Protein AF-A0A972VBX2-F1 (afdb_monomer)

Foldseek 3Di:
DDDDDDDDDDDDDDDDDDDDDDDDDDDDDDDDDDDDDDDDDDDDDDDDDDDDDDDDDDDDDDDDDDDDDDDDDDDDDDDDDDDDDDDDDDDDDDDDDDDDDPPDPVVVVVVVVVVVVVVVVVVVVVVVVVVVVVVVVVVVVVVDDDDDDDDDDPPVVVVVVVVVVVVVVVVVVVVVVVVVVVVVVVVVVVVVVVVVVVVVVVVVVVVVVVVVVVVVVVVVVVCPVVVVVVVVVVVVVVVVVVVVCVVVVVVVVVVVVVVVVVVVVVVVVVVVVVVVVVVVVVVVVVVVVVVVVVVVVVVVVVVVVVVVVVVVVVVVVVVVVVVVVVVVVVVVVVVVVVVVVVVVVVVVVVVVVVVVVVVVVVVVVVVVVVVVVVVVVVVVVVVVVVVVVVVVVVVVVVVVVVVVVVVVVVVVVVVVVVVVVVVPDDD

Sequence (427 aa):
MTTSSIETKEVNSNGEALSPDASTPVTSEQPEQTALTETEDQNETTPTGGTSDAATETSDAQRTDNDAPAGEAPRTSSPITEDEQETVLQAPVPPATGASDEVDDKDALGEYREQLQKRLDEELDTLDATQEQATERLEAEAEKGAPGSDDIDLMSLTADASQERADILSVVRSLERQTDTSAKFKDILEGEVEVLQKNLAKEKALRVDLEESLSSLKGSAGSLPELQEENDTLKAECGRQKQLLEEIRPQLASVTEGRDMLTEETAFAKKQARELAGTNAELETQVKHLQEKLNSAKHLRTEVSTLTNQRQVSTEQVRKLMNRLEESNKMRDTLELDLSTAHESLCKLQRERQALKDAVTDDGTEASRLRNQVLTQSTELATVTEKLQLETAARRQTEEMLREVKSRLLSLSHNKSVASVLGAAGE

Structure (mmCIF, N/CA/C/O backbone):
data_AF-A0A972VBX2-F1
#
_entry.id   AF-A0A972VBX2-F1
#
loop_
_atom_site.group_PDB
_atom_site.id
_atom_site.type_symbol
_atom_site.label_atom_id
_atom_site.label_alt_id
_atom_site.label_comp_id
_atom_site.label_asym_id
_atom_site.label_entity_id
_atom_site.label_seq_id
_atom_site.pdbx_PDB_ins_code
_atom_site.Cartn_x
_atom_site.Cartn_y
_atom_site.Cartn_z
_atom_site.occupancy
_atom_site.B_iso_or_equiv
_atom_site.auth_seq_id
_atom_site.auth_comp_id
_atom_site.auth_asym_id
_atom_site.auth_atom_id
_atom_site.pdbx_PDB_model_num
ATOM 1 N N . MET A 1 1 ? 16.554 -48.499 -2.523 1.00 36.78 1 MET A N 1
ATOM 2 C CA . MET A 1 1 ? 15.209 -49.089 -2.692 1.00 36.78 1 MET A CA 1
ATOM 3 C C . MET A 1 1 ? 14.226 -47.939 -2.481 1.00 36.78 1 MET A C 1
ATOM 5 O O . MET A 1 1 ? 14.270 -47.360 -1.409 1.00 36.78 1 MET A O 1
ATOM 9 N N . THR A 1 2 ? 13.737 -47.305 -3.561 1.00 39.72 2 THR A N 1
ATOM 10 C CA . THR A 1 2 ? 12.418 -47.565 -4.215 1.00 39.72 2 THR A CA 1
ATOM 11 C C . THR A 1 2 ? 11.248 -47.147 -3.310 1.00 39.72 2 THR A C 1
ATOM 13 O O . THR A 1 2 ? 11.192 -47.645 -2.196 1.00 39.72 2 THR A O 1
ATOM 16 N N . THR A 1 3 ? 10.301 -46.270 -3.674 1.00 54.75 3 THR A N 1
ATOM 17 C CA . THR A 1 3 ? 9.850 -45.669 -4.963 1.00 54.75 3 THR A CA 1
ATOM 18 C C . THR A 1 3 ? 9.369 -44.219 -4.723 1.00 54.75 3 THR A C 1
ATOM 20 O O . THR A 1 3 ? 8.908 -43.915 -3.633 1.00 54.75 3 THR A O 1
ATOM 23 N N . SER A 1 4 ? 9.592 -43.239 -5.607 1.00 38.72 4 SER A N 1
ATOM 24 C CA . SER A 1 4 ? 8.847 -42.919 -6.849 1.00 38.72 4 SER A CA 1
ATOM 25 C C . SER A 1 4 ? 7.348 -42.619 -6.677 1.00 38.72 4 SER A C 1
ATOM 27 O O . SER A 1 4 ? 6.574 -43.534 -6.408 1.00 38.72 4 SER A O 1
ATOM 29 N N . SER A 1 5 ? 6.956 -41.358 -6.917 1.00 51.75 5 SER A N 1
ATOM 30 C CA . SER A 1 5 ? 5.727 -40.928 -7.620 1.00 51.75 5 SER A CA 1
ATOM 31 C C . SER A 1 5 ? 5.765 -39.407 -7.830 1.00 51.75 5 SER A C 1
ATOM 33 O O . SER A 1 5 ? 5.717 -38.649 -6.866 1.00 51.75 5 SER A O 1
ATOM 35 N N . ILE A 1 6 ? 5.871 -38.962 -9.086 1.00 48.16 6 ILE A N 1
ATOM 36 C CA . ILE A 1 6 ? 5.666 -37.565 -9.499 1.00 48.16 6 ILE A CA 1
ATOM 37 C C . ILE A 1 6 ? 4.488 -37.579 -10.467 1.00 48.16 6 ILE A C 1
ATOM 39 O O . ILE A 1 6 ? 4.561 -38.211 -11.520 1.00 48.16 6 ILE A O 1
ATOM 43 N N . GLU A 1 7 ? 3.405 -36.904 -10.098 1.00 55.03 7 GLU A N 1
ATOM 44 C CA . GLU A 1 7 ? 2.186 -36.826 -10.896 1.00 55.03 7 GLU A CA 1
ATOM 45 C C . GLU A 1 7 ? 2.249 -35.585 -11.795 1.00 55.03 7 GLU A C 1
ATOM 47 O O . GLU A 1 7 ? 2.321 -34.450 -11.321 1.00 55.03 7 GLU A O 1
ATOM 52 N N . THR A 1 8 ? 2.283 -35.800 -13.111 1.00 49.66 8 THR A N 1
ATOM 53 C CA . THR A 1 8 ? 2.303 -34.723 -14.109 1.00 49.66 8 THR A CA 1
ATOM 54 C C . THR A 1 8 ? 0.880 -34.432 -14.559 1.00 49.66 8 THR A C 1
ATOM 56 O O . THR A 1 8 ? 0.182 -35.318 -15.042 1.00 49.66 8 THR A O 1
ATOM 59 N N . LYS A 1 9 ? 0.430 -33.185 -14.386 1.00 54.72 9 LYS A N 1
ATOM 60 C CA . LYS A 1 9 ? -0.914 -32.762 -14.787 1.00 54.72 9 LYS A CA 1
ATOM 61 C C . LYS A 1 9 ? -0.856 -32.106 -16.162 1.00 54.72 9 LYS A C 1
ATOM 63 O O . LYS A 1 9 ? -0.159 -31.108 -16.340 1.00 54.72 9 LYS A O 1
ATOM 68 N N . GLU A 1 10 ? -1.557 -32.693 -17.124 1.00 49.56 10 GLU A N 1
ATOM 69 C CA . GLU A 1 10 ? -1.561 -32.249 -18.518 1.00 49.56 10 GLU A CA 1
ATOM 70 C C . GLU A 1 10 ? -2.157 -30.842 -18.672 1.00 49.56 10 GLU A C 1
ATOM 72 O O . GLU A 1 10 ? -3.191 -30.509 -18.089 1.00 49.56 10 GLU A O 1
ATOM 77 N N . VAL A 1 11 ? -1.506 -30.017 -19.496 1.00 48.62 11 VAL A N 1
ATOM 78 C CA . VAL A 1 11 ? -2.018 -28.708 -19.910 1.00 48.62 11 VAL A CA 1
ATOM 79 C C . VAL A 1 11 ? -2.807 -28.905 -21.197 1.00 48.62 11 VAL A C 1
ATOM 81 O O . VAL A 1 11 ? -2.228 -29.123 -22.261 1.00 48.62 11 VAL A O 1
ATOM 84 N N . ASN A 1 12 ? -4.133 -28.834 -21.099 1.00 46.69 12 ASN A N 1
ATOM 85 C CA . ASN A 1 12 ? -4.991 -28.922 -22.273 1.00 46.69 12 ASN A CA 1
ATOM 86 C C . ASN A 1 12 ? -4.846 -27.653 -23.130 1.00 46.69 12 ASN A C 1
ATOM 88 O O . ASN A 1 12 ? -4.798 -26.539 -22.603 1.00 46.69 12 ASN A O 1
ATOM 92 N N . SER A 1 13 ? -4.756 -27.825 -24.445 1.00 50.09 13 SER A N 1
ATOM 93 C CA . SER A 1 13 ? -4.441 -26.761 -25.399 1.00 50.09 13 SER A CA 1
ATOM 94 C C . SER A 1 13 ? -5.602 -26.550 -26.366 1.00 50.09 13 SER A C 1
ATOM 96 O O . SER A 1 13 ? -5.979 -27.463 -27.084 1.00 50.09 13 SER A O 1
ATOM 98 N N . ASN A 1 14 ? -6.169 -25.341 -26.339 1.00 49.44 14 ASN A N 1
ATOM 99 C CA . ASN A 1 14 ? -7.022 -24.710 -27.354 1.00 49.44 14 ASN A CA 1
ATOM 100 C C . ASN A 1 14 ? -7.248 -23.253 -26.882 1.00 49.44 14 ASN A C 1
ATOM 102 O O . ASN A 1 14 ? -7.705 -23.048 -25.763 1.00 49.44 14 ASN A O 1
ATOM 106 N N . GLY A 1 15 ? -6.920 -22.187 -27.612 1.00 41.06 15 GLY A N 1
ATOM 107 C CA . GLY A 1 15 ? -6.349 -22.134 -28.957 1.00 41.06 15 GLY A CA 1
ATOM 108 C C . GLY A 1 15 ? -7.322 -21.630 -30.017 1.00 41.06 15 GLY A C 1
ATOM 109 O O . GLY A 1 15 ? -7.406 -22.242 -31.070 1.00 41.06 15 GLY A O 1
ATOM 110 N N . GLU A 1 16 ? -8.004 -20.507 -29.778 1.00 41.69 16 GLU A N 1
ATOM 111 C CA . GLU A 1 16 ? -8.528 -19.685 -30.873 1.00 41.69 16 GLU A CA 1
ATOM 112 C C . GLU A 1 16 ? -8.593 -18.207 -30.470 1.00 41.69 16 GLU A C 1
ATOM 114 O O . GLU A 1 16 ? -9.012 -17.862 -29.365 1.00 41.69 16 GLU A O 1
ATOM 119 N N . ALA A 1 17 ? -8.113 -17.336 -31.357 1.00 42.34 17 ALA A N 1
ATOM 120 C CA . ALA A 1 17 ? -8.027 -15.897 -31.151 1.00 42.34 17 ALA A CA 1
ATOM 121 C C . ALA A 1 17 ? -8.526 -15.178 -32.407 1.00 42.34 17 ALA A C 1
ATOM 123 O O . ALA A 1 17 ? -8.003 -15.415 -33.495 1.00 42.34 17 ALA A O 1
ATOM 124 N N . LEU A 1 18 ? -9.499 -14.279 -32.246 1.00 40.38 18 LEU A N 1
ATOM 125 C CA . LEU A 1 18 ? -9.974 -13.382 -33.300 1.00 40.38 18 LEU A CA 1
ATOM 126 C C . LEU A 1 18 ? -10.194 -11.964 -32.744 1.00 40.38 18 LEU A C 1
ATOM 128 O O . LEU A 1 18 ? -11.172 -11.685 -32.058 1.00 40.38 18 LEU A O 1
ATOM 132 N N . SER A 1 19 ? -9.254 -11.093 -33.107 1.00 50.84 19 SER A N 1
ATOM 133 C CA . SER A 1 19 ? -9.321 -9.621 -33.175 1.00 50.84 19 SER A CA 1
ATOM 134 C C . SER A 1 19 ? -8.949 -9.231 -34.628 1.00 50.84 19 SER A C 1
ATOM 136 O O . SER A 1 19 ? -8.424 -10.114 -35.320 1.00 50.84 19 SER A O 1
ATOM 138 N N . PRO A 1 20 ? -9.106 -7.979 -35.128 1.00 63.53 20 PRO A N 1
ATOM 139 C CA . PRO A 1 20 ? -9.485 -6.703 -34.488 1.00 63.53 20 PRO A CA 1
ATOM 140 C C . PRO A 1 20 ? -10.869 -6.214 -35.017 1.00 63.53 20 PRO A C 1
ATOM 142 O O . PRO A 1 20 ? -11.703 -7.079 -35.262 1.00 63.53 20 PRO A O 1
ATOM 145 N N . ASP A 1 21 ? -11.287 -4.946 -35.190 1.00 42.09 21 ASP A N 1
ATOM 146 C CA . ASP A 1 21 ? -10.729 -3.566 -35.124 1.00 42.09 21 ASP A CA 1
ATOM 147 C C . ASP A 1 21 ? -11.938 -2.573 -35.001 1.00 42.09 21 ASP A C 1
ATOM 149 O O . ASP A 1 21 ? -13.074 -3.027 -35.134 1.00 42.09 21 ASP A O 1
ATOM 153 N N . ALA A 1 22 ? -11.882 -1.246 -34.779 1.00 42.81 22 ALA A N 1
ATOM 154 C CA . ALA A 1 22 ? -10.810 -0.250 -34.610 1.00 42.81 22 ALA A CA 1
ATOM 155 C C . ALA A 1 22 ? -11.328 1.000 -33.827 1.00 42.81 22 ALA A C 1
ATOM 157 O O . ALA A 1 22 ? -12.508 1.073 -33.507 1.00 42.81 22 ALA A O 1
ATOM 158 N N . SER A 1 23 ? -10.445 1.992 -33.597 1.00 41.31 23 SER A N 1
ATOM 159 C CA . SER A 1 23 ? -10.630 3.473 -33.700 1.00 41.31 23 SER A CA 1
ATOM 160 C C . SER A 1 23 ? -11.950 4.185 -33.296 1.00 41.31 23 SER A C 1
ATOM 162 O O . SER A 1 23 ? -13.017 3.802 -33.745 1.00 41.31 23 SER A O 1
ATOM 164 N N . THR A 1 24 ? -12.006 5.376 -32.661 1.00 44.78 24 THR A N 1
ATOM 165 C CA . THR A 1 24 ? -11.052 6.278 -31.948 1.00 44.78 24 THR A CA 1
ATOM 166 C C . THR A 1 24 ? -11.885 7.233 -31.006 1.00 44.78 24 THR A C 1
ATOM 168 O O . THR A 1 24 ? -12.766 6.676 -30.362 1.00 44.78 24 THR A O 1
ATOM 171 N N . PRO A 1 25 ? -11.668 8.561 -30.771 1.00 61.50 25 PRO A N 1
ATOM 172 C CA . PRO A 1 25 ? -11.428 9.076 -29.406 1.00 61.50 25 PRO A CA 1
ATOM 173 C C . PRO A 1 25 ? -12.368 10.238 -28.950 1.00 61.50 25 PRO A C 1
ATOM 175 O O . PRO A 1 25 ? -13.391 10.485 -29.579 1.00 61.50 25 PRO A O 1
ATOM 178 N N . VAL A 1 26 ? -11.927 11.015 -27.933 1.00 38.44 26 VAL A N 1
ATOM 179 C CA . VAL A 1 26 ? -12.498 12.292 -27.398 1.00 38.44 26 VAL A CA 1
ATOM 180 C C . VAL A 1 26 ? -13.834 12.090 -26.622 1.00 38.44 26 VAL A C 1
ATOM 182 O O . VAL A 1 26 ? -14.569 11.160 -26.918 1.00 38.44 26 VAL A O 1
ATOM 185 N N . THR A 1 27 ? -14.205 12.805 -25.546 1.00 37.47 27 THR A N 1
ATOM 186 C CA . THR A 1 27 ? -13.747 14.082 -24.950 1.00 37.47 27 THR A CA 1
ATOM 187 C C . THR A 1 27 ? -13.907 14.070 -23.420 1.00 37.47 27 THR A C 1
ATOM 189 O O . THR A 1 27 ? -14.782 13.387 -22.896 1.00 37.47 27 THR A O 1
ATOM 192 N N . SER A 1 28 ? -13.100 14.857 -22.702 1.00 49.12 28 SER A N 1
ATOM 193 C CA . SER A 1 28 ? -13.326 15.176 -21.285 1.00 49.12 28 SER A CA 1
ATOM 194 C C . SER A 1 28 ? -14.542 16.089 -21.105 1.00 49.12 28 SER A C 1
ATOM 196 O O . SER A 1 28 ? -14.549 17.173 -21.680 1.00 49.12 28 SER A O 1
ATOM 198 N N . GLU A 1 29 ? -15.479 15.739 -20.223 1.00 42.44 29 GLU A N 1
ATOM 199 C CA . GLU A 1 29 ? -16.359 16.721 -19.576 1.00 42.44 29 GLU A CA 1
ATOM 200 C C . GLU A 1 29 ? -16.453 16.476 -18.066 1.00 42.44 29 GLU A C 1
ATOM 202 O O . GLU A 1 29 ? -16.179 15.391 -17.550 1.00 42.44 29 GLU A O 1
ATOM 207 N N . GLN A 1 30 ? -16.744 17.564 -17.365 1.00 46.28 30 GLN A N 1
ATOM 208 C CA . GLN A 1 30 ? -16.467 17.817 -15.957 1.00 46.28 30 GLN A CA 1
ATOM 209 C C . GLN A 1 30 ? -17.806 18.049 -15.244 1.00 46.28 30 GLN A C 1
ATOM 211 O O . GLN A 1 30 ? -18.539 18.938 -15.673 1.00 46.28 30 GLN A O 1
ATOM 216 N N . PRO A 1 31 ? -18.155 17.316 -14.170 1.00 56.97 31 PRO A N 1
ATOM 217 C CA . PRO A 1 31 ? -19.371 17.613 -13.426 1.00 56.97 31 PRO A CA 1
ATOM 218 C C . PRO A 1 31 ? -19.183 18.886 -12.592 1.00 56.97 31 PRO A C 1
ATOM 220 O O . PRO A 1 31 ? -18.244 19.003 -11.801 1.00 56.97 31 PRO A O 1
ATOM 223 N N . GLU A 1 32 ? -20.082 19.846 -12.791 1.00 45.88 32 GLU A N 1
ATOM 224 C CA . GLU A 1 32 ? -20.126 21.104 -12.048 1.00 45.88 32 GLU A CA 1
ATOM 225 C C . GLU A 1 32 ? -20.441 20.867 -10.563 1.00 45.88 32 GLU A C 1
ATOM 227 O O . GLU A 1 32 ? -21.233 19.996 -10.198 1.00 45.88 32 GLU A O 1
ATOM 232 N N . GLN A 1 33 ? -19.825 21.666 -9.690 1.00 39.47 33 GLN A N 1
ATOM 233 C CA . GLN A 1 33 ? -20.105 21.637 -8.258 1.00 39.47 33 GLN A CA 1
ATOM 234 C C . GLN A 1 33 ? -21.363 22.454 -7.955 1.00 39.47 33 GLN A C 1
ATOM 236 O O . GLN A 1 33 ? -21.405 23.662 -8.187 1.00 39.47 33 GLN A O 1
ATOM 241 N N . THR A 1 34 ? -22.376 21.808 -7.381 1.00 43.66 34 THR A N 1
ATOM 242 C CA . THR A 1 34 ? -23.553 22.483 -6.828 1.00 43.66 34 THR A CA 1
ATOM 243 C C . THR A 1 34 ? -23.169 23.299 -5.598 1.00 43.66 34 THR A C 1
ATOM 245 O O . THR A 1 34 ? -22.805 22.733 -4.565 1.00 43.66 34 THR A O 1
ATOM 248 N N . ALA A 1 35 ? -23.297 24.622 -5.684 1.00 41.22 35 ALA A N 1
ATOM 249 C CA . ALA A 1 35 ? -23.221 25.493 -4.521 1.00 41.22 35 ALA A CA 1
ATOM 250 C C . ALA A 1 35 ? -24.529 25.415 -3.717 1.00 41.22 35 ALA A C 1
ATOM 252 O O . ALA A 1 35 ? -25.590 25.786 -4.217 1.00 41.22 35 ALA A O 1
ATOM 253 N N . LEU A 1 36 ? -24.438 24.978 -2.461 1.00 47.75 36 LEU A N 1
ATOM 254 C CA . LEU A 1 36 ? -25.459 25.208 -1.442 1.00 47.75 36 LEU A CA 1
ATOM 255 C C . LEU A 1 36 ? -24.836 26.060 -0.339 1.00 47.75 36 LEU A C 1
ATOM 257 O O . LEU A 1 36 ? -23.928 25.625 0.364 1.00 47.75 36 LEU A O 1
ATOM 261 N N . THR A 1 37 ? -25.313 27.295 -0.229 1.00 47.06 37 THR A N 1
ATOM 262 C CA . THR A 1 37 ? -25.046 28.180 0.904 1.00 47.06 37 THR A CA 1
ATOM 263 C C . THR A 1 37 ? -26.183 28.032 1.905 1.00 47.06 37 THR A C 1
ATOM 265 O O . THR A 1 37 ? -27.269 28.557 1.662 1.00 47.06 37 THR A O 1
ATOM 268 N N . GLU A 1 38 ? -25.926 27.368 3.027 1.00 44.81 38 GLU A N 1
ATOM 269 C CA . GLU A 1 38 ? -26.766 27.467 4.223 1.00 44.81 38 GLU A CA 1
ATOM 270 C C . GLU A 1 38 ? -25.955 27.993 5.411 1.00 44.81 38 GLU A C 1
ATOM 272 O O . GLU A 1 38 ? -24.723 28.037 5.394 1.00 44.81 38 GLU A O 1
ATOM 277 N N . THR A 1 39 ? -26.701 28.541 6.362 1.00 49.50 39 THR A N 1
ATOM 278 C CA . THR A 1 39 ? -26.284 29.466 7.420 1.00 49.50 39 THR A CA 1
ATOM 279 C C . THR A 1 39 ? -25.913 28.766 8.733 1.00 49.50 39 THR A C 1
ATOM 281 O O . THR A 1 39 ? -25.998 27.550 8.825 1.00 49.50 39 THR A O 1
ATOM 284 N N . GLU A 1 40 ? -25.623 29.592 9.750 1.00 44.25 40 GLU A N 1
ATOM 285 C CA . GLU A 1 40 ? -25.368 29.295 11.177 1.00 44.25 40 GLU A CA 1
ATOM 286 C C . GLU A 1 40 ? -23.862 29.200 11.505 1.00 44.25 40 GLU A C 1
ATOM 288 O O . GLU A 1 40 ? -23.145 28.376 10.951 1.00 44.25 40 GLU A O 1
ATOM 293 N N . ASP A 1 41 ? -23.226 30.146 12.210 1.00 44.78 41 ASP A N 1
ATOM 294 C CA . ASP A 1 41 ? -23.542 30.912 13.441 1.00 44.78 41 ASP A CA 1
ATOM 295 C C . ASP A 1 41 ? -23.181 30.153 14.737 1.00 44.78 41 ASP A C 1
ATOM 297 O O . ASP A 1 41 ? -23.307 28.937 14.820 1.00 44.78 41 ASP A O 1
ATOM 301 N N . GLN A 1 42 ? -22.739 30.916 15.743 1.00 40.62 42 GLN A N 1
ATOM 302 C CA . GLN A 1 42 ? -22.250 30.513 17.077 1.00 40.62 42 GLN A CA 1
ATOM 303 C C . GLN A 1 42 ? -20.839 29.865 17.098 1.00 40.62 42 GLN A C 1
ATOM 305 O O . GLN A 1 42 ? -20.593 28.822 16.510 1.00 40.62 42 GLN A O 1
ATOM 310 N N . ASN A 1 43 ? -19.786 30.512 17.620 1.00 43.00 43 ASN A N 1
ATOM 311 C CA . ASN A 1 43 ? -19.541 31.041 18.978 1.00 43.00 43 ASN A CA 1
ATOM 312 C C . ASN A 1 43 ? -19.091 29.961 19.978 1.00 43.00 43 ASN A C 1
ATOM 314 O O . ASN A 1 43 ? -19.924 29.396 20.677 1.00 43.00 43 ASN A O 1
ATOM 318 N N . GLU A 1 44 ? -17.774 29.784 20.147 1.00 40.97 44 GLU A N 1
ATOM 319 C CA . GLU A 1 44 ? -17.238 29.364 21.447 1.00 40.97 44 GLU A CA 1
ATOM 320 C C . GLU A 1 44 ? -15.820 29.896 21.719 1.00 40.97 44 GLU A C 1
ATOM 322 O O . GLU A 1 44 ? -14.960 29.985 20.842 1.00 40.97 44 GLU A O 1
ATOM 327 N N . THR A 1 45 ? -15.610 30.323 22.963 1.00 40.88 45 THR A N 1
ATOM 328 C CA . THR A 1 45 ? -14.449 31.084 23.442 1.00 40.88 45 THR A CA 1
ATOM 329 C C . THR A 1 45 ? -13.337 30.202 24.001 1.00 40.88 45 THR A C 1
ATOM 331 O O . THR A 1 45 ? -13.580 29.395 24.895 1.00 40.88 45 THR A O 1
ATOM 334 N N . THR A 1 46 ? -12.086 30.483 23.630 1.00 49.59 46 THR A N 1
ATOM 335 C CA . THR A 1 46 ? -10.895 30.031 24.373 1.00 49.59 46 THR A CA 1
ATOM 336 C C . THR A 1 46 ? -10.293 31.162 25.210 1.00 49.59 46 THR A C 1
ATOM 338 O O . THR A 1 46 ? -9.987 32.216 24.648 1.00 49.59 46 THR A O 1
ATOM 341 N N . PRO A 1 47 ? -9.977 30.926 26.494 1.00 53.62 47 PRO A N 1
ATOM 342 C CA . PRO A 1 47 ? -8.940 31.677 27.190 1.00 53.62 47 PRO A CA 1
ATOM 343 C C . PRO A 1 47 ? -7.767 30.768 27.586 1.00 53.62 47 PRO A C 1
ATOM 345 O O . PRO A 1 47 ? -7.872 29.905 28.454 1.00 53.62 47 PRO A O 1
ATOM 348 N N . THR A 1 48 ? -6.610 31.004 26.973 1.00 43.62 48 THR A N 1
ATOM 349 C CA . THR A 1 48 ? -5.313 30.532 27.474 1.00 43.62 48 THR A CA 1
ATOM 350 C C . THR A 1 48 ? -4.742 31.526 28.485 1.00 43.62 48 THR A C 1
ATOM 352 O O . THR A 1 48 ? -4.635 32.707 28.156 1.00 43.62 48 THR A O 1
ATOM 355 N N . GLY A 1 49 ? -4.237 31.048 29.627 1.00 38.56 49 GLY A N 1
ATOM 356 C CA . GLY A 1 49 ? -3.198 31.757 30.392 1.00 38.56 49 GLY A CA 1
ATOM 357 C C . GLY A 1 49 ? -3.524 32.100 31.850 1.00 38.56 49 GLY A C 1
ATOM 358 O O . GLY A 1 49 ? -4.520 32.747 32.149 1.00 38.56 49 GLY A O 1
ATOM 359 N N . GLY A 1 50 ? -2.605 31.706 32.736 1.00 35.50 50 GLY A N 1
ATOM 360 C CA . GLY A 1 50 ? -2.557 32.023 34.169 1.00 35.50 50 GLY A CA 1
ATOM 361 C C . GLY A 1 50 ? -1.724 30.949 34.882 1.00 35.50 50 GLY A C 1
ATOM 362 O O . GLY A 1 50 ? -2.210 29.842 35.065 1.00 35.50 50 GLY A O 1
ATOM 363 N N . THR A 1 51 ? -0.402 31.065 35.052 1.00 44.03 51 THR A N 1
ATOM 364 C CA . THR A 1 51 ? 0.344 31.923 36.003 1.00 44.03 51 THR A CA 1
ATOM 365 C C . THR A 1 51 ? -0.155 31.851 37.447 1.00 44.03 51 THR A C 1
ATOM 367 O O . THR A 1 51 ? -1.152 32.492 37.758 1.00 44.03 51 THR A O 1
ATOM 370 N N . SER A 1 52 ? 0.605 31.196 38.333 1.00 39.66 52 SER A N 1
ATOM 371 C CA . SER A 1 52 ? 1.325 31.872 39.436 1.00 39.66 52 SER A CA 1
ATOM 372 C C . SER A 1 52 ? 1.948 30.871 40.418 1.00 39.66 52 SER A C 1
ATOM 374 O O . SER A 1 52 ? 1.244 30.010 40.942 1.00 39.66 52 SER A O 1
ATOM 376 N N . ASP A 1 53 ? 3.229 31.053 40.742 1.00 45.41 53 ASP A N 1
ATOM 377 C CA . ASP A 1 53 ? 3.807 30.563 41.997 1.00 45.41 53 ASP A CA 1
ATOM 378 C C . ASP A 1 53 ? 3.175 31.279 43.202 1.00 45.41 53 ASP A C 1
ATOM 380 O O . ASP A 1 53 ? 2.976 32.494 43.153 1.00 45.41 53 ASP A O 1
ATOM 384 N N . ALA A 1 54 ? 2.976 30.563 44.312 1.00 41.81 54 ALA A N 1
ATOM 385 C CA . ALA A 1 54 ? 3.090 31.113 45.667 1.00 41.81 54 ALA A CA 1
ATOM 386 C C . ALA A 1 54 ? 3.202 29.977 46.698 1.00 41.81 54 ALA A C 1
ATOM 388 O O . ALA A 1 54 ? 2.407 29.040 46.693 1.00 41.81 54 ALA A O 1
ATOM 389 N N . ALA A 1 55 ? 4.174 30.078 47.603 1.00 47.00 55 ALA A N 1
ATOM 390 C CA . ALA A 1 55 ? 4.299 29.197 48.761 1.00 47.00 55 ALA A CA 1
ATOM 391 C C . ALA A 1 55 ? 3.516 29.751 49.961 1.00 47.00 55 ALA A C 1
ATOM 393 O O . ALA A 1 55 ? 3.393 30.968 50.110 1.00 47.00 55 ALA A O 1
ATOM 394 N N . THR A 1 56 ? 3.093 28.887 50.887 1.00 41.53 56 THR A N 1
ATOM 395 C CA . THR A 1 56 ? 2.994 29.265 52.309 1.00 41.53 56 THR A CA 1
ATOM 396 C C . THR A 1 56 ? 3.146 28.042 53.212 1.00 41.53 56 THR A C 1
ATOM 398 O O . THR A 1 56 ? 2.647 26.961 52.907 1.00 41.53 56 THR A O 1
ATOM 401 N N . GLU A 1 57 ? 3.861 28.223 54.318 1.00 43.59 57 GLU A N 1
ATOM 402 C CA . GLU A 1 57 ? 3.974 27.267 55.421 1.00 43.59 57 GLU A CA 1
ATOM 403 C C . GLU A 1 57 ? 2.652 27.153 56.198 1.00 43.59 57 GLU A C 1
ATOM 405 O O . GLU A 1 57 ? 1.857 28.094 56.221 1.00 43.59 57 GLU A O 1
ATOM 410 N N . THR A 1 58 ? 2.466 26.065 56.949 1.00 43.31 58 THR A N 1
ATOM 411 C CA . THR A 1 58 ? 2.074 26.166 58.371 1.00 43.31 58 THR A CA 1
ATOM 412 C C . THR A 1 58 ? 2.301 24.846 59.111 1.00 43.31 58 THR A C 1
ATOM 414 O O . THR A 1 58 ? 2.013 23.764 58.605 1.00 43.31 58 THR A O 1
ATOM 417 N N . SER A 1 59 ? 2.834 24.958 60.325 1.00 45.34 59 SER A N 1
ATOM 418 C CA . SER A 1 59 ? 2.903 23.901 61.340 1.00 45.34 59 SER A CA 1
ATOM 419 C C . SER A 1 59 ? 1.511 23.629 61.936 1.00 45.34 59 SER A C 1
ATOM 421 O O . SER A 1 59 ? 0.680 24.531 61.926 1.00 45.34 59 SER A O 1
ATOM 423 N N . ASP A 1 60 ? 1.263 22.459 62.540 1.00 38.16 60 ASP A N 1
ATOM 424 C CA . ASP A 1 60 ? 1.427 22.303 64.002 1.00 38.16 60 ASP A CA 1
ATOM 425 C C . ASP A 1 60 ? 1.208 20.859 64.513 1.00 38.16 60 ASP A C 1
ATOM 427 O O . ASP A 1 60 ? 0.880 19.949 63.752 1.00 38.16 60 ASP A O 1
ATOM 431 N N . ALA A 1 61 ? 1.484 20.638 65.804 1.00 43.84 61 ALA A N 1
ATOM 432 C CA . ALA A 1 61 ? 1.613 19.325 66.449 1.00 43.84 61 ALA A CA 1
ATOM 433 C C . ALA A 1 61 ? 0.403 18.869 67.296 1.00 43.84 61 ALA A C 1
ATOM 435 O O . ALA A 1 61 ? -0.366 19.705 67.753 1.00 43.84 61 ALA A O 1
ATOM 436 N N . GLN A 1 62 ? 0.329 17.552 67.592 1.00 40.06 62 GLN A N 1
ATOM 437 C CA . GLN A 1 62 ? -0.201 16.866 68.810 1.00 40.06 62 GLN A CA 1
ATOM 438 C C . GLN A 1 62 ? -0.276 15.337 68.509 1.00 40.06 62 GLN A C 1
ATOM 440 O O . GLN A 1 62 ? -0.687 14.980 67.413 1.00 40.06 62 GLN A O 1
ATOM 445 N N . ARG A 1 63 ? 0.235 14.343 69.274 1.00 40.47 63 ARG A N 1
ATOM 446 C CA . ARG A 1 63 ? 0.251 14.028 70.732 1.00 40.47 63 ARG A CA 1
ATOM 447 C C . ARG A 1 63 ? -1.182 13.918 71.296 1.00 40.47 63 ARG A C 1
ATOM 449 O O . ARG A 1 63 ? -1.932 14.861 71.128 1.00 40.47 63 ARG A O 1
ATOM 456 N N . THR A 1 64 ? -1.632 12.847 71.959 1.00 43.16 64 THR A N 1
ATOM 457 C CA . THR A 1 64 ? -0.950 11.927 72.898 1.00 43.16 64 THR A CA 1
ATOM 458 C C . THR A 1 64 ? -1.519 10.494 72.892 1.00 43.16 64 THR A C 1
ATOM 460 O O . THR A 1 64 ? -2.549 10.212 72.288 1.00 43.16 64 THR A O 1
ATOM 463 N N . ASP A 1 65 ? -0.850 9.619 73.641 1.00 40.09 65 ASP A N 1
ATOM 464 C CA . ASP A 1 65 ? -1.314 8.334 74.185 1.00 40.09 65 ASP A CA 1
ATOM 465 C C . ASP A 1 65 ? -2.617 8.452 75.020 1.00 40.09 65 ASP A C 1
ATOM 467 O O . ASP A 1 65 ? -2.886 9.537 75.547 1.00 40.09 65 ASP A O 1
ATOM 471 N N . ASN A 1 66 ? -3.389 7.353 75.182 1.00 39.41 66 ASN A N 1
ATOM 472 C CA . ASN A 1 66 ? -3.622 6.696 76.494 1.00 39.41 66 ASN A CA 1
ATOM 473 C C . ASN A 1 66 ? -4.622 5.500 76.513 1.00 39.41 66 ASN A C 1
ATOM 475 O O . ASN A 1 66 ? -5.609 5.466 75.787 1.00 39.41 66 ASN A O 1
ATOM 479 N N . ASP A 1 67 ? -4.343 4.589 77.456 1.00 37.59 67 ASP A N 1
ATOM 480 C CA . ASP A 1 67 ? -5.235 3.791 78.328 1.00 37.59 67 ASP A CA 1
ATOM 481 C C . ASP A 1 67 ? -6.234 2.727 77.808 1.00 37.59 67 ASP A C 1
ATOM 483 O O . ASP A 1 67 ? -7.309 2.998 77.278 1.00 37.59 67 ASP A O 1
ATOM 487 N N . ALA A 1 68 ? -5.941 1.478 78.202 1.00 42.06 68 ALA A N 1
ATOM 488 C CA . ALA A 1 68 ? -6.939 0.507 78.676 1.00 42.06 68 ALA A CA 1
ATOM 489 C C . ALA A 1 68 ? -7.278 0.783 80.164 1.00 42.06 68 ALA A C 1
ATOM 491 O O . ALA A 1 68 ? -6.503 1.477 80.828 1.00 42.06 68 ALA A O 1
ATOM 492 N N . PRO A 1 69 ? -8.350 0.197 80.746 1.00 55.62 69 PRO A N 1
ATOM 493 C CA . PRO A 1 69 ? -8.079 -0.965 81.615 1.00 55.62 69 PRO A CA 1
ATOM 494 C C . PRO A 1 69 ? -9.196 -2.033 81.776 1.00 55.62 69 PRO A C 1
ATOM 496 O O . PRO A 1 69 ? -10.367 -1.810 81.500 1.00 55.62 69 PRO A O 1
ATOM 499 N N . ALA A 1 70 ? -8.737 -3.187 82.281 1.00 39.50 70 ALA A N 1
ATOM 500 C CA . ALA A 1 70 ? -9.317 -4.224 83.164 1.00 39.50 70 ALA A CA 1
ATOM 501 C C . ALA A 1 70 ? -10.822 -4.308 83.557 1.00 39.50 70 ALA A C 1
ATOM 503 O O . ALA A 1 70 ? -11.525 -3.318 83.718 1.00 39.50 70 ALA A O 1
ATOM 504 N N . GLY A 1 71 ? -11.235 -5.546 83.892 1.00 35.09 71 GLY A N 1
ATOM 505 C CA . GLY A 1 71 ? -12.485 -5.912 84.591 1.00 35.09 71 GLY A CA 1
ATOM 506 C C . GLY A 1 71 ? -12.907 -7.361 84.284 1.00 35.09 71 GLY A C 1
ATOM 507 O O . GLY A 1 71 ? -13.638 -7.602 83.335 1.00 35.09 71 GLY A O 1
ATOM 508 N N . GLU A 1 72 ? -12.234 -8.373 84.839 1.00 33.66 72 GLU A N 1
ATOM 509 C CA . GLU A 1 72 ? -12.666 -9.138 86.033 1.00 33.66 72 GLU A CA 1
ATOM 510 C C . GLU A 1 72 ? -13.954 -9.984 85.875 1.00 33.66 72 GLU A C 1
ATOM 512 O O . GLU A 1 72 ? -15.069 -9.484 85.779 1.00 33.66 72 GLU A O 1
ATOM 517 N N . ALA A 1 73 ? -13.778 -11.311 85.934 1.00 42.91 73 ALA A N 1
ATOM 518 C CA . ALA A 1 73 ? -14.813 -12.293 86.299 1.00 42.91 73 ALA A CA 1
ATOM 519 C C . ALA A 1 73 ? -14.949 -12.330 87.854 1.00 42.91 73 ALA A C 1
ATOM 521 O O . ALA A 1 73 ? -14.072 -11.737 88.491 1.00 42.91 73 ALA A O 1
ATOM 522 N N . PRO A 1 74 ? -15.893 -13.056 88.528 1.00 54.38 74 PRO A N 1
ATOM 523 C CA . PRO A 1 74 ? -16.004 -14.526 88.388 1.00 54.38 74 PRO A CA 1
ATOM 524 C C . PRO A 1 74 ? -17.337 -15.212 88.852 1.00 54.38 74 PRO A C 1
ATOM 526 O O . PRO A 1 74 ? -18.303 -14.559 89.222 1.00 54.38 74 PRO A O 1
ATOM 529 N N . ARG A 1 75 ? -17.295 -16.561 88.951 1.00 34.66 75 ARG A N 1
ATOM 530 C CA . ARG A 1 75 ? -18.116 -17.478 89.805 1.00 34.66 75 ARG A CA 1
ATOM 531 C C . ARG A 1 75 ? -19.548 -17.820 89.342 1.00 34.66 75 ARG A C 1
ATOM 533 O O . ARG A 1 75 ? -20.407 -16.965 89.243 1.00 34.66 75 ARG A O 1
ATOM 540 N N . THR A 1 76 ? -19.803 -19.050 88.872 1.00 43.94 76 THR A N 1
ATOM 541 C CA . THR A 1 76 ? -20.000 -20.353 89.579 1.00 43.94 76 THR A CA 1
ATOM 542 C C . THR A 1 76 ? -21.338 -20.498 90.313 1.00 43.94 76 THR A C 1
ATOM 544 O O . THR A 1 76 ? -21.510 -19.873 91.357 1.00 43.94 76 THR A O 1
ATOM 547 N N . SER A 1 77 ? -22.188 -21.436 89.868 1.00 32.16 77 SER A N 1
ATOM 548 C CA . SER A 1 77 ? -22.636 -22.624 90.637 1.00 32.16 77 SER A CA 1
ATOM 549 C C . SER A 1 77 ? -23.685 -23.440 89.857 1.00 32.16 77 SER A C 1
ATOM 551 O O . SER A 1 77 ? -24.682 -22.896 89.400 1.00 32.16 77 SER A O 1
ATOM 553 N N . SER A 1 78 ? -23.464 -24.752 89.744 1.00 43.03 78 SER A N 1
ATOM 554 C CA . SER A 1 78 ? -24.511 -25.791 89.595 1.00 43.03 78 SER A CA 1
ATOM 555 C C . SER A 1 78 ? -25.294 -25.913 90.941 1.00 43.03 78 SER A C 1
ATOM 557 O O . SER A 1 78 ? -24.883 -25.209 91.867 1.00 43.03 78 SER A O 1
ATOM 559 N N . PRO A 1 79 ? -26.295 -26.808 91.182 1.00 52.72 79 PRO A N 1
ATOM 560 C CA . PRO A 1 79 ? -26.620 -28.059 90.466 1.00 52.72 79 PRO A CA 1
ATOM 561 C C . PRO A 1 79 ? -28.132 -28.465 90.497 1.00 52.72 79 PRO A C 1
ATOM 563 O O . PRO A 1 79 ? -28.996 -27.629 90.726 1.00 52.72 79 PRO A O 1
ATOM 566 N N . ILE A 1 80 ? -28.380 -29.780 90.355 1.00 34.31 80 ILE A N 1
ATOM 567 C CA . ILE A 1 80 ? -29.510 -30.592 90.875 1.00 34.31 80 ILE A CA 1
ATOM 568 C C . ILE A 1 80 ? -30.698 -30.883 89.932 1.00 34.31 80 ILE A C 1
ATOM 570 O O . ILE A 1 80 ? -31.210 -30.036 89.208 1.00 34.31 80 ILE A O 1
ATOM 574 N N . THR A 1 81 ? -31.053 -32.170 89.964 1.00 41.72 81 THR A N 1
ATOM 575 C CA . THR A 1 81 ? -32.115 -32.943 89.301 1.00 41.72 81 THR A CA 1
ATOM 576 C C . THR A 1 81 ? -33.195 -33.352 90.319 1.00 41.72 81 THR A C 1
ATOM 578 O O . THR A 1 81 ? -32.941 -33.204 91.508 1.00 41.72 81 THR A O 1
ATOM 581 N N . GLU A 1 82 ? -34.294 -33.974 89.852 1.00 37.34 82 GLU A N 1
ATOM 582 C CA . GLU A 1 82 ? -35.361 -34.633 90.663 1.00 37.34 82 GLU A CA 1
ATOM 583 C C . GLU A 1 82 ? -36.260 -33.610 91.411 1.00 37.34 82 GLU A C 1
ATOM 585 O O . GLU A 1 82 ? -35.776 -32.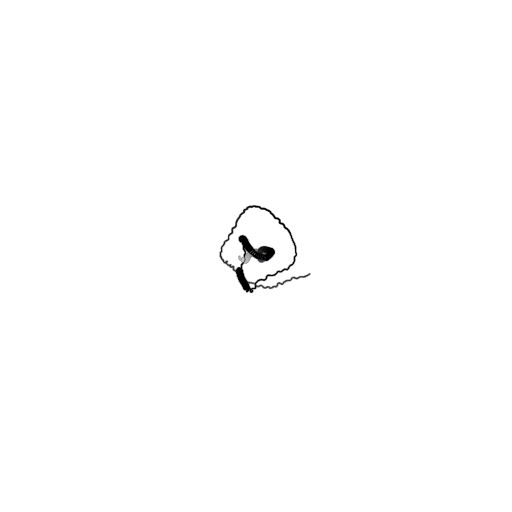632 91.967 1.00 37.34 82 GLU A O 1
ATOM 590 N N . ASP A 1 83 ? -37.586 -33.582 91.244 1.00 34.19 83 ASP A N 1
ATOM 591 C CA . ASP A 1 83 ? -38.620 -34.565 91.626 1.00 34.19 83 ASP A CA 1
ATOM 592 C C . ASP A 1 83 ? -39.869 -34.393 90.718 1.00 34.19 83 ASP A C 1
ATOM 594 O O . ASP A 1 83 ? -40.104 -33.322 90.160 1.00 34.19 83 ASP A O 1
ATOM 598 N N . GLU A 1 84 ? -40.557 -35.451 90.285 1.00 36.31 84 GLU A N 1
ATOM 599 C CA . GLU A 1 84 ? -41.620 -36.236 90.954 1.00 36.31 84 GLU A CA 1
ATOM 600 C C . GLU A 1 84 ? -43.028 -35.592 91.033 1.00 36.31 84 GLU A C 1
ATOM 602 O O . GLU A 1 84 ? -43.243 -34.469 91.470 1.00 36.31 84 GLU A O 1
ATOM 607 N N . GLN A 1 85 ? -43.979 -36.389 90.531 1.00 40.50 85 GLN A N 1
ATOM 608 C CA . GLN A 1 85 ? -45.414 -36.534 90.822 1.00 40.50 85 GLN A CA 1
ATOM 609 C C . GLN A 1 85 ? -46.087 -35.553 91.814 1.00 40.50 85 GLN A C 1
ATOM 611 O O . GLN A 1 85 ? -45.707 -35.488 92.972 1.00 40.50 85 GLN A O 1
ATOM 616 N N . GLU A 1 86 ? -47.257 -35.009 91.442 1.00 35.62 86 GLU A N 1
ATOM 617 C CA . GLU A 1 86 ? -48.530 -35.583 91.928 1.00 35.62 86 GLU A CA 1
ATOM 618 C C . GLU A 1 86 ? -49.784 -35.040 91.217 1.00 35.62 86 GLU A C 1
ATOM 620 O O . GLU A 1 86 ? -49.882 -33.885 90.805 1.00 35.62 86 GLU A O 1
ATOM 625 N N . THR A 1 87 ? -50.785 -35.912 91.091 1.00 43.06 87 THR A N 1
ATOM 626 C CA . THR A 1 87 ? -52.128 -35.604 90.590 1.00 43.06 87 THR A CA 1
ATOM 627 C C . THR A 1 87 ? -53.067 -35.174 91.716 1.00 43.06 87 THR A C 1
ATOM 629 O O . THR A 1 87 ? -53.486 -36.022 92.502 1.00 43.06 87 THR A O 1
ATOM 632 N N . VAL A 1 88 ? -53.539 -33.923 91.709 1.00 37.56 88 VAL A N 1
ATOM 633 C CA . VAL A 1 88 ? -54.801 -33.541 92.374 1.00 37.56 88 VAL A CA 1
ATOM 634 C C . VAL A 1 88 ? -55.562 -32.549 91.492 1.00 37.56 88 VAL A C 1
ATOM 636 O O . VAL A 1 88 ? -55.247 -31.363 91.465 1.00 37.56 88 VAL A O 1
ATOM 639 N N . LEU A 1 89 ? -56.588 -33.021 90.773 1.00 40.44 89 LEU A N 1
ATOM 640 C CA . LEU A 1 89 ? -57.560 -32.142 90.114 1.00 40.44 89 LEU A CA 1
ATOM 641 C C . LEU A 1 89 ? -58.788 -31.965 91.005 1.00 40.44 89 LEU A C 1
ATOM 643 O O . LEU A 1 89 ? -59.465 -32.926 91.371 1.00 40.44 89 LEU A O 1
ATOM 647 N N . GLN A 1 90 ? -59.057 -30.708 91.339 1.00 33.72 90 GLN A N 1
ATOM 648 C CA . GLN A 1 90 ? -60.094 -30.277 92.262 1.00 33.72 90 GLN A CA 1
ATOM 649 C C . GLN A 1 90 ? -61.285 -29.709 91.474 1.00 33.72 90 GLN A C 1
ATOM 651 O O . GLN A 1 90 ? -61.127 -28.818 90.644 1.00 33.72 90 GLN A O 1
ATOM 656 N N . ALA A 1 91 ? -62.483 -30.226 91.736 1.00 35.34 91 ALA A N 1
ATOM 657 C CA . ALA A 1 91 ? -63.749 -29.627 91.305 1.00 35.34 91 ALA A CA 1
ATOM 658 C C . ALA A 1 91 ? -64.282 -28.677 92.411 1.00 35.34 91 ALA A C 1
ATOM 660 O O . ALA A 1 91 ? -63.715 -28.690 93.508 1.00 35.34 91 ALA A O 1
ATOM 661 N N . PRO A 1 92 ? -65.403 -27.939 92.234 1.00 45.03 92 PRO A N 1
ATOM 662 C CA . PRO A 1 92 ? -66.181 -27.666 91.014 1.00 45.03 92 PRO A CA 1
ATOM 663 C C . PRO A 1 92 ? -66.500 -26.161 90.794 1.00 45.03 92 PRO A C 1
ATOM 665 O O . PRO A 1 92 ? -66.508 -25.378 91.739 1.00 45.03 92 PRO A O 1
ATOM 668 N N . VAL A 1 93 ? -66.930 -25.777 89.582 1.00 39.50 93 VAL A N 1
ATOM 669 C CA . VAL A 1 93 ? -67.794 -24.590 89.368 1.00 39.50 93 VAL A CA 1
ATOM 670 C C . VAL A 1 93 ? -68.817 -24.880 88.256 1.00 39.50 93 VAL A C 1
ATOM 672 O O . VAL A 1 93 ? -68.411 -25.053 87.107 1.00 39.50 93 VAL A O 1
ATOM 675 N N . PRO A 1 94 ? -70.130 -24.921 88.550 1.00 48.28 94 PRO A N 1
ATOM 676 C CA . PRO A 1 94 ? -71.186 -24.880 87.540 1.00 48.28 94 PRO A CA 1
ATOM 677 C C . PRO A 1 94 ? -71.770 -23.457 87.389 1.00 48.28 94 PRO A C 1
ATOM 679 O O . PRO A 1 94 ? -71.975 -22.772 88.395 1.00 48.28 94 PRO A O 1
ATOM 682 N N . PRO A 1 95 ? -72.094 -22.996 86.167 1.00 43.12 95 PRO A N 1
ATOM 683 C CA . PRO A 1 95 ? -72.782 -21.727 85.962 1.00 43.12 95 PRO A CA 1
ATOM 684 C C . PRO A 1 95 ? -74.314 -21.876 85.998 1.00 43.12 95 PRO A C 1
ATOM 686 O O . PRO A 1 95 ? -74.880 -22.724 85.319 1.00 43.12 95 PRO A O 1
ATOM 689 N N . ALA A 1 96 ? -74.938 -20.982 86.766 1.00 40.22 96 ALA A N 1
ATOM 690 C CA . ALA A 1 96 ? -76.149 -20.197 86.486 1.00 40.22 96 ALA A CA 1
ATOM 691 C C . ALA A 1 96 ? -77.406 -20.787 85.785 1.00 40.22 96 ALA A C 1
ATOM 693 O O . ALA A 1 96 ? -77.367 -21.474 84.772 1.00 40.22 96 ALA A O 1
ATOM 694 N N . THR A 1 97 ? -78.543 -20.227 86.222 1.00 38.00 97 THR A N 1
ATOM 695 C CA . THR A 1 97 ? -79.890 -20.184 85.605 1.00 38.00 97 THR A CA 1
ATOM 696 C C . THR A 1 97 ? -80.805 -21.409 85.746 1.00 38.00 97 THR A C 1
ATOM 698 O O . THR A 1 97 ? -80.560 -22.486 85.218 1.00 38.00 97 THR A O 1
ATOM 701 N N . GLY A 1 98 ? -81.934 -21.177 86.423 1.00 35.09 98 GLY A N 1
ATOM 702 C CA . GLY A 1 98 ? -83.051 -22.105 86.590 1.00 35.09 98 GLY A CA 1
ATOM 703 C C . GLY A 1 98 ? -84.109 -21.473 87.495 1.00 35.09 98 GLY A C 1
ATOM 704 O O . GLY A 1 98 ? -84.018 -21.584 88.710 1.00 35.09 98 GLY A O 1
ATOM 705 N N . ALA A 1 99 ? -85.065 -20.747 86.911 1.00 40.22 99 ALA A N 1
ATOM 706 C CA . ALA A 1 99 ? -86.172 -20.142 87.654 1.00 40.22 99 ALA A CA 1
ATOM 707 C C . ALA A 1 99 ? -87.275 -21.180 87.918 1.00 40.22 99 ALA A C 1
ATOM 709 O O . ALA A 1 99 ? -87.654 -21.905 86.997 1.00 40.22 99 ALA A O 1
ATOM 710 N N . SER A 1 100 ? -87.810 -21.236 89.139 1.00 37.59 100 SER A N 1
ATOM 711 C CA . SER A 1 100 ? -89.047 -21.952 89.490 1.00 37.59 100 SER A CA 1
ATOM 712 C C . SER A 1 100 ? -89.612 -21.408 90.806 1.00 37.59 100 SER A C 1
ATOM 714 O O . SER A 1 100 ? -88.859 -21.238 91.756 1.00 37.59 100 SER A O 1
ATOM 716 N N . ASP A 1 101 ? -90.913 -21.119 90.794 1.00 43.69 101 ASP A N 1
ATOM 717 C CA . ASP A 1 101 ? -91.848 -20.849 91.898 1.00 43.69 101 ASP A CA 1
ATOM 718 C C . ASP A 1 101 ? -91.302 -20.673 93.336 1.00 43.69 101 ASP A C 1
ATOM 720 O O . ASP A 1 101 ? -91.136 -21.636 94.079 1.00 43.69 101 ASP A O 1
ATOM 724 N N . GLU A 1 102 ? -91.203 -19.411 93.772 1.00 44.81 102 GLU A N 1
ATOM 725 C CA . GLU A 1 102 ? -91.429 -19.007 95.172 1.00 44.81 102 GLU A CA 1
ATOM 726 C C . GLU A 1 102 ? -92.759 -18.236 95.246 1.00 44.81 102 GLU A C 1
ATOM 728 O O . GLU A 1 102 ? -92.810 -17.003 95.220 1.00 44.81 102 GLU A O 1
ATOM 733 N N . VAL A 1 103 ? -93.857 -18.989 95.290 1.00 53.97 103 VAL A N 1
ATOM 734 C CA . VAL A 1 103 ? -95.217 -18.506 95.563 1.00 53.97 103 VAL A CA 1
ATOM 735 C C . VAL A 1 103 ? -95.751 -19.327 96.751 1.00 53.97 103 VAL A C 1
ATOM 737 O O . VAL A 1 103 ? -95.405 -20.497 96.871 1.00 53.97 103 VAL A O 1
ATOM 740 N N . ASP A 1 104 ? -96.546 -18.697 97.623 1.00 54.19 104 ASP A N 1
ATOM 741 C CA . ASP A 1 104 ? -97.247 -19.246 98.813 1.00 54.19 104 ASP A CA 1
ATOM 742 C C . ASP A 1 104 ? -96.559 -19.250 100.209 1.00 54.19 104 ASP A C 1
ATOM 744 O O . ASP A 1 104 ? -97.256 -19.438 101.206 1.00 54.19 104 ASP A O 1
ATOM 748 N N . ASP A 1 105 ? -95.276 -18.892 100.377 1.00 52.84 105 ASP A N 1
ATOM 749 C CA . ASP A 1 105 ? -94.649 -18.852 101.731 1.00 52.84 105 ASP A CA 1
ATOM 750 C C . ASP A 1 105 ? -94.898 -17.557 102.548 1.00 52.84 105 ASP A C 1
ATOM 752 O O . ASP A 1 105 ? -94.637 -17.504 103.755 1.00 52.84 105 ASP A O 1
ATOM 756 N N . LYS A 1 106 ? -95.420 -16.485 101.931 1.00 57.16 106 LYS A N 1
ATOM 757 C CA . LYS A 1 106 ? -95.744 -15.231 102.651 1.00 57.16 106 LYS A CA 1
ATOM 758 C C . LYS A 1 106 ? -97.088 -15.265 103.371 1.00 57.16 106 LYS A C 1
ATOM 760 O O . LYS A 1 106 ? -97.198 -14.671 104.445 1.00 57.16 106 LYS A O 1
ATOM 765 N N . ASP A 1 107 ? -98.072 -15.962 102.815 1.00 59.75 107 ASP A N 1
ATOM 766 C CA . ASP A 1 107 ? -99.426 -15.987 103.373 1.00 59.75 107 ASP A CA 1
ATOM 767 C C . ASP A 1 107 ? -99.497 -16.913 104.599 1.00 59.75 107 ASP A C 1
ATOM 769 O O . ASP A 1 107 ? -100.078 -16.535 105.615 1.00 59.75 107 ASP A O 1
ATOM 773 N N . ALA A 1 108 ? -98.759 -18.032 104.598 1.00 62.66 108 ALA A N 1
ATOM 774 C CA . ALA A 1 108 ? -98.608 -18.909 105.767 1.00 62.66 108 ALA A CA 1
ATOM 775 C C . ALA A 1 108 ? -97.993 -18.193 106.994 1.00 62.66 108 ALA A C 1
ATOM 777 O O . ALA A 1 108 ? -98.399 -18.420 108.137 1.00 62.66 108 ALA A O 1
ATOM 778 N N . LEU A 1 109 ? -97.036 -17.283 106.769 1.00 65.69 109 LEU A N 1
ATOM 779 C CA . LEU A 1 109 ? -96.451 -16.434 107.816 1.00 65.69 109 LEU A CA 1
ATOM 780 C C . LEU A 1 109 ? -97.412 -15.331 108.296 1.00 65.69 109 LEU A C 1
ATOM 782 O O . LEU A 1 109 ? -97.327 -14.908 109.452 1.00 65.69 109 LEU A O 1
ATOM 786 N N . GLY A 1 110 ? -98.332 -14.886 107.435 1.00 71.56 110 GLY A N 1
ATOM 787 C CA . GLY A 1 110 ? -99.438 -13.997 107.792 1.00 71.56 110 GLY A CA 1
ATOM 788 C C . GLY A 1 110 ? -100.446 -14.682 108.716 1.00 71.56 110 GLY A C 1
ATOM 789 O O . GLY A 1 110 ? -100.683 -14.197 109.823 1.00 71.56 110 GLY A O 1
ATOM 790 N N . GLU A 1 111 ? -100.962 -15.845 108.310 1.00 75.38 111 GLU A N 1
ATOM 791 C CA . GLU A 1 111 ? -101.932 -16.624 109.093 1.00 75.38 111 GLU A CA 1
ATOM 792 C C . GLU A 1 111 ? -101.384 -17.027 110.470 1.00 75.38 111 GLU A C 1
ATOM 794 O O . GLU A 1 111 ? -102.080 -16.899 111.479 1.00 75.38 111 GLU A O 1
ATOM 799 N N . TYR A 1 112 ? -100.119 -17.459 110.552 1.00 78.81 112 TYR A N 1
ATOM 800 C CA . TYR A 1 112 ? -99.501 -17.816 111.835 1.00 78.81 112 TYR A CA 1
ATOM 801 C C . TYR A 1 112 ? -99.388 -16.611 112.784 1.00 78.81 112 TYR A C 1
ATOM 803 O O . TYR A 1 112 ? -99.582 -16.745 113.995 1.00 78.81 112 TYR A O 1
ATOM 811 N N . ARG A 1 113 ? -99.123 -15.413 112.244 1.00 80.12 113 ARG A N 1
ATOM 812 C CA . ARG A 1 113 ? -99.071 -14.172 113.027 1.00 80.12 113 ARG A CA 1
ATOM 813 C C . ARG A 1 113 ? -100.455 -13.758 113.527 1.00 80.12 113 ARG A C 1
ATOM 815 O O . ARG A 1 113 ? -100.572 -13.339 114.675 1.00 80.12 113 ARG A O 1
ATOM 822 N N . GLU A 1 114 ? -101.488 -13.901 112.702 1.00 79.56 114 GLU A N 1
ATOM 823 C CA . GLU A 1 114 ? -102.871 -13.572 113.065 1.00 79.56 114 GLU A CA 1
ATOM 824 C C . GLU A 1 114 ? -103.443 -14.558 114.104 1.00 79.56 114 GLU A C 1
ATOM 826 O O . GLU A 1 114 ? -104.101 -14.141 115.057 1.00 79.56 114 GLU A O 1
ATOM 831 N N . GLN A 1 115 ? -103.092 -15.849 114.019 1.00 81.56 115 GLN A N 1
ATOM 832 C CA . GLN A 1 115 ? -103.399 -16.838 115.064 1.00 81.56 115 GLN A CA 1
ATOM 833 C C . GLN A 1 115 ? -102.716 -16.517 116.404 1.00 81.56 115 GLN A C 1
ATOM 835 O O . GLN A 1 115 ? -103.331 -16.689 117.457 1.00 81.56 115 GLN A O 1
ATOM 840 N N . LEU A 1 116 ? -101.467 -16.038 116.382 1.00 80.56 116 LEU A N 1
ATOM 841 C CA . LEU A 1 116 ? -100.751 -15.594 117.584 1.00 80.56 116 LEU A CA 1
ATOM 842 C C . LEU A 1 116 ? -101.380 -14.339 118.200 1.00 80.56 116 LEU A C 1
ATOM 844 O O . LEU A 1 116 ? -101.542 -14.286 119.416 1.00 80.56 116 LEU A O 1
ATOM 848 N N . GLN A 1 117 ? -101.766 -13.369 117.366 1.00 82.75 117 GLN A N 1
ATOM 849 C CA . GLN A 1 117 ? -102.460 -12.152 117.793 1.00 82.75 117 GLN A CA 1
ATOM 850 C C . GLN A 1 117 ? -103.778 -12.508 118.500 1.00 82.75 117 GLN A C 1
ATOM 852 O O . GLN A 1 117 ? -103.981 -12.136 119.651 1.00 82.75 117 GLN A O 1
ATOM 857 N N . LYS A 1 118 ? -104.610 -13.341 117.861 1.00 85.25 118 LYS A N 1
ATOM 858 C CA . LYS A 1 118 ? -105.898 -13.775 118.412 1.00 85.25 118 LYS A CA 1
ATOM 859 C C . LYS A 1 118 ? -105.764 -14.532 119.739 1.00 85.25 118 LYS A C 1
ATOM 861 O O . LYS A 1 118 ? -106.585 -14.345 120.628 1.00 85.25 118 LYS A O 1
ATOM 866 N N . ARG A 1 119 ? -104.735 -15.375 119.890 1.00 82.56 119 ARG A N 1
ATOM 867 C CA . ARG A 1 119 ? -104.465 -16.075 121.159 1.00 82.56 119 ARG A CA 1
ATOM 868 C C . ARG A 1 119 ? -104.090 -15.126 122.293 1.00 82.56 119 ARG A C 1
ATOM 870 O O . ARG A 1 119 ? -104.450 -15.393 123.431 1.00 82.56 119 ARG A O 1
ATOM 877 N N . LEU A 1 120 ? -103.358 -14.059 121.978 1.00 84.81 120 LEU A N 1
ATOM 878 C CA . LEU A 1 120 ? -102.953 -13.050 122.953 1.00 84.81 120 LEU A CA 1
ATOM 879 C C . LEU A 1 120 ? -104.160 -12.232 123.434 1.00 84.81 120 LEU A C 1
ATOM 881 O O . LEU A 1 120 ? -104.281 -11.971 124.627 1.00 84.81 120 LEU A O 1
ATOM 885 N N . ASP A 1 121 ? -105.068 -11.893 122.515 1.00 81.38 121 ASP A N 1
ATOM 886 C CA . ASP A 1 121 ? -106.322 -11.206 122.834 1.00 81.38 121 ASP A CA 1
ATOM 887 C C . ASP A 1 121 ? -107.260 -12.119 123.663 1.00 81.38 121 ASP A C 1
ATOM 889 O O . ASP A 1 121 ? -107.805 -11.681 124.673 1.00 81.38 121 ASP A O 1
ATOM 893 N N . GLU A 1 122 ? -107.373 -13.414 123.322 1.00 85.00 122 GLU A N 1
ATOM 894 C CA . GLU A 1 122 ? -108.124 -14.403 124.123 1.00 85.00 122 GLU A CA 1
ATOM 895 C C . GLU A 1 122 ? -107.528 -14.603 125.537 1.00 85.00 122 GLU A C 1
ATOM 897 O O . GLU A 1 122 ? -108.284 -14.734 126.501 1.00 85.00 122 GLU A O 1
ATOM 902 N N . GLU A 1 123 ? -106.196 -14.599 125.706 1.00 80.69 123 GLU A N 1
ATOM 903 C CA . GLU A 1 123 ? -105.576 -14.647 127.043 1.00 80.69 123 GLU A CA 1
ATOM 904 C C . GLU A 1 123 ? -105.835 -13.362 127.850 1.00 80.69 123 GLU A C 1
ATOM 906 O O . GLU A 1 123 ? -106.138 -13.459 129.042 1.00 80.69 123 GLU A O 1
ATOM 911 N N . LEU A 1 124 ? -105.788 -12.181 127.222 1.00 79.50 124 LEU A N 1
ATOM 912 C CA . LEU A 1 124 ? -106.098 -10.900 127.874 1.00 79.50 124 LEU A CA 1
ATOM 913 C C . LEU A 1 124 ? -107.548 -10.838 128.374 1.00 79.50 124 LEU A C 1
ATOM 915 O O . LEU A 1 124 ? -107.758 -10.523 129.546 1.00 79.50 124 LEU A O 1
ATOM 919 N N . ASP A 1 125 ? -108.524 -11.233 127.550 1.00 80.75 125 ASP A N 1
ATOM 920 C CA . ASP A 1 125 ? -109.936 -11.305 127.954 1.00 80.75 125 ASP A CA 1
ATOM 921 C C . ASP A 1 125 ? -110.138 -12.258 129.152 1.00 80.75 125 ASP A C 1
ATOM 923 O O . ASP A 1 125 ? -110.916 -11.970 130.067 1.00 80.75 125 ASP A O 1
ATOM 927 N N . THR A 1 126 ? -109.416 -13.390 129.203 1.00 83.69 126 THR A N 1
ATOM 928 C CA . THR A 1 126 ? -109.476 -14.279 130.379 1.00 83.69 126 THR A CA 1
ATOM 929 C C . THR A 1 126 ? -108.803 -13.686 131.614 1.00 83.69 126 THR A C 1
ATOM 931 O O . THR A 1 126 ? -109.272 -13.929 132.728 1.00 83.69 126 THR A O 1
ATOM 934 N N . LEU A 1 127 ? -107.737 -12.899 131.446 1.00 79.00 127 LEU A N 1
ATOM 935 C CA . LEU A 1 127 ? -107.034 -12.269 132.558 1.00 79.00 127 LEU A CA 1
ATOM 936 C C . LEU A 1 127 ? -107.914 -11.199 133.215 1.00 79.00 127 LEU A C 1
ATOM 938 O O . LEU A 1 127 ? -108.121 -11.267 134.429 1.00 79.00 127 LEU A O 1
ATOM 942 N N . ASP A 1 128 ? -108.511 -10.304 132.424 1.00 79.19 128 ASP A N 1
ATOM 943 C CA . ASP A 1 128 ? -109.440 -9.278 132.914 1.00 79.19 128 ASP A CA 1
ATOM 944 C C . ASP A 1 128 ? -110.658 -9.915 133.608 1.00 79.19 128 ASP A C 1
ATOM 946 O O . ASP A 1 128 ? -110.993 -9.536 134.733 1.00 79.19 128 ASP A O 1
ATOM 950 N N . ALA A 1 129 ? -111.240 -10.975 133.031 1.00 76.88 129 ALA A N 1
ATOM 951 C CA . ALA A 1 129 ? -112.332 -11.721 133.663 1.00 76.88 129 ALA A CA 1
ATOM 952 C C . ALA A 1 129 ? -111.931 -12.366 135.009 1.00 76.88 129 ALA A C 1
ATOM 954 O O . ALA A 1 129 ? -112.728 -12.391 135.952 1.00 76.88 129 ALA A O 1
ATOM 955 N N . THR A 1 130 ? -110.700 -12.882 135.144 1.00 76.50 130 THR A N 1
ATOM 956 C CA . THR A 1 130 ? -110.216 -13.399 136.440 1.00 76.50 130 THR A CA 1
ATOM 957 C C . THR A 1 130 ? -109.910 -12.296 137.450 1.00 76.50 130 THR A C 1
ATOM 959 O O . THR A 1 130 ? -110.095 -12.513 138.649 1.00 76.50 130 THR A O 1
ATOM 962 N N . GLN A 1 131 ? -109.489 -11.114 136.992 1.00 77.75 131 GLN A N 1
ATOM 963 C CA . GLN A 1 131 ? -109.235 -9.964 137.853 1.00 77.75 131 GLN A CA 1
ATOM 964 C C . GLN A 1 131 ? -110.545 -9.390 138.414 1.00 77.75 131 GLN A C 1
ATOM 966 O O . GLN A 1 131 ? -110.631 -9.156 139.619 1.00 77.75 131 GLN A O 1
ATOM 971 N N . GLU A 1 132 ? -111.587 -9.265 137.585 1.00 77.75 132 GLU A N 1
ATOM 972 C CA . GLU A 1 132 ? -112.926 -8.830 138.009 1.00 77.75 132 GLU A CA 1
ATOM 973 C C . GLU A 1 132 ? -113.538 -9.811 139.034 1.00 77.75 132 GLU A C 1
ATOM 975 O O . GLU A 1 132 ? -114.018 -9.408 140.100 1.00 77.75 132 GLU A O 1
ATOM 980 N N . GLN A 1 133 ? -113.392 -11.121 138.796 1.00 72.00 133 GLN A N 1
ATOM 981 C CA . GLN A 1 133 ? -113.841 -12.166 139.724 1.00 72.00 133 GLN A CA 1
ATOM 982 C C . GLN A 1 133 ? -113.036 -12.205 141.044 1.00 72.00 133 GLN A C 1
ATOM 984 O O . GLN A 1 133 ? -113.550 -12.645 142.079 1.00 72.00 133 GLN A O 1
ATOM 989 N N . ALA A 1 134 ? -111.780 -11.745 141.044 1.00 68.31 134 ALA A N 1
ATOM 990 C CA . ALA A 1 134 ? -110.989 -11.575 142.263 1.00 68.31 134 ALA A CA 1
ATOM 991 C C . ALA A 1 134 ? -111.437 -10.343 143.071 1.00 68.31 134 ALA A C 1
ATOM 993 O O . ALA A 1 134 ? -111.486 -10.413 144.302 1.00 68.31 134 ALA A O 1
ATOM 994 N N . THR A 1 135 ? -111.824 -9.249 142.406 1.00 68.81 135 THR A N 1
ATOM 995 C CA . THR A 1 135 ? -112.375 -8.063 143.079 1.00 68.81 135 THR A CA 1
ATOM 996 C C . THR A 1 135 ? -113.751 -8.320 143.699 1.00 68.81 135 THR A C 1
ATOM 998 O O . THR A 1 135 ? -113.936 -7.977 144.866 1.00 68.81 135 THR A O 1
ATOM 1001 N N . GLU A 1 136 ? -114.665 -9.031 143.020 1.00 71.25 136 GLU A N 1
ATOM 1002 C CA . GLU A 1 136 ? -115.960 -9.421 143.616 1.00 71.25 136 GLU A CA 1
ATOM 1003 C C . GLU A 1 136 ? -115.790 -10.279 144.883 1.00 71.25 136 GLU A C 1
ATOM 1005 O O . GLU A 1 136 ? -116.547 -10.140 145.845 1.00 71.25 136 GLU A O 1
ATOM 1010 N N . ARG A 1 137 ? -114.781 -11.163 144.927 1.00 65.62 137 ARG A N 1
ATOM 1011 C CA . ARG A 1 137 ? -114.504 -11.981 146.122 1.00 65.62 137 ARG A CA 1
ATOM 1012 C C . ARG A 1 137 ? -114.011 -11.155 147.307 1.00 65.62 137 ARG A C 1
ATOM 1014 O O . ARG A 1 137 ? -114.398 -11.453 148.434 1.00 65.62 137 ARG A O 1
ATOM 1021 N N . LEU A 1 138 ? -113.196 -10.129 147.064 1.00 60.28 138 LEU A N 1
ATOM 1022 C CA . LEU A 1 138 ? -112.702 -9.245 148.122 1.00 60.28 138 LEU A CA 1
ATOM 1023 C C . LEU A 1 138 ? -113.803 -8.325 148.671 1.00 60.28 138 LEU A C 1
ATOM 1025 O O . LEU A 1 138 ? -113.849 -8.106 149.880 1.00 60.28 138 LEU A O 1
ATOM 1029 N N . GLU A 1 139 ? -114.731 -7.851 147.834 1.00 61.72 139 GLU A N 1
ATOM 1030 C CA . GLU A 1 139 ? -115.916 -7.129 148.324 1.00 61.72 139 GLU A CA 1
ATOM 1031 C C . GLU A 1 139 ? -116.879 -8.059 149.089 1.00 61.72 139 GLU A C 1
ATOM 1033 O O . GLU A 1 139 ? -117.390 -7.681 150.144 1.00 61.72 139 GLU A O 1
ATOM 1038 N N . ALA A 1 140 ? -117.049 -9.313 148.650 1.00 57.31 140 ALA A N 1
ATOM 1039 C CA . ALA A 1 140 ? -117.893 -10.296 149.337 1.00 57.31 140 ALA A CA 1
ATOM 1040 C C . ALA A 1 140 ? -117.345 -10.772 150.703 1.00 57.31 140 ALA A C 1
ATOM 1042 O O . ALA A 1 140 ? -118.133 -11.151 151.575 1.00 57.31 140 ALA A O 1
ATOM 1043 N N . GLU A 1 141 ? -116.024 -10.762 150.920 1.00 53.44 141 GLU A N 1
ATOM 1044 C CA . GLU A 1 141 ? -115.421 -11.060 152.232 1.00 53.44 141 GLU A CA 1
ATOM 1045 C C . GLU A 1 141 ? -115.399 -9.846 153.179 1.00 53.44 141 GLU A C 1
ATOM 1047 O O . GLU A 1 141 ? -115.410 -10.027 154.399 1.00 53.44 141 GLU A O 1
ATOM 1052 N N . ALA A 1 142 ? -115.462 -8.614 152.660 1.00 51.38 142 ALA A N 1
ATOM 1053 C CA . ALA A 1 142 ? -115.505 -7.399 153.479 1.00 51.38 142 ALA A CA 1
ATOM 1054 C C . ALA A 1 142 ? -116.845 -7.191 154.220 1.00 51.38 142 ALA A C 1
ATOM 1056 O O . ALA A 1 142 ? -116.882 -6.520 155.253 1.00 51.38 142 ALA A O 1
ATOM 1057 N N . GLU A 1 143 ? -117.950 -7.774 153.741 1.00 48.06 143 GLU A N 1
ATOM 1058 C CA . GLU A 1 143 ? -119.301 -7.513 154.270 1.00 48.06 143 GLU A CA 1
ATOM 1059 C C . GLU A 1 143 ? -119.744 -8.469 155.408 1.00 48.06 143 GLU A C 1
ATOM 1061 O O . GLU A 1 143 ? -120.921 -8.509 155.781 1.00 48.06 143 GLU A O 1
ATOM 1066 N N . LYS A 1 144 ? -118.824 -9.256 156.000 1.00 44.03 144 LYS A N 1
ATOM 1067 C CA . LYS A 1 144 ? -119.180 -10.332 156.950 1.00 44.03 144 LYS A CA 1
ATOM 1068 C C . LYS A 1 144 ? -118.411 -10.360 158.285 1.00 44.03 144 LYS A C 1
ATOM 1070 O O . LYS A 1 144 ? -117.598 -11.238 158.542 1.00 44.03 144 LYS A O 1
ATOM 1075 N N . GLY A 1 145 ? -118.869 -9.526 159.221 1.00 34.25 145 GLY A N 1
ATOM 1076 C CA . GLY A 1 145 ? -119.076 -9.971 160.612 1.00 34.25 145 GLY A CA 1
ATOM 1077 C C . GLY A 1 145 ? -117.977 -9.710 161.657 1.00 34.25 145 GLY A C 1
ATOM 1078 O O . GLY A 1 145 ? -117.000 -10.440 161.770 1.00 34.25 145 GLY A O 1
ATOM 1079 N N . ALA A 1 146 ? -118.266 -8.749 162.541 1.00 32.31 146 ALA A N 1
ATOM 1080 C CA . ALA A 1 146 ? -117.770 -8.640 163.927 1.00 32.31 146 ALA A CA 1
ATOM 1081 C C . ALA A 1 146 ? -118.304 -9.822 164.814 1.00 32.31 146 ALA A C 1
ATOM 1083 O O . ALA A 1 146 ? -119.001 -10.670 164.247 1.00 32.31 146 ALA A O 1
ATOM 1084 N N . PRO A 1 147 ? -118.131 -9.908 166.169 1.00 44.34 147 PRO A N 1
ATOM 1085 C CA . PRO A 1 147 ? -117.636 -8.908 167.141 1.00 44.34 147 PRO A CA 1
ATOM 1086 C C . PRO A 1 147 ? -116.800 -9.463 168.340 1.00 44.34 147 PRO A C 1
ATOM 1088 O O . PRO A 1 147 ? -116.450 -10.637 168.377 1.00 44.34 147 PRO A O 1
ATOM 1091 N N . GLY A 1 148 ? -116.568 -8.626 169.368 1.00 29.36 148 GLY A N 1
ATOM 1092 C CA . GLY A 1 148 ? -116.127 -9.021 170.727 1.00 29.36 148 GLY A CA 1
ATOM 1093 C C . GLY A 1 148 ? -114.849 -8.294 171.174 1.00 29.36 148 GLY A C 1
ATOM 1094 O O . GLY A 1 148 ? -113.778 -8.590 170.667 1.00 29.36 148 GLY A O 1
ATOM 1095 N N . SER A 1 149 ? -114.932 -7.189 171.924 1.00 33.19 149 SER A N 1
ATOM 1096 C CA . SER A 1 149 ? -115.122 -7.110 173.393 1.00 33.19 149 SER A CA 1
ATOM 1097 C C . SER A 1 149 ? -113.834 -7.357 174.193 1.00 33.19 149 SER A C 1
ATOM 1099 O O . SER A 1 149 ? -113.443 -8.504 174.381 1.00 33.19 149 SER A O 1
ATOM 1101 N N . ASP A 1 150 ? -113.185 -6.283 174.660 1.00 29.95 150 ASP A N 1
ATOM 1102 C CA . ASP A 1 150 ? -113.078 -5.938 176.095 1.00 29.95 150 ASP A CA 1
ATOM 1103 C C . ASP A 1 150 ? -112.161 -4.709 176.309 1.00 29.95 150 ASP A C 1
ATOM 1105 O O . ASP A 1 150 ? -111.253 -4.445 175.520 1.00 29.95 150 ASP A O 1
ATOM 1109 N N . ASP A 1 151 ? -112.429 -3.921 177.358 1.00 39.12 151 ASP A N 1
ATOM 1110 C CA . ASP A 1 151 ? -111.713 -2.675 177.687 1.00 39.12 151 ASP A CA 1
ATOM 1111 C C . ASP A 1 151 ? -110.249 -2.927 178.106 1.00 39.12 151 ASP A C 1
ATOM 1113 O O . ASP A 1 151 ? -109.990 -3.318 179.246 1.00 39.12 151 ASP A O 1
ATOM 1117 N N . ILE A 1 152 ? -109.277 -2.635 177.227 1.00 40.09 152 ILE A N 1
ATOM 1118 C CA . ILE A 1 152 ? -107.845 -2.541 177.577 1.00 40.09 152 ILE A CA 1
ATOM 1119 C C . ILE A 1 152 ? -107.176 -1.349 176.855 1.00 40.09 152 ILE A C 1
ATOM 1121 O O . ILE A 1 152 ? -107.285 -1.194 175.641 1.00 40.09 152 ILE A O 1
ATOM 1125 N N . ASP A 1 153 ? -106.476 -0.517 177.635 1.00 46.25 153 ASP A N 1
ATOM 1126 C CA . ASP A 1 153 ? -105.678 0.682 177.303 1.00 46.25 153 ASP A CA 1
ATOM 1127 C C . ASP A 1 153 ? -105.310 0.959 175.818 1.00 46.25 153 ASP A C 1
ATOM 1129 O O . ASP A 1 153 ? -104.206 0.672 175.342 1.00 46.25 153 ASP A O 1
ATOM 1133 N N . LEU A 1 154 ? -106.182 1.693 175.109 1.00 44.88 154 LEU A N 1
ATOM 1134 C CA . LEU A 1 154 ? -105.968 2.132 173.714 1.00 44.88 154 LEU A CA 1
ATOM 1135 C C . LEU A 1 154 ? -104.737 3.039 173.475 1.00 44.88 154 LEU A C 1
ATOM 1137 O O . LEU A 1 154 ? -104.303 3.191 172.328 1.00 44.88 154 LEU A O 1
ATOM 1141 N N . MET A 1 155 ? -104.165 3.668 174.510 1.00 48.38 155 MET A N 1
ATOM 1142 C CA . MET A 1 155 ? -103.043 4.604 174.319 1.00 48.38 155 MET A CA 1
ATOM 1143 C C . MET A 1 155 ? -101.706 3.926 173.974 1.00 48.38 155 MET A C 1
ATOM 1145 O O . MET A 1 155 ? -100.827 4.610 173.457 1.00 48.38 155 MET A O 1
ATOM 1149 N N . SER A 1 156 ? -101.547 2.611 174.190 1.00 50.09 156 SER A N 1
ATOM 1150 C CA . SER A 1 156 ? -100.331 1.888 173.770 1.00 50.09 156 SER A CA 1
ATOM 1151 C C . SER A 1 156 ? -100.372 1.509 172.285 1.00 50.09 156 SER A C 1
ATOM 1153 O O . SER A 1 156 ? -99.477 1.865 171.524 1.00 50.09 156 SER A O 1
ATOM 1155 N N . LEU A 1 157 ? -101.461 0.870 171.841 1.00 47.69 157 LEU A N 1
ATOM 1156 C CA . LEU A 1 157 ? -101.624 0.361 170.468 1.00 47.69 157 LEU A CA 1
ATOM 1157 C C . LEU A 1 157 ? -101.554 1.455 169.389 1.00 47.69 157 LEU A C 1
ATOM 1159 O O . LEU A 1 157 ? -101.127 1.201 168.265 1.00 47.69 157 LEU A O 1
ATOM 1163 N N . THR A 1 158 ? -101.935 2.689 169.731 1.00 53.28 158 THR A N 1
ATOM 1164 C CA . THR A 1 158 ? -101.870 3.826 168.798 1.00 53.28 158 THR A CA 1
ATOM 1165 C C . THR A 1 158 ? -100.421 4.254 168.500 1.00 53.28 158 THR A C 1
ATOM 1167 O O . THR A 1 158 ? -100.146 4.783 167.423 1.00 53.28 158 THR A O 1
ATOM 1170 N N . ALA A 1 159 ? -99.479 4.006 169.420 1.00 55.78 159 ALA A N 1
ATOM 1171 C CA . ALA A 1 159 ? -98.057 4.265 169.201 1.00 55.78 159 ALA A CA 1
ATOM 1172 C C . ALA A 1 159 ? -97.419 3.181 168.314 1.00 55.78 159 ALA A C 1
ATOM 1174 O O . ALA A 1 159 ? -96.728 3.513 167.351 1.00 55.78 159 ALA A O 1
ATOM 1175 N N . ASP A 1 160 ? -97.723 1.906 168.577 1.00 58.44 160 ASP A N 1
ATOM 1176 C CA . ASP A 1 160 ? -97.176 0.773 167.818 1.00 58.44 160 ASP A CA 1
ATOM 1177 C C . ASP A 1 160 ? -97.643 0.789 166.351 1.00 58.44 160 ASP A C 1
ATOM 1179 O O . ASP A 1 160 ? -96.822 0.695 165.438 1.00 58.44 160 ASP A O 1
ATOM 1183 N N . ALA A 1 161 ? -98.931 1.053 166.095 1.00 59.84 161 ALA A N 1
ATOM 1184 C CA . ALA A 1 161 ? -99.457 1.205 164.732 1.00 59.84 161 ALA A CA 1
ATOM 1185 C C . ALA A 1 161 ? -98.850 2.412 163.980 1.00 59.84 161 ALA A C 1
ATOM 1187 O O . ALA A 1 161 ? -98.721 2.401 162.751 1.00 59.84 161 ALA A O 1
ATOM 1188 N N . SER A 1 162 ? -98.445 3.467 164.700 1.00 58.72 162 SER A N 1
ATOM 1189 C CA . SER A 1 162 ? -97.729 4.602 164.104 1.00 58.72 162 SER A CA 1
ATOM 1190 C C . SER A 1 162 ? -96.283 4.251 163.741 1.00 58.72 162 SER A C 1
ATOM 1192 O O . SER A 1 162 ? -95.759 4.808 162.772 1.00 58.72 162 SER A O 1
ATOM 1194 N N . GLN A 1 163 ? -95.642 3.355 164.496 1.00 61.00 163 GLN A N 1
ATOM 1195 C CA . GLN A 1 163 ? -94.294 2.867 164.216 1.00 61.00 163 GLN A CA 1
ATOM 1196 C C . GLN A 1 163 ? -94.300 1.899 163.023 1.00 61.00 163 GLN A C 1
ATOM 1198 O O . GLN A 1 163 ? -93.560 2.112 162.065 1.00 61.00 163 GLN A O 1
ATOM 1203 N N . GLU A 1 164 ? -95.215 0.927 163.004 1.00 68.19 164 GLU A N 1
ATOM 1204 C CA . GLU A 1 164 ? -95.374 -0.018 161.890 1.00 68.19 164 GLU A CA 1
ATOM 1205 C C . GLU A 1 164 ? -95.648 0.707 160.560 1.00 68.19 164 GLU A C 1
ATOM 1207 O O . GLU A 1 164 ? -95.041 0.408 159.531 1.00 68.19 164 GLU A O 1
ATOM 1212 N N . ARG A 1 165 ? -96.482 1.757 160.574 1.00 66.25 165 ARG A N 1
ATOM 1213 C CA . ARG A 1 165 ? -96.733 2.590 159.387 1.00 66.25 165 ARG A CA 1
ATOM 1214 C C . ARG A 1 165 ? -95.494 3.364 158.915 1.00 66.25 165 ARG A C 1
ATOM 1216 O O . ARG A 1 165 ? -95.357 3.617 157.715 1.00 66.25 165 ARG A O 1
ATOM 1223 N N . ALA A 1 166 ? -94.593 3.745 159.823 1.00 66.94 166 ALA A N 1
ATOM 1224 C CA . ALA A 1 166 ? -93.317 4.365 159.466 1.00 66.94 166 ALA A CA 1
ATOM 1225 C C . ALA A 1 166 ? -92.352 3.347 158.834 1.00 66.94 166 ALA A C 1
ATOM 1227 O O . ALA A 1 166 ? -91.689 3.675 157.845 1.00 66.94 166 ALA A O 1
ATOM 1228 N N . ASP A 1 167 ? -92.338 2.111 159.335 1.00 71.00 167 ASP A N 1
ATOM 1229 C CA . ASP A 1 167 ? -91.535 1.013 158.793 1.00 71.00 167 ASP A CA 1
ATOM 1230 C C . ASP A 1 167 ? -92.056 0.544 157.421 1.00 71.00 167 ASP A C 1
ATOM 1232 O O . ASP A 1 167 ? -91.268 0.369 156.492 1.00 71.00 167 ASP A O 1
ATOM 1236 N N . ILE A 1 168 ? -93.376 0.488 157.209 1.00 72.56 168 ILE A N 1
ATOM 1237 C CA . ILE A 1 168 ? -93.974 0.240 155.883 1.00 72.56 168 ILE A CA 1
ATOM 1238 C C . ILE A 1 168 ? -93.580 1.345 154.888 1.00 72.56 168 ILE A C 1
ATOM 1240 O O . ILE A 1 168 ? -93.136 1.046 153.781 1.00 72.56 168 ILE A O 1
ATOM 1244 N N . LEU A 1 169 ? -93.661 2.625 155.272 1.00 66.88 169 LEU A N 1
ATOM 1245 C CA . LEU A 1 169 ? -93.208 3.736 154.418 1.00 66.88 169 LEU A CA 1
ATOM 1246 C C . LEU A 1 169 ? -91.689 3.716 154.165 1.00 66.88 169 LEU A C 1
ATOM 1248 O O . LEU A 1 169 ? -91.233 4.200 153.129 1.00 66.88 169 LEU A O 1
ATOM 1252 N N . SER A 1 170 ? -90.900 3.166 155.089 1.00 70.12 170 SER A N 1
ATOM 1253 C CA . SER A 1 170 ? -89.469 2.906 154.897 1.00 70.12 170 SER A CA 1
ATOM 1254 C C . SER A 1 170 ? -89.243 1.830 153.828 1.00 70.12 170 SER A C 1
ATOM 1256 O O . SER A 1 170 ? -88.482 2.056 152.884 1.00 70.12 170 SER A O 1
ATOM 1258 N N . VAL A 1 171 ? -89.968 0.707 153.910 1.00 72.69 171 VAL A N 1
ATOM 1259 C CA . VAL A 1 171 ? -89.914 -0.390 152.930 1.00 72.69 171 VAL A CA 1
ATOM 1260 C C . VAL A 1 171 ? -90.385 0.064 151.548 1.00 72.69 171 VAL A C 1
ATOM 1262 O O . VAL A 1 171 ? -89.680 -0.188 150.575 1.00 72.69 171 VAL A O 1
ATOM 1265 N N . VAL A 1 172 ? -91.498 0.800 151.443 1.00 72.75 172 VAL A N 1
ATOM 1266 C CA . VAL A 1 172 ? -91.994 1.334 150.160 1.00 72.75 172 VAL A CA 1
ATOM 1267 C C . VAL A 1 172 ? -90.950 2.239 149.505 1.00 72.75 172 VAL A C 1
ATOM 1269 O O . VAL A 1 172 ? -90.579 1.991 148.364 1.00 72.75 172 VAL A O 1
ATOM 1272 N N . ARG A 1 173 ? -90.358 3.195 150.238 1.00 70.06 173 ARG A N 1
ATOM 1273 C CA . ARG A 1 173 ? -89.260 4.025 149.699 1.00 70.06 173 ARG A CA 1
ATOM 1274 C C . ARG A 1 173 ? -88.009 3.221 149.339 1.00 70.06 173 ARG A C 1
ATOM 1276 O O . ARG A 1 173 ? -87.223 3.656 148.499 1.00 70.06 173 ARG A O 1
ATOM 1283 N N . SER A 1 174 ? -87.771 2.086 149.994 1.00 70.00 174 SER A N 1
ATOM 1284 C CA . SER A 1 174 ? -86.671 1.177 149.655 1.00 70.00 174 SER A CA 1
ATOM 1285 C C . SER A 1 174 ? -86.945 0.440 148.339 1.00 70.00 174 SER A C 1
ATOM 1287 O O . SER A 1 174 ? -86.060 0.364 147.489 1.00 70.00 174 SER A O 1
ATOM 1289 N N . LEU A 1 175 ? -88.182 -0.023 148.133 1.00 73.62 175 LEU A N 1
ATOM 1290 C CA . LEU A 1 175 ? -88.640 -0.672 146.901 1.00 73.62 175 LEU A CA 1
ATOM 1291 C C . LEU A 1 175 ? -88.715 0.309 145.723 1.00 73.62 175 LEU A C 1
ATOM 1293 O O . LEU A 1 175 ? -88.271 -0.033 144.631 1.00 73.62 175 LEU A O 1
ATOM 1297 N N . GLU A 1 176 ? -89.177 1.545 145.936 1.00 70.44 176 GLU A N 1
ATOM 1298 C CA . GLU A 1 176 ? -89.106 2.628 144.941 1.00 70.44 176 GLU A CA 1
ATOM 1299 C C . GLU A 1 176 ? -87.654 2.855 144.499 1.00 70.44 176 GLU A C 1
ATOM 1301 O O . GLU A 1 176 ? -87.353 2.812 143.310 1.00 70.44 176 GLU A O 1
ATOM 1306 N N . ARG A 1 177 ? -86.714 2.976 145.450 1.00 72.12 177 ARG A N 1
ATOM 1307 C CA . ARG A 1 177 ? -85.279 3.114 145.142 1.00 72.12 177 ARG A CA 1
ATOM 1308 C C . ARG A 1 177 ? -84.698 1.902 144.417 1.00 72.12 177 ARG A C 1
ATOM 1310 O O . ARG A 1 177 ? -83.855 2.093 143.548 1.00 72.12 177 ARG A O 1
ATOM 1317 N N . GLN A 1 178 ? -85.115 0.680 144.760 1.00 72.06 178 GLN A N 1
ATOM 1318 C CA . GLN A 1 178 ? -84.707 -0.529 144.034 1.00 72.06 178 GLN A CA 1
ATOM 1319 C C . GLN A 1 178 ? -85.288 -0.573 142.616 1.00 72.06 178 GLN A C 1
ATOM 1321 O O . GLN A 1 178 ? -84.612 -1.018 141.691 1.00 72.06 178 GLN A O 1
ATOM 1326 N N . THR A 1 179 ? -86.509 -0.078 142.426 1.00 71.25 179 THR A N 1
ATOM 1327 C CA . THR A 1 179 ? -87.153 0.020 141.111 1.00 71.25 179 THR A CA 1
ATOM 1328 C C . THR A 1 179 ? -86.444 1.070 140.254 1.00 71.25 179 THR A C 1
ATOM 1330 O O . THR A 1 179 ? -86.082 0.779 139.118 1.00 71.25 179 THR A O 1
ATOM 1333 N N . ASP A 1 180 ? -86.110 2.231 140.825 1.00 73.75 180 ASP A N 1
ATOM 1334 C CA . ASP A 1 180 ? -85.287 3.270 140.192 1.00 73.75 180 ASP A CA 1
ATOM 1335 C C . ASP A 1 180 ? -83.883 2.770 139.815 1.00 73.75 180 ASP A C 1
ATOM 1337 O O . ASP A 1 180 ? -83.356 3.138 138.762 1.00 73.75 180 ASP A O 1
ATOM 1341 N N . THR A 1 181 ? -83.228 1.963 140.662 1.00 74.56 181 THR A N 1
ATOM 1342 C CA . THR A 1 181 ? -81.931 1.370 140.301 1.00 74.56 181 THR A CA 1
ATOM 1343 C C . THR A 1 181 ? -82.087 0.280 139.250 1.00 74.56 181 THR A C 1
ATOM 1345 O O . THR A 1 181 ? -81.252 0.210 138.354 1.00 74.56 181 THR A O 1
ATOM 1348 N N . SER A 1 182 ? -83.153 -0.523 139.295 1.00 71.31 182 SER A N 1
ATOM 1349 C CA . SER A 1 182 ? -83.449 -1.530 138.270 1.00 71.31 182 SER A CA 1
ATOM 1350 C C . SER A 1 182 ? -83.756 -0.899 136.911 1.00 71.31 182 SER A C 1
ATOM 1352 O O . SER A 1 182 ? -83.293 -1.412 135.896 1.00 71.31 182 SER A O 1
ATOM 1354 N N . ALA A 1 183 ? -84.479 0.225 136.877 1.00 73.94 183 ALA A N 1
ATOM 1355 C CA . ALA A 1 183 ? -84.714 1.004 135.665 1.00 73.94 183 ALA A CA 1
ATOM 1356 C C . ALA A 1 183 ? -83.390 1.534 135.094 1.00 73.94 183 ALA A C 1
ATOM 1358 O O . ALA A 1 183 ? -83.081 1.288 133.936 1.00 73.94 183 ALA A O 1
ATOM 1359 N N . LYS A 1 184 ? -82.528 2.127 135.930 1.00 75.19 184 LYS A N 1
ATOM 1360 C CA . LYS A 1 184 ? -81.192 2.582 135.500 1.00 75.19 184 LYS A CA 1
ATOM 1361 C C . LYS A 1 184 ? -80.300 1.441 135.005 1.00 75.19 184 LYS A C 1
ATOM 1363 O O . LYS A 1 184 ? -79.569 1.628 134.041 1.00 75.19 184 LYS A O 1
ATOM 1368 N N . PHE A 1 185 ? -80.347 0.264 135.635 1.00 73.44 185 PHE A N 1
ATOM 1369 C CA . PHE A 1 185 ? -79.631 -0.916 135.139 1.00 73.44 185 PHE A CA 1
ATOM 1370 C C . PHE A 1 185 ? -80.189 -1.408 133.803 1.00 73.44 185 PHE A C 1
ATOM 1372 O O . PHE A 1 185 ? -79.406 -1.791 132.939 1.00 73.44 185 PHE A O 1
ATOM 1379 N N . LYS A 1 186 ? -81.512 -1.359 133.608 1.00 77.88 186 LYS A N 1
ATOM 1380 C CA . LYS A 1 186 ? -82.144 -1.656 132.322 1.00 77.88 186 LYS A CA 1
ATOM 1381 C C . LYS A 1 186 ? -81.671 -0.678 131.241 1.00 77.88 186 LYS A C 1
ATOM 1383 O O . LYS A 1 186 ? -81.191 -1.141 130.215 1.00 77.88 186 LYS A O 1
ATOM 1388 N N . ASP A 1 187 ? -81.716 0.630 131.494 1.00 76.94 187 ASP A N 1
ATOM 1389 C CA . ASP A 1 187 ? -81.274 1.661 130.542 1.00 76.94 187 ASP A CA 1
ATOM 1390 C C . ASP A 1 187 ? -79.786 1.493 130.164 1.00 76.94 187 ASP A C 1
ATOM 1392 O O . ASP A 1 187 ? -79.406 1.647 129.003 1.00 76.94 187 ASP A O 1
ATOM 1396 N N . ILE A 1 188 ? -78.933 1.135 131.136 1.00 82.56 188 ILE A N 1
ATOM 1397 C CA . ILE A 1 188 ? -77.513 0.824 130.898 1.00 82.56 188 ILE A CA 1
ATOM 1398 C C . ILE A 1 188 ? -77.365 -0.421 130.016 1.00 82.56 188 ILE A C 1
ATOM 1400 O O . ILE A 1 188 ? -76.608 -0.384 129.050 1.00 82.56 188 ILE A O 1
ATOM 1404 N N . LEU A 1 189 ? -78.089 -1.504 130.315 1.00 74.81 189 LEU A N 1
ATOM 1405 C CA . LEU A 1 189 ? -78.024 -2.748 129.543 1.00 74.81 189 LEU A CA 1
ATOM 1406 C C . LEU A 1 189 ? -78.595 -2.586 128.128 1.00 74.81 189 LEU A C 1
ATOM 1408 O O . LEU A 1 189 ? -78.022 -3.127 127.189 1.00 74.81 189 LEU A O 1
ATOM 1412 N N . GLU A 1 190 ? -79.673 -1.821 127.943 1.00 74.56 190 GLU A N 1
ATOM 1413 C CA . GLU A 1 190 ? -80.195 -1.477 126.613 1.00 74.56 190 GLU A CA 1
ATOM 1414 C C . GLU A 1 190 ? -79.171 -0.639 125.830 1.00 74.56 190 GLU A C 1
ATOM 1416 O O . GLU A 1 190 ? -78.877 -0.960 124.678 1.00 74.56 190 GLU A O 1
ATOM 1421 N N . GLY A 1 191 ? -78.519 0.338 126.471 1.00 77.75 191 GLY A N 1
ATOM 1422 C CA . GLY A 1 191 ? -77.415 1.096 125.873 1.00 77.75 191 GLY A CA 1
ATOM 1423 C C . GLY A 1 191 ? -76.195 0.235 125.506 1.00 77.75 191 GLY A C 1
ATOM 1424 O O . GLY A 1 191 ? -75.621 0.402 124.428 1.00 77.75 191 GLY A O 1
ATOM 1425 N N . GLU A 1 192 ? -75.806 -0.722 126.352 1.00 79.25 192 GLU A N 1
ATOM 1426 C CA . GLU A 1 192 ? -74.739 -1.686 126.047 1.00 79.25 192 GLU A CA 1
ATOM 1427 C C . GLU A 1 192 ? -75.132 -2.622 124.895 1.00 79.25 192 GLU A C 1
ATOM 1429 O O . GLU A 1 192 ? -74.315 -2.872 124.006 1.00 79.25 192 GLU A O 1
ATOM 1434 N N . VAL A 1 193 ? -76.386 -3.083 124.845 1.00 77.69 193 VAL A N 1
ATOM 1435 C CA . VAL A 1 193 ? -76.919 -3.899 123.745 1.00 77.69 193 VAL A CA 1
ATOM 1436 C C . VAL A 1 193 ? -76.935 -3.116 122.430 1.00 77.69 193 VAL A C 1
ATOM 1438 O O . VAL A 1 193 ? -76.483 -3.654 121.419 1.00 77.69 193 VAL A O 1
ATOM 1441 N N . GLU A 1 194 ? -77.360 -1.850 122.414 1.00 79.19 194 GLU A N 1
ATOM 1442 C CA . GLU A 1 194 ? -77.283 -0.997 121.218 1.00 79.19 194 GLU A CA 1
ATOM 1443 C C . GLU A 1 194 ? -75.834 -0.788 120.751 1.00 79.19 194 GLU A C 1
ATOM 1445 O O . GLU A 1 194 ? -75.538 -0.883 119.555 1.00 79.19 194 GLU A O 1
ATOM 1450 N N . VAL A 1 195 ? -74.900 -0.544 121.678 1.00 84.31 195 VAL A N 1
ATOM 1451 C CA . VAL A 1 195 ? -73.470 -0.405 121.361 1.00 84.31 195 VAL A CA 1
ATOM 1452 C C . VAL A 1 195 ? -72.905 -1.709 120.791 1.00 84.31 195 VAL A C 1
ATOM 1454 O O . VAL A 1 195 ? -72.190 -1.671 119.787 1.00 84.31 195 VAL A O 1
ATOM 1457 N N . LEU A 1 196 ? -73.254 -2.863 121.365 1.00 78.19 196 LEU A N 1
ATOM 1458 C CA . LEU A 1 196 ? -72.843 -4.179 120.870 1.00 78.19 196 LEU A CA 1
ATOM 1459 C C . LEU A 1 196 ? -73.445 -4.489 119.494 1.00 78.19 196 LEU A C 1
ATOM 1461 O O . LEU A 1 196 ? -72.714 -4.927 118.609 1.00 78.19 196 LEU A O 1
ATOM 1465 N N . GLN A 1 197 ? -74.726 -4.194 119.260 1.00 78.56 197 GLN A N 1
ATOM 1466 C CA . GLN A 1 197 ? -75.359 -4.337 117.943 1.00 78.56 197 GLN A CA 1
ATOM 1467 C C . GLN A 1 197 ? -74.698 -3.431 116.897 1.00 78.56 197 GLN A C 1
ATOM 1469 O O . GLN A 1 197 ? -74.406 -3.873 115.785 1.00 78.56 197 GLN A O 1
ATOM 1474 N N . LYS A 1 198 ? -74.394 -2.178 117.253 1.00 81.25 198 LYS A N 1
ATOM 1475 C CA . LYS A 1 198 ? -73.706 -1.220 116.378 1.00 81.25 198 LYS A CA 1
ATOM 1476 C C . LYS A 1 198 ? -72.266 -1.636 116.078 1.00 81.25 198 LYS A C 1
ATOM 1478 O O . LYS A 1 198 ? -71.790 -1.411 114.966 1.00 81.25 198 LYS A O 1
ATOM 1483 N N . ASN A 1 199 ? -71.575 -2.250 117.035 1.00 80.12 199 ASN A N 1
ATOM 1484 C CA . ASN A 1 199 ? -70.238 -2.802 116.830 1.00 80.12 199 ASN A CA 1
ATOM 1485 C C . ASN A 1 199 ? -70.282 -4.069 115.964 1.00 80.12 199 ASN A C 1
ATOM 1487 O O . ASN A 1 199 ? -69.525 -4.148 115.002 1.00 80.12 199 ASN A O 1
ATOM 1491 N N . LEU A 1 200 ? -71.231 -4.980 116.198 1.00 80.38 200 LEU A N 1
ATOM 1492 C CA . LEU A 1 200 ? -71.459 -6.164 115.364 1.00 80.38 200 LEU A CA 1
ATOM 1493 C C . LEU A 1 200 ? -71.825 -5.791 113.917 1.00 80.38 200 LEU A C 1
ATOM 1495 O O . LEU A 1 200 ? -71.376 -6.441 112.976 1.00 80.38 200 LEU A O 1
ATOM 1499 N N . ALA A 1 201 ? -72.615 -4.733 113.715 1.00 79.75 201 ALA A N 1
ATOM 1500 C CA . ALA A 1 201 ? -72.941 -4.218 112.385 1.00 79.75 201 ALA A CA 1
ATOM 1501 C C . ALA A 1 201 ? -71.701 -3.659 111.662 1.00 79.75 201 ALA A C 1
ATOM 1503 O O . ALA A 1 201 ? -71.499 -3.954 110.485 1.00 79.75 201 ALA A O 1
ATOM 1504 N N . LYS A 1 202 ? -70.839 -2.910 112.367 1.00 82.75 202 LYS A N 1
ATOM 1505 C CA . LYS A 1 202 ? -69.553 -2.436 111.824 1.00 82.75 202 LYS A CA 1
ATOM 1506 C C . LYS A 1 202 ? -68.596 -3.583 111.513 1.00 82.75 202 LYS A C 1
ATOM 1508 O O . LYS A 1 202 ? -67.944 -3.549 110.480 1.00 82.75 202 LYS A O 1
ATOM 1513 N N . GLU A 1 203 ? -68.506 -4.584 112.383 1.00 79.56 203 GLU A N 1
ATOM 1514 C CA . GLU A 1 203 ? -67.643 -5.751 112.185 1.00 79.56 203 GLU A CA 1
ATOM 1515 C C . GLU A 1 203 ? -68.100 -6.580 110.978 1.00 79.56 203 GLU A C 1
ATOM 1517 O O . GLU A 1 203 ? -67.278 -6.969 110.153 1.00 79.56 203 GLU A O 1
ATOM 1522 N N . LYS A 1 204 ? -69.417 -6.763 110.804 1.00 79.69 204 LYS A N 1
ATOM 1523 C CA . LYS A 1 204 ? -69.990 -7.368 109.592 1.00 79.69 204 LYS A CA 1
ATOM 1524 C C . LYS A 1 204 ? -69.674 -6.559 108.332 1.00 79.69 204 LYS A C 1
ATOM 1526 O O . LYS A 1 204 ? -69.297 -7.165 107.337 1.00 79.69 204 LYS A O 1
ATOM 1531 N N . ALA A 1 205 ? -69.788 -5.229 10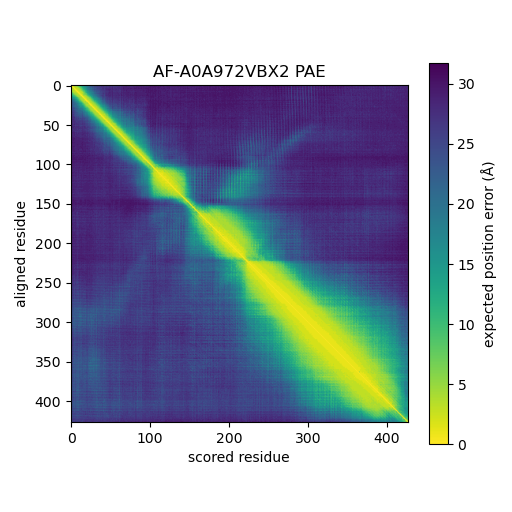8.373 1.00 80.44 205 ALA A N 1
ATOM 1532 C CA . ALA A 1 205 ? -69.428 -4.373 107.241 1.00 80.44 205 ALA A CA 1
ATOM 1533 C C . ALA A 1 205 ? -67.934 -4.497 106.889 1.00 80.44 205 ALA A C 1
ATOM 1535 O O . ALA A 1 205 ? -67.604 -4.860 105.767 1.00 80.44 205 ALA A O 1
ATOM 1536 N N . LEU A 1 206 ? -67.041 -4.345 107.875 1.00 80.56 206 LEU A N 1
ATOM 1537 C CA . LEU A 1 206 ? -65.593 -4.514 107.695 1.00 80.56 206 LEU A CA 1
ATOM 1538 C C . LEU A 1 206 ? -65.220 -5.905 107.168 1.00 80.56 206 LEU A C 1
ATOM 1540 O O . LEU A 1 206 ? -64.272 -6.041 106.398 1.00 80.56 206 LEU A O 1
ATOM 1544 N N . ARG A 1 207 ? -65.953 -6.946 107.574 1.00 78.19 207 ARG A N 1
ATOM 1545 C CA . ARG A 1 207 ? -65.763 -8.302 107.058 1.00 78.19 207 ARG A CA 1
ATOM 1546 C C . ARG A 1 207 ? -66.164 -8.420 105.585 1.00 78.19 207 ARG A C 1
ATOM 1548 O O . ARG A 1 207 ? -65.430 -9.055 104.839 1.00 78.19 207 ARG A O 1
ATOM 1555 N N . VAL A 1 208 ? -67.277 -7.812 105.169 1.00 80.12 208 VAL A N 1
ATOM 1556 C CA . VAL A 1 208 ? -67.686 -7.767 103.754 1.00 80.12 208 VAL A CA 1
ATOM 1557 C C . VAL A 1 208 ? -66.653 -6.998 102.925 1.00 80.12 208 VAL A C 1
ATOM 1559 O O . VAL A 1 208 ? -66.177 -7.530 101.926 1.00 80.12 208 VAL A O 1
ATOM 1562 N N . ASP A 1 209 ? -66.213 -5.825 103.392 1.00 79.88 209 ASP A N 1
ATOM 1563 C CA . ASP A 1 209 ? -65.176 -5.020 102.728 1.00 79.88 209 ASP A CA 1
ATOM 1564 C C . ASP A 1 209 ? -63.854 -5.806 102.570 1.00 79.88 209 ASP A C 1
ATOM 1566 O O . ASP A 1 209 ? -63.175 -5.719 101.542 1.00 79.88 209 ASP A O 1
ATOM 1570 N N . LEU A 1 210 ? -63.486 -6.611 103.578 1.00 72.12 210 LEU A N 1
ATOM 1571 C CA . LEU A 1 210 ? -62.320 -7.501 103.541 1.00 72.12 210 LEU A CA 1
ATOM 1572 C C . LEU A 1 210 ? -62.505 -8.687 102.585 1.00 72.12 210 LEU A C 1
ATOM 1574 O O . LEU A 1 210 ? -61.567 -9.020 101.863 1.00 72.12 210 LEU A O 1
ATOM 1578 N N . GLU A 1 211 ? -63.677 -9.325 102.561 1.00 75.31 211 GLU A N 1
ATOM 1579 C CA . GLU A 1 211 ? -63.982 -10.443 101.656 1.00 75.31 211 GLU A CA 1
ATOM 1580 C C . GLU A 1 211 ? -64.022 -9.982 100.183 1.00 75.31 211 GLU A C 1
ATOM 1582 O O . GLU A 1 211 ? -63.498 -10.678 99.307 1.00 75.31 211 GLU A O 1
ATOM 1587 N N . GLU A 1 212 ? -64.531 -8.778 99.903 1.00 75.50 212 GLU A N 1
ATOM 1588 C CA . GLU A 1 212 ? -64.502 -8.158 98.571 1.00 75.50 212 GLU A CA 1
ATOM 1589 C C . GLU A 1 212 ? -63.074 -7.749 98.163 1.00 75.50 212 GLU A C 1
ATOM 1591 O O . GLU A 1 212 ? -62.614 -8.093 97.070 1.00 75.50 212 GLU A O 1
ATOM 1596 N N . SER A 1 213 ? -62.315 -7.121 99.069 1.00 70.44 213 SER A N 1
ATOM 1597 C CA . SER A 1 213 ? -60.900 -6.777 98.843 1.00 70.44 213 SER A CA 1
ATOM 1598 C C . SER A 1 213 ? -60.035 -8.012 98.566 1.00 70.44 213 SER A C 1
ATOM 1600 O O . SER A 1 213 ? -59.193 -8.000 97.666 1.00 70.44 213 SER A O 1
ATOM 1602 N N . LEU A 1 214 ? -60.254 -9.103 99.307 1.00 62.22 214 LEU A N 1
ATOM 1603 C CA . LEU A 1 214 ? -59.536 -10.367 99.139 1.00 62.22 214 LEU A CA 1
ATOM 1604 C C . LEU A 1 214 ? -59.930 -11.066 97.831 1.00 62.22 214 LEU A C 1
ATOM 1606 O O . LEU A 1 214 ? -59.068 -11.632 97.158 1.00 62.22 214 LEU A O 1
ATOM 1610 N N . SER A 1 215 ? -61.199 -10.973 97.424 1.00 67.06 215 SER A N 1
ATOM 1611 C CA . SER A 1 215 ? -61.675 -11.477 96.129 1.00 67.06 215 SER A CA 1
ATOM 1612 C C . SER A 1 215 ? -61.067 -10.704 94.954 1.00 67.06 215 SER A C 1
ATOM 1614 O O . SER A 1 215 ? -60.594 -11.319 93.999 1.00 67.06 215 SER A O 1
ATOM 1616 N N . SER A 1 216 ? -60.989 -9.374 95.052 1.00 69.62 216 SER A N 1
ATOM 1617 C CA . SER A 1 216 ? -60.329 -8.505 94.067 1.00 69.62 216 SER A CA 1
ATOM 1618 C C . SER A 1 216 ? -58.828 -8.809 93.943 1.00 69.62 216 SER A C 1
ATOM 1620 O O . SER A 1 216 ? -58.317 -9.014 92.840 1.00 69.62 216 SER A O 1
ATOM 1622 N N . LEU A 1 217 ? -58.129 -8.956 95.076 1.00 65.31 217 LEU A N 1
ATOM 1623 C CA . LEU A 1 217 ? -56.711 -9.328 95.110 1.00 65.31 217 LEU A CA 1
ATOM 1624 C C . LEU A 1 217 ? -56.460 -10.734 94.537 1.00 65.31 217 LEU A C 1
ATOM 1626 O O . LEU A 1 217 ? -55.468 -10.955 93.847 1.00 65.31 217 LEU A O 1
ATOM 1630 N N . LYS A 1 218 ? -57.370 -11.685 94.780 1.00 66.25 218 LYS A N 1
ATOM 1631 C CA . LYS A 1 218 ? -57.310 -13.028 94.185 1.00 66.25 218 LYS A CA 1
ATOM 1632 C C . LYS A 1 218 ? -57.555 -12.995 92.672 1.00 66.25 218 LYS A C 1
ATOM 1634 O O . LYS A 1 218 ? -56.925 -13.760 91.947 1.00 66.25 218 LYS A O 1
ATOM 1639 N N . GLY A 1 219 ? -58.416 -12.091 92.199 1.00 66.88 219 GLY A N 1
ATOM 1640 C CA . GLY A 1 219 ? -58.638 -11.830 90.777 1.00 66.88 219 GLY A CA 1
ATOM 1641 C C . GLY A 1 219 ? -57.389 -11.298 90.070 1.00 66.88 219 GLY A C 1
ATOM 1642 O O . GLY A 1 219 ? -56.996 -11.851 89.048 1.00 66.88 219 GLY A O 1
ATOM 1643 N N . SER A 1 220 ? -56.711 -10.290 90.634 1.00 64.62 220 SER A N 1
ATOM 1644 C CA . SER A 1 220 ? -55.484 -9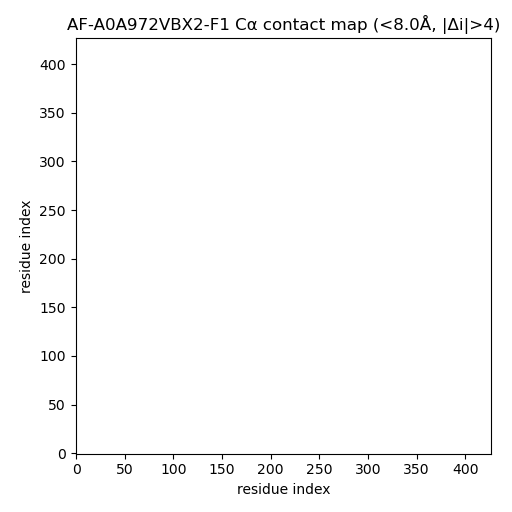.739 90.028 1.00 64.62 220 SER A CA 1
ATOM 1645 C C . SER A 1 220 ? -54.271 -10.670 90.153 1.00 64.62 220 SER A C 1
ATOM 1647 O O . SER A 1 220 ? -53.449 -10.738 89.240 1.00 64.62 220 SER A O 1
ATOM 1649 N N . ALA A 1 221 ? -54.181 -11.465 91.224 1.00 61.72 221 ALA A N 1
ATOM 1650 C CA . ALA A 1 221 ? -53.203 -12.551 91.311 1.00 61.72 221 ALA A CA 1
ATOM 1651 C C . ALA A 1 221 ? -53.415 -13.612 90.210 1.00 61.72 221 ALA A C 1
ATOM 1653 O O . ALA A 1 221 ? -52.447 -14.212 89.746 1.00 61.72 221 ALA A O 1
ATOM 1654 N N . GLY A 1 222 ? -54.659 -13.802 89.754 1.00 65.38 222 GLY A N 1
ATOM 1655 C CA . GLY A 1 222 ? -55.017 -14.703 88.657 1.00 65.38 222 GLY A CA 1
ATOM 1656 C C . GLY A 1 222 ? -54.470 -14.300 87.283 1.00 65.38 222 GLY A C 1
ATOM 1657 O O . GLY A 1 222 ? -54.263 -15.185 86.463 1.00 65.38 222 GLY A O 1
ATOM 1658 N N . SER A 1 223 ? -54.170 -13.016 87.042 1.00 69.38 223 SER A N 1
ATOM 1659 C CA . SER A 1 223 ? -53.561 -12.539 85.783 1.00 69.38 223 SER A CA 1
ATOM 1660 C C . SER A 1 223 ? -52.025 -12.553 85.784 1.00 69.38 223 SER A C 1
ATOM 1662 O O . SER A 1 223 ? -51.399 -12.301 84.756 1.00 69.38 223 SER A O 1
ATOM 1664 N N . LEU A 1 224 ? -51.387 -12.835 86.927 1.00 73.75 224 LEU A N 1
ATOM 1665 C CA . LEU A 1 224 ? -49.925 -12.920 87.015 1.00 73.75 224 LEU A CA 1
ATOM 1666 C C . LEU A 1 224 ? -49.325 -14.027 86.114 1.00 73.75 224 LEU A C 1
ATOM 1668 O O . LEU A 1 224 ? -48.324 -13.739 85.459 1.00 73.75 224 LEU A O 1
ATOM 1672 N N . PRO A 1 225 ? -49.906 -15.246 86.015 1.00 77.94 225 PRO A N 1
ATOM 1673 C CA . PRO A 1 225 ? -49.401 -16.292 85.125 1.00 77.94 225 PRO A CA 1
ATOM 1674 C C . PRO A 1 225 ? -49.494 -15.909 83.645 1.00 77.94 225 PRO A C 1
ATOM 1676 O O . PRO A 1 225 ? -48.547 -16.149 82.906 1.00 77.94 225 PRO A O 1
ATOM 1679 N N . GLU A 1 226 ? -50.588 -15.262 83.227 1.00 78.75 226 GLU A N 1
ATOM 1680 C CA . GLU A 1 226 ? -50.801 -14.825 81.837 1.00 78.75 226 GLU A CA 1
ATOM 1681 C C . GLU A 1 226 ? -49.750 -13.786 81.415 1.00 78.75 226 GLU A C 1
ATOM 1683 O O . GLU A 1 226 ? -49.112 -13.928 80.374 1.00 78.75 226 GLU A O 1
ATOM 1688 N N . LEU A 1 227 ? -49.485 -12.790 82.269 1.00 77.62 227 LEU A N 1
ATOM 1689 C CA . LEU A 1 227 ? -48.420 -11.803 82.047 1.00 77.62 227 LEU A CA 1
ATOM 1690 C C . LEU A 1 227 ? -47.019 -12.431 82.051 1.00 77.62 227 LEU A C 1
ATOM 1692 O O . LEU A 1 227 ? -46.106 -11.919 81.403 1.00 77.62 227 LEU A O 1
ATOM 1696 N N . GLN A 1 228 ? -46.824 -13.521 82.794 1.00 81.62 228 GLN A N 1
ATOM 1697 C CA . GLN A 1 228 ? -45.551 -14.233 82.856 1.00 81.62 228 GLN A CA 1
ATOM 1698 C C . GLN A 1 228 ? -45.329 -15.088 81.595 1.00 81.62 228 GLN A C 1
ATOM 1700 O O . GLN A 1 228 ? -44.233 -15.061 81.037 1.00 81.62 228 GLN A O 1
ATOM 1705 N N . GLU A 1 229 ? -46.378 -15.735 81.078 1.00 81.88 229 GLU A N 1
ATOM 1706 C CA . GLU A 1 229 ? -46.383 -16.427 79.781 1.00 81.88 229 GLU A CA 1
ATOM 1707 C C . GLU A 1 229 ? -46.198 -15.447 78.604 1.00 81.88 229 GLU A C 1
ATOM 1709 O O . GLU A 1 229 ? -45.387 -15.696 77.708 1.00 81.88 229 GLU A O 1
ATOM 1714 N N . GLU A 1 230 ? -46.849 -14.278 78.629 1.00 80.75 230 GLU A N 1
ATOM 1715 C CA . GLU A 1 230 ? -46.611 -13.204 77.653 1.00 80.75 230 GLU A CA 1
ATOM 1716 C C . GLU A 1 230 ? -45.154 -12.706 77.716 1.00 80.75 230 GLU A C 1
ATOM 1718 O O . GLU A 1 230 ? -44.496 -12.520 76.691 1.00 80.75 230 GLU A O 1
ATOM 1723 N N . ASN A 1 231 ? -44.587 -12.557 78.917 1.00 80.88 231 ASN A N 1
ATOM 1724 C CA . ASN A 1 231 ? -43.193 -12.150 79.076 1.00 80.88 231 ASN A CA 1
ATOM 1725 C C . ASN A 1 231 ? -42.217 -13.199 78.519 1.00 80.88 231 ASN A C 1
ATOM 1727 O O . ASN A 1 231 ? -41.258 -12.846 77.830 1.00 80.88 231 ASN A O 1
ATOM 1731 N N . ASP A 1 232 ? -42.448 -14.483 78.792 1.00 85.69 232 ASP A N 1
ATOM 1732 C CA . ASP A 1 232 ? -41.575 -15.566 78.338 1.00 85.69 232 ASP A CA 1
ATOM 1733 C C . ASP A 1 232 ? -41.711 -15.839 76.829 1.00 85.69 232 ASP A C 1
ATOM 1735 O O . ASP A 1 232 ? -40.701 -16.088 76.163 1.00 85.69 232 ASP A O 1
ATOM 1739 N N . THR A 1 233 ? -42.901 -15.671 76.243 1.00 89.19 233 THR A N 1
ATOM 1740 C CA . THR A 1 233 ? -43.081 -15.696 74.778 1.00 89.19 233 THR A CA 1
ATOM 1741 C C . THR A 1 233 ? -42.412 -14.500 74.092 1.00 89.19 233 THR A C 1
ATOM 1743 O O . THR A 1 233 ? -41.718 -14.690 73.090 1.00 89.19 233 THR A O 1
ATOM 1746 N N . LEU A 1 234 ? -42.497 -13.287 74.656 1.00 83.62 234 LEU A N 1
ATOM 1747 C CA . LEU A 1 234 ? -41.761 -12.114 74.161 1.00 83.62 234 LEU A CA 1
ATOM 1748 C C . LEU A 1 234 ? -40.236 -12.286 74.273 1.00 83.62 234 LEU A C 1
ATOM 1750 O O . LEU A 1 234 ? -39.508 -11.918 73.347 1.00 83.62 234 LEU A O 1
ATOM 1754 N N . LYS A 1 235 ? -39.728 -12.885 75.361 1.00 83.88 235 LYS A N 1
ATOM 1755 C CA . LYS A 1 235 ? -38.305 -13.259 75.481 1.00 83.88 235 LYS A CA 1
ATOM 1756 C C . LYS A 1 235 ? -37.897 -14.270 74.407 1.00 83.88 235 LYS A C 1
ATOM 1758 O O . LYS A 1 235 ? -36.838 -14.103 73.801 1.00 83.88 235 LYS A O 1
ATOM 1763 N N . ALA A 1 236 ? -38.713 -15.298 74.166 1.00 85.38 236 ALA A N 1
ATOM 1764 C CA . ALA A 1 236 ? -38.441 -16.322 73.160 1.00 85.38 236 ALA A CA 1
ATOM 1765 C C . ALA A 1 236 ? -38.405 -15.728 71.741 1.00 85.38 236 ALA A C 1
ATOM 1767 O O . ALA A 1 236 ? -37.464 -15.989 70.989 1.00 85.38 236 ALA A O 1
ATOM 1768 N N . GLU A 1 237 ? -39.363 -14.864 71.399 1.00 85.00 237 GLU A N 1
ATOM 1769 C CA . GLU A 1 237 ? -39.407 -14.171 70.108 1.00 85.00 237 GLU A CA 1
ATOM 1770 C C . GLU A 1 237 ? -38.228 -13.196 69.940 1.00 85.00 237 GLU A C 1
ATOM 1772 O O . GLU A 1 237 ? -37.582 -13.186 68.893 1.00 85.00 237 GLU A O 1
ATOM 1777 N N . CYS A 1 238 ? -37.856 -12.451 70.986 1.00 85.38 238 CYS A N 1
ATOM 1778 C CA . CYS A 1 238 ? -36.650 -11.614 70.990 1.00 85.38 238 CYS A CA 1
ATOM 1779 C C . CYS A 1 238 ? -35.369 -12.450 70.778 1.00 85.38 238 CYS A C 1
ATOM 1781 O O . CYS A 1 238 ? -34.493 -12.081 69.990 1.00 85.38 238 CYS A O 1
ATOM 1783 N N . GLY A 1 239 ? -35.279 -13.625 71.413 1.00 85.69 239 GLY A N 1
ATOM 1784 C CA . GLY A 1 239 ? -34.202 -14.593 71.194 1.00 85.69 239 GLY A CA 1
ATOM 1785 C C . GLY A 1 239 ? -34.137 -15.093 69.747 1.00 85.69 239 GLY A C 1
ATOM 1786 O O . GLY A 1 239 ? -33.059 -15.094 69.146 1.00 85.69 239 GLY A O 1
ATOM 1787 N N . ARG A 1 240 ? -35.289 -15.439 69.159 1.00 91.06 240 ARG A N 1
ATOM 1788 C CA . ARG A 1 240 ? -35.420 -15.874 67.759 1.00 91.06 240 ARG A CA 1
ATOM 1789 C C . ARG A 1 240 ? -35.015 -14.772 66.776 1.00 91.06 240 ARG A C 1
ATOM 1791 O O . ARG A 1 240 ? -34.262 -15.032 65.840 1.00 91.06 240 ARG A O 1
ATOM 1798 N N . GLN A 1 241 ? -35.456 -13.535 67.004 1.00 87.12 241 GLN A N 1
ATOM 1799 C CA . GLN A 1 241 ? -35.081 -12.378 66.184 1.00 87.12 241 GLN A CA 1
ATOM 1800 C C . GLN A 1 241 ? -33.581 -12.075 66.272 1.00 87.12 241 GLN A C 1
ATOM 1802 O O . GLN A 1 241 ? -32.957 -11.775 65.254 1.00 87.12 241 GLN A O 1
ATOM 1807 N N . LYS A 1 242 ? -32.973 -12.215 67.457 1.00 89.38 242 LYS A N 1
ATOM 1808 C CA . LYS A 1 242 ? -31.524 -12.060 67.635 1.00 89.38 242 LYS A CA 1
ATOM 1809 C C . LYS A 1 242 ? -30.729 -13.131 66.879 1.00 89.38 242 LYS A C 1
ATOM 1811 O O . LYS A 1 242 ? -29.735 -12.793 66.243 1.00 89.38 242 LYS A O 1
ATOM 1816 N N . GLN A 1 243 ? -31.170 -14.391 66.908 1.00 90.50 243 GLN A N 1
ATOM 1817 C CA . GLN A 1 243 ? -30.558 -15.467 66.114 1.00 90.50 243 GLN A CA 1
ATOM 1818 C C . GLN A 1 243 ? -30.665 -15.188 64.609 1.00 90.50 243 GLN A C 1
ATOM 1820 O O . GLN A 1 243 ? -29.661 -15.263 63.907 1.00 90.50 243 GLN A O 1
ATOM 1825 N N . LEU A 1 244 ? -31.844 -14.774 64.132 1.00 91.19 244 LEU A N 1
ATOM 1826 C CA . LEU A 1 244 ? -32.063 -14.414 62.729 1.00 91.19 244 LEU A CA 1
ATOM 1827 C C . LEU A 1 244 ? -31.169 -13.239 62.281 1.00 91.19 244 LEU A C 1
ATOM 1829 O O . LEU A 1 244 ? -30.655 -13.241 61.165 1.00 91.19 244 LEU A O 1
ATOM 1833 N N . LEU A 1 245 ? -30.936 -12.252 63.152 1.00 89.00 245 LEU A N 1
ATOM 1834 C CA . LEU A 1 245 ? -30.018 -11.140 62.884 1.00 89.00 245 LEU A CA 1
ATOM 1835 C C . LEU A 1 245 ? -28.560 -11.596 62.733 1.00 89.00 245 LEU A C 1
ATOM 1837 O O . LEU A 1 245 ? -27.881 -11.144 61.809 1.00 89.00 245 LEU A O 1
ATOM 1841 N N . GLU A 1 246 ? -28.083 -12.490 63.602 1.00 90.38 246 GLU A N 1
ATOM 1842 C CA . GLU A 1 246 ? -26.727 -13.050 63.494 1.00 90.38 246 GLU A CA 1
ATOM 1843 C C . GLU A 1 246 ? -26.571 -14.015 62.305 1.00 90.38 246 GLU A C 1
ATOM 1845 O O . GLU A 1 246 ? -25.465 -14.164 61.796 1.00 90.38 246 GLU A O 1
ATOM 1850 N N . GLU A 1 247 ? -27.654 -14.616 61.800 1.00 93.94 247 GLU A N 1
ATOM 1851 C CA . GLU A 1 247 ? -27.636 -15.414 60.564 1.00 93.94 247 GLU A CA 1
ATOM 1852 C C . GLU A 1 247 ? -27.637 -14.541 59.293 1.00 93.94 247 GLU A C 1
ATOM 1854 O O . GLU A 1 247 ? -26.902 -14.818 58.343 1.00 93.94 247 GLU A O 1
ATOM 1859 N N . ILE A 1 248 ? -28.414 -13.451 59.267 1.00 92.81 248 ILE A N 1
ATOM 1860 C CA . ILE A 1 248 ? -28.509 -12.543 58.109 1.00 92.81 248 ILE A CA 1
ATOM 1861 C C . ILE A 1 248 ? -27.251 -11.674 57.959 1.00 92.81 248 ILE A C 1
ATOM 1863 O O . ILE A 1 248 ? -26.820 -11.395 56.838 1.00 92.81 248 ILE A O 1
ATOM 1867 N N . ARG A 1 249 ? -26.628 -11.243 59.063 1.00 91.56 249 ARG A N 1
ATOM 1868 C CA . ARG A 1 249 ? -25.436 -10.375 59.050 1.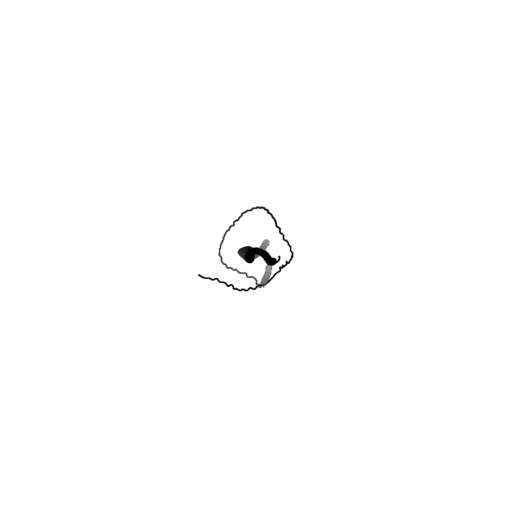00 91.56 249 ARG A CA 1
ATOM 1869 C C . ARG A 1 249 ? -24.272 -10.909 58.184 1.00 91.56 249 ARG A C 1
ATOM 1871 O O . ARG A 1 249 ? -23.790 -10.134 57.353 1.00 91.56 249 ARG A O 1
ATOM 1878 N N . PRO A 1 250 ? -23.810 -12.172 58.303 1.00 93.50 250 PRO A N 1
ATOM 1879 C CA . PRO A 1 250 ? -22.756 -12.709 57.439 1.00 93.50 250 PRO A CA 1
ATOM 1880 C C . PRO A 1 250 ? -23.210 -12.888 55.984 1.00 93.50 250 PRO A C 1
ATOM 1882 O O . PRO A 1 250 ? -22.402 -12.696 55.077 1.00 93.50 250 PRO A O 1
ATOM 1885 N N . GLN A 1 251 ? -24.492 -13.181 55.731 1.00 95.00 251 GLN A N 1
ATOM 1886 C CA . GLN A 1 251 ? -25.028 -13.243 54.364 1.00 95.00 251 GLN A CA 1
ATOM 1887 C C . GLN A 1 251 ? -24.961 -11.866 53.687 1.00 95.00 251 GLN A C 1
ATOM 1889 O O . GLN A 1 251 ? -24.492 -11.755 52.557 1.00 95.00 251 GLN A O 1
ATOM 1894 N N . LEU A 1 252 ? -25.347 -10.799 54.397 1.00 91.94 252 LEU A N 1
ATOM 1895 C CA . LEU A 1 252 ? -25.240 -9.425 53.904 1.00 91.94 252 LEU A CA 1
ATOM 1896 C C . LEU A 1 252 ? -23.780 -9.017 53.646 1.00 91.94 252 LEU A C 1
ATOM 1898 O O . LEU A 1 252 ? -23.499 -8.371 52.635 1.00 91.94 252 LEU A O 1
ATOM 1902 N N . ALA A 1 253 ? -22.850 -9.414 54.521 1.00 92.31 253 ALA A N 1
ATOM 1903 C CA . ALA A 1 253 ? -21.420 -9.184 54.317 1.00 92.31 253 ALA A CA 1
ATOM 1904 C C . ALA A 1 253 ? -20.910 -9.886 53.044 1.00 92.31 253 ALA A C 1
ATOM 1906 O O . ALA A 1 253 ? -20.313 -9.233 52.192 1.00 92.31 253 ALA A O 1
ATOM 1907 N N . SER A 1 254 ? -21.240 -11.169 52.857 1.00 95.44 254 SER A N 1
ATOM 1908 C CA . SER A 1 254 ? -20.856 -11.947 51.670 1.00 95.44 254 SER A CA 1
ATOM 1909 C C . SER A 1 254 ? -21.464 -11.399 50.369 1.00 95.44 254 SER A C 1
ATOM 1911 O O . SER A 1 254 ? -20.777 -11.315 49.354 1.00 95.44 254 SER A O 1
ATOM 1913 N N . VAL A 1 255 ? -22.724 -10.946 50.389 1.00 94.88 255 VAL A N 1
ATOM 1914 C CA . VAL A 1 255 ? -23.356 -10.274 49.237 1.00 94.88 255 VAL A CA 1
ATOM 1915 C C . VAL A 1 255 ? -22.672 -8.939 48.920 1.00 94.88 255 VAL A C 1
ATOM 1917 O O . VAL A 1 255 ? -22.522 -8.588 47.750 1.00 94.88 255 VAL A O 1
ATOM 1920 N N . THR A 1 256 ? -22.228 -8.204 49.942 1.00 92.56 256 THR A N 1
ATOM 1921 C CA . THR A 1 256 ? -21.497 -6.938 49.773 1.00 92.56 256 THR A CA 1
ATOM 1922 C C . THR A 1 256 ? -20.117 -7.180 49.155 1.00 92.56 256 THR A C 1
ATOM 1924 O O . THR A 1 256 ? -19.777 -6.541 48.165 1.00 92.56 256 THR A O 1
ATOM 1927 N N . GLU A 1 257 ? -19.371 -8.164 49.659 1.00 96.31 257 GLU A N 1
ATOM 1928 C CA . GLU A 1 257 ? -18.078 -8.592 49.110 1.00 96.31 257 GLU A CA 1
ATOM 1929 C C . GLU A 1 257 ? -18.211 -9.088 47.658 1.00 96.31 257 GLU A C 1
ATOM 1931 O O . GLU A 1 257 ? -17.465 -8.661 46.778 1.00 96.31 2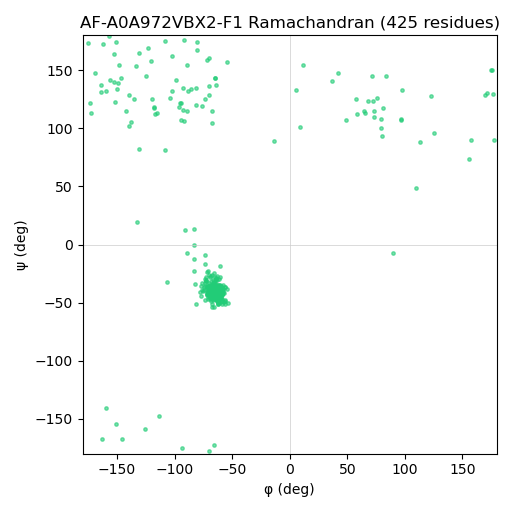57 GLU A O 1
ATOM 1936 N N . GLY A 1 258 ? -19.224 -9.914 47.369 1.00 96.31 258 GLY A N 1
ATOM 1937 C CA . GLY A 1 258 ? -19.524 -10.385 46.014 1.00 96.31 258 GLY A CA 1
ATOM 1938 C C . GLY A 1 258 ? -19.873 -9.256 45.038 1.00 96.31 258 GLY A C 1
ATOM 1939 O O . GLY A 1 258 ? -19.417 -9.268 43.893 1.00 96.31 258 GLY A O 1
ATOM 1940 N N . ARG A 1 259 ? -20.632 -8.245 45.486 1.00 96.44 259 ARG A N 1
ATOM 1941 C CA . ARG A 1 259 ? -20.894 -7.021 44.710 1.00 96.44 259 ARG A CA 1
ATOM 1942 C C . ARG A 1 259 ? -19.597 -6.273 44.416 1.00 96.44 259 ARG A C 1
ATOM 1944 O O . ARG A 1 259 ? -19.400 -5.835 43.282 1.00 96.44 259 ARG A O 1
ATOM 1951 N N . ASP A 1 260 ? -18.737 -6.101 45.412 1.00 95.44 260 ASP A N 1
ATOM 1952 C CA . ASP A 1 260 ? -17.526 -5.293 45.275 1.00 95.44 260 ASP A CA 1
ATOM 1953 C C . ASP A 1 260 ? -16.520 -5.967 44.329 1.00 95.44 260 ASP A C 1
ATOM 1955 O O . ASP A 1 260 ? -16.071 -5.320 43.381 1.00 95.44 260 ASP A O 1
ATOM 1959 N N . MET A 1 261 ? -16.322 -7.287 44.439 1.00 97.00 261 MET A N 1
ATOM 1960 C CA . MET A 1 261 ? -15.547 -8.072 43.463 1.00 97.00 261 MET A CA 1
ATOM 1961 C C . MET A 1 261 ? -16.085 -7.940 42.028 1.00 97.00 261 MET A C 1
ATOM 1963 O O . MET A 1 261 ? -15.319 -7.659 41.107 1.00 97.00 261 MET A O 1
ATOM 1967 N N . LEU A 1 262 ? -17.403 -8.073 41.818 1.00 95.69 262 LEU A N 1
ATOM 1968 C CA . LEU A 1 262 ? -18.017 -7.892 40.491 1.00 95.69 262 LEU A CA 1
ATOM 1969 C C . LEU A 1 262 ? -17.844 -6.463 39.952 1.00 95.69 262 LEU A C 1
ATOM 1971 O O . LEU A 1 262 ? -17.759 -6.253 38.737 1.00 95.69 262 LEU A O 1
ATOM 1975 N N . THR A 1 263 ? -17.790 -5.470 40.841 1.00 96.75 263 THR A N 1
ATOM 1976 C CA . THR A 1 263 ? -17.585 -4.063 40.476 1.00 96.75 263 THR A CA 1
ATOM 1977 C C . THR A 1 263 ? -16.145 -3.831 40.012 1.00 96.75 263 THR A C 1
ATOM 1979 O O . THR A 1 263 ? -15.934 -3.190 38.977 1.00 96.75 263 THR A O 1
ATOM 1982 N N . GLU A 1 264 ? -15.163 -4.409 40.711 1.00 96.00 264 GLU A N 1
ATOM 1983 C CA . GLU A 1 264 ? -13.750 -4.398 40.317 1.00 96.00 264 GLU A CA 1
ATOM 1984 C C . GLU A 1 264 ? -13.508 -5.160 39.007 1.00 96.00 264 GLU A C 1
ATOM 1986 O O . GLU A 1 264 ? -12.889 -4.615 38.089 1.00 96.00 264 GLU A O 1
ATOM 1991 N N . GLU A 1 265 ? -14.061 -6.368 38.860 1.00 96.94 265 GLU A N 1
ATOM 1992 C CA . GLU A 1 265 ? -13.960 -7.166 37.632 1.00 96.94 265 GLU A CA 1
ATOM 1993 C C . GLU A 1 265 ? -14.572 -6.422 36.433 1.00 96.94 265 GLU A C 1
ATOM 1995 O O . GLU A 1 265 ? -13.960 -6.327 35.366 1.00 96.94 265 GLU A O 1
ATOM 2000 N N . THR A 1 266 ? -15.730 -5.780 36.621 1.00 96.75 266 THR A N 1
ATOM 2001 C CA . THR A 1 266 ? -16.362 -4.939 35.592 1.00 96.75 266 THR A CA 1
ATOM 2002 C C . THR A 1 266 ? -15.498 -3.726 35.227 1.00 96.75 266 THR A C 1
ATOM 2004 O O . THR A 1 266 ? -15.425 -3.345 34.053 1.00 96.75 266 THR A O 1
ATOM 2007 N N . ALA A 1 267 ? -14.840 -3.089 36.200 1.00 96.31 267 ALA A N 1
ATOM 2008 C CA . ALA A 1 267 ? -13.934 -1.969 35.949 1.00 96.31 267 ALA A CA 1
ATOM 2009 C C . ALA A 1 267 ? -12.671 -2.417 35.190 1.00 96.31 267 ALA A C 1
ATOM 2011 O O . ALA A 1 267 ? -12.250 -1.752 34.238 1.00 96.31 267 ALA A O 1
ATOM 2012 N N . PHE A 1 268 ? -12.115 -3.574 35.552 1.00 97.44 268 PHE A N 1
ATOM 2013 C CA . PHE A 1 268 ? -10.971 -4.194 34.891 1.00 97.44 268 PHE A CA 1
ATOM 2014 C C . PHE A 1 268 ? -11.294 -4.613 33.449 1.00 97.44 268 PHE A C 1
ATOM 2016 O O . PHE A 1 268 ? -10.562 -4.248 32.527 1.00 97.44 268 PHE A O 1
ATOM 2023 N N . ALA A 1 269 ? -12.437 -5.264 33.218 1.00 97.00 269 ALA A N 1
ATOM 2024 C CA . ALA A 1 269 ? -12.913 -5.619 31.881 1.00 97.00 269 ALA A CA 1
ATOM 2025 C C . ALA A 1 269 ? -13.130 -4.375 30.997 1.00 97.00 269 ALA A C 1
ATOM 2027 O O . ALA A 1 269 ? -12.706 -4.348 29.841 1.00 97.00 269 ALA A O 1
ATOM 2028 N N . LYS A 1 270 ? -13.707 -3.293 31.546 1.00 97.44 270 LYS A N 1
ATOM 2029 C CA . LYS A 1 270 ? -13.833 -1.999 30.843 1.00 97.44 270 LYS A CA 1
ATOM 2030 C C . LYS A 1 270 ? -12.477 -1.376 30.501 1.00 97.44 270 LYS A C 1
ATOM 2032 O O . LYS A 1 270 ? -12.363 -0.726 29.462 1.00 97.44 270 LYS A O 1
ATOM 2037 N N . LYS A 1 271 ? -11.457 -1.550 31.348 1.00 97.75 271 LYS A N 1
ATOM 2038 C CA . LYS A 1 271 ? -10.087 -1.100 31.065 1.00 97.75 271 LYS A CA 1
ATOM 2039 C C . LYS A 1 271 ? -9.473 -1.908 29.917 1.00 97.75 271 LYS A C 1
ATOM 2041 O O . LYS A 1 271 ? -9.065 -1.300 28.930 1.00 97.75 271 LYS A O 1
ATOM 2046 N N . GLN A 1 272 ? -9.511 -3.242 29.984 1.00 97.69 272 GLN A N 1
ATOM 2047 C CA . GLN A 1 272 ? -9.020 -4.105 28.901 1.00 97.69 272 GLN A CA 1
ATOM 2048 C C . GLN A 1 272 ? -9.725 -3.827 27.568 1.00 97.69 272 GLN A C 1
ATOM 2050 O O . GLN A 1 272 ? -9.069 -3.729 26.538 1.00 97.69 272 GLN A O 1
ATOM 2055 N N . ALA A 1 273 ? -11.047 -3.629 27.571 1.00 96.56 273 ALA A N 1
ATOM 2056 C CA . ALA A 1 273 ? -11.800 -3.314 26.357 1.00 96.56 273 ALA A CA 1
ATOM 2057 C C . ALA A 1 273 ? -11.336 -2.005 25.687 1.00 96.56 273 ALA A C 1
ATOM 2059 O O . ALA A 1 273 ? -11.297 -1.926 24.461 1.00 96.56 273 ALA A O 1
ATOM 2060 N N . ARG A 1 274 ? -10.939 -0.988 26.469 1.00 96.88 274 ARG A N 1
ATOM 2061 C CA . ARG A 1 274 ? -10.364 0.262 25.938 1.00 96.88 274 ARG A CA 1
ATOM 2062 C C . ARG A 1 274 ? -8.953 0.063 25.390 1.00 96.88 274 ARG A C 1
ATOM 2064 O O . ARG A 1 274 ? -8.639 0.611 24.340 1.00 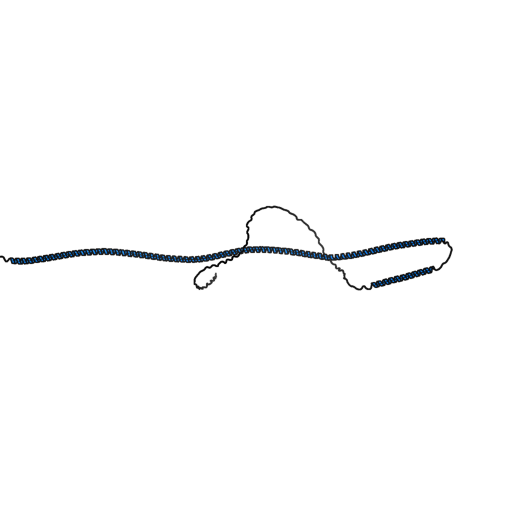96.88 274 ARG A O 1
ATOM 2071 N N . GLU A 1 275 ? -8.126 -0.723 26.073 1.00 97.69 275 GLU A N 1
ATOM 2072 C CA . GLU A 1 275 ? -6.774 -1.067 25.611 1.00 97.69 275 GLU A CA 1
ATOM 2073 C C . GLU A 1 275 ? -6.832 -1.856 24.290 1.00 97.69 275 GLU A C 1
ATOM 2075 O O . GLU A 1 275 ? -6.144 -1.502 23.335 1.00 97.69 275 GLU A O 1
ATOM 2080 N N . LEU A 1 276 ? -7.734 -2.840 24.186 1.00 97.50 276 LEU A N 1
ATOM 2081 C CA . LEU A 1 276 ? -7.998 -3.602 22.959 1.00 97.50 276 LEU A CA 1
ATOM 2082 C C . LEU A 1 276 ? -8.595 -2.746 21.831 1.00 97.50 276 LEU A C 1
ATOM 2084 O O . LEU A 1 276 ? -8.253 -2.945 20.668 1.00 97.50 276 LEU A O 1
ATOM 2088 N N . ALA A 1 277 ? -9.455 -1.772 22.142 1.00 95.75 277 ALA A N 1
ATOM 2089 C CA . ALA A 1 277 ? -9.942 -0.821 21.142 1.00 95.75 277 ALA A CA 1
ATOM 2090 C C . ALA A 1 277 ? -8.803 0.061 20.595 1.00 95.75 277 ALA A C 1
ATOM 2092 O O . ALA A 1 277 ? -8.747 0.315 19.392 1.00 95.75 277 ALA A O 1
ATOM 2093 N N . GLY A 1 278 ? -7.870 0.477 21.460 1.00 96.50 278 GLY A N 1
ATOM 2094 C CA . GLY A 1 278 ? -6.665 1.212 21.072 1.00 96.50 278 GLY A CA 1
ATOM 2095 C C . GLY A 1 278 ? -5.742 0.398 20.162 1.00 96.50 278 GLY A C 1
ATOM 2096 O O . GLY A 1 278 ? -5.363 0.878 19.094 1.00 96.50 278 GLY A O 1
ATOM 2097 N N . THR A 1 279 ? -5.432 -0.851 20.527 1.00 97.44 279 THR A N 1
ATOM 2098 C CA . THR A 1 279 ? -4.587 -1.721 19.689 1.00 97.44 279 THR A CA 1
ATOM 2099 C C . THR A 1 279 ? -5.267 -2.104 18.375 1.00 97.44 279 THR A C 1
ATOM 2101 O O . THR A 1 279 ? -4.593 -2.163 17.350 1.00 97.44 279 THR A O 1
ATOM 2104 N N . ASN A 1 280 ? -6.593 -2.291 18.353 1.00 97.50 280 ASN A N 1
ATOM 2105 C CA . ASN A 1 280 ? -7.330 -2.505 17.106 1.00 97.50 280 ASN A CA 1
ATOM 2106 C C . ASN A 1 280 ? -7.258 -1.278 16.180 1.00 97.50 280 ASN A C 1
ATOM 2108 O O . ASN A 1 280 ? -6.971 -1.430 14.995 1.00 97.50 280 ASN A O 1
ATOM 2112 N N . ALA A 1 281 ? -7.447 -0.064 16.710 1.00 96.44 281 ALA A N 1
ATOM 2113 C CA . ALA A 1 281 ? -7.312 1.161 15.923 1.00 96.44 281 ALA A CA 1
ATOM 2114 C C . ALA A 1 281 ? -5.891 1.318 15.348 1.00 96.44 281 ALA A C 1
ATOM 2116 O O . ALA A 1 281 ? -5.731 1.656 14.174 1.00 96.44 281 ALA A O 1
ATOM 2117 N N . GLU A 1 282 ? -4.853 1.012 16.134 1.00 98.00 282 GLU A N 1
ATOM 2118 C CA . GLU A 1 282 ? -3.475 1.021 15.639 1.00 98.00 282 GLU A CA 1
ATOM 2119 C C . GLU A 1 282 ? -3.271 -0.017 14.523 1.00 98.00 282 GLU A C 1
ATOM 2121 O O . GLU A 1 282 ? -2.784 0.331 13.444 1.00 98.00 282 GLU A O 1
ATOM 2126 N N . LEU A 1 283 ? -3.723 -1.261 14.715 1.00 97.81 283 LEU A N 1
ATOM 2127 C CA . LEU A 1 283 ? -3.653 -2.314 13.697 1.00 97.81 283 LEU A CA 1
ATOM 2128 C C . LEU A 1 283 ? -4.389 -1.927 12.405 1.00 97.81 283 LEU A C 1
ATOM 2130 O O . LEU A 1 283 ? -3.857 -2.148 11.317 1.00 97.81 283 LEU A O 1
ATOM 2134 N N . GLU A 1 284 ? -5.557 -1.286 12.487 1.00 97.81 284 GLU A N 1
ATOM 2135 C CA . GLU A 1 284 ? -6.266 -0.763 11.313 1.00 97.81 284 GLU A CA 1
ATOM 2136 C C . GLU A 1 284 ? -5.446 0.292 10.550 1.00 97.81 284 GLU A C 1
ATOM 2138 O O . GLU A 1 284 ? -5.416 0.272 9.314 1.00 97.81 284 GLU A O 1
ATOM 2143 N N . THR A 1 285 ? -4.740 1.192 11.248 1.00 97.81 285 THR A N 1
ATOM 2144 C CA . THR A 1 285 ? -3.837 2.155 10.585 1.00 97.81 285 THR A CA 1
ATOM 2145 C C . THR A 1 285 ? -2.635 1.465 9.937 1.00 97.81 285 THR A C 1
ATOM 2147 O O . THR A 1 285 ? -2.285 1.788 8.798 1.00 97.81 285 THR A O 1
ATOM 2150 N N . GLN A 1 286 ? -2.051 0.457 10.596 1.00 98.06 286 GLN A N 1
ATOM 2151 C CA . GLN A 1 286 ? -0.946 -0.329 10.042 1.00 98.06 286 GLN A CA 1
ATOM 2152 C C . GLN A 1 286 ? -1.389 -1.103 8.787 1.00 98.06 286 GLN A C 1
ATOM 2154 O O . GLN A 1 286 ? -0.674 -1.109 7.783 1.00 98.06 286 GLN A O 1
ATOM 2159 N N . VAL A 1 287 ? -2.593 -1.688 8.790 1.00 98.25 287 VAL A N 1
ATOM 2160 C CA . VAL A 1 287 ? -3.177 -2.382 7.629 1.00 98.25 287 VAL A CA 1
ATOM 2161 C C . VAL A 1 287 ? -3.396 -1.426 6.454 1.00 98.25 287 VAL A C 1
ATOM 2163 O O . VAL A 1 287 ? -2.991 -1.757 5.338 1.00 98.25 287 VAL A O 1
ATOM 2166 N N . LYS A 1 288 ? -3.960 -0.229 6.676 1.00 98.06 288 LYS A N 1
ATOM 2167 C CA . LYS A 1 288 ? -4.127 0.792 5.618 1.00 98.06 288 LYS A CA 1
ATOM 2168 C C . LYS A 1 288 ? -2.780 1.190 5.006 1.00 98.06 288 LYS A C 1
ATOM 2170 O O . LYS A 1 288 ? -2.612 1.131 3.788 1.00 98.06 288 LYS A O 1
ATOM 2175 N N . HIS A 1 289 ? -1.778 1.464 5.839 1.00 98.00 289 HIS A N 1
ATOM 2176 C CA . HIS A 1 289 ? -0.431 1.808 5.380 1.00 98.00 289 HIS A CA 1
ATOM 2177 C C . HIS A 1 289 ? 0.248 0.671 4.584 1.00 98.00 289 HIS A C 1
ATOM 2179 O O . HIS A 1 289 ? 0.957 0.913 3.601 1.00 98.00 289 HIS A O 1
ATOM 2185 N N . LEU A 1 290 ? 0.018 -0.592 4.963 1.00 98.06 290 LEU A N 1
ATOM 2186 C CA . LEU A 1 290 ? 0.493 -1.754 4.205 1.00 98.06 290 LEU A CA 1
ATOM 2187 C C . LEU A 1 290 ? -0.242 -1.928 2.865 1.00 98.06 290 LEU A C 1
ATOM 2189 O O . LEU A 1 290 ? 0.391 -2.307 1.877 1.00 98.06 290 LEU A O 1
ATOM 2193 N N . GLN A 1 291 ? -1.538 -1.612 2.792 1.00 98.25 291 GLN A N 1
ATOM 2194 C CA . GLN A 1 291 ? -2.303 -1.610 1.538 1.00 98.25 291 GLN A CA 1
ATOM 2195 C C . GLN A 1 291 ? -1.804 -0.529 0.565 1.00 98.25 291 GLN A C 1
ATOM 2197 O O . GLN A 1 291 ? -1.616 -0.813 -0.619 1.00 98.25 291 GLN A O 1
ATOM 2202 N N . GLU A 1 292 ? -1.508 0.678 1.054 1.00 98.19 292 GLU A N 1
ATOM 2203 C CA . GLU A 1 292 ? -0.890 1.754 0.264 1.00 98.19 292 GLU A CA 1
ATOM 2204 C C . GLU A 1 292 ? 0.475 1.330 -0.293 1.00 98.19 292 GLU A C 1
ATOM 2206 O O . GLU A 1 292 ? 0.710 1.410 -1.500 1.00 98.19 292 GLU A O 1
ATOM 2211 N N . LYS A 1 293 ? 1.351 0.774 0.558 1.00 98.06 293 LYS A N 1
ATOM 2212 C CA . LYS A 1 293 ? 2.651 0.216 0.143 1.00 98.06 293 LYS A CA 1
ATOM 2213 C C . LYS A 1 293 ? 2.505 -0.883 -0.913 1.00 98.06 293 LYS A C 1
ATOM 2215 O O . LYS A 1 293 ? 3.262 -0.899 -1.885 1.00 98.06 293 LYS A O 1
ATOM 2220 N N . LEU A 1 294 ? 1.527 -1.779 -0.762 1.00 98.12 294 LEU A N 1
ATOM 2221 C CA . LEU A 1 294 ? 1.239 -2.833 -1.737 1.00 98.12 294 LEU A CA 1
ATOM 2222 C C . LEU A 1 294 ? 0.779 -2.259 -3.086 1.00 98.12 294 LEU A C 1
ATOM 2224 O O . LEU A 1 294 ? 1.180 -2.766 -4.135 1.00 98.12 294 LEU A O 1
ATOM 2228 N N . ASN A 1 295 ? -0.037 -1.206 -3.081 1.00 98.25 295 ASN A N 1
ATOM 2229 C CA . ASN A 1 295 ? -0.499 -0.551 -4.303 1.00 98.25 295 ASN A CA 1
ATOM 2230 C C . ASN A 1 295 ? 0.645 0.192 -5.014 1.00 98.25 295 ASN A C 1
ATOM 2232 O O . ASN A 1 295 ? 0.817 0.011 -6.221 1.00 98.25 295 ASN A O 1
ATOM 2236 N N . SER A 1 296 ? 1.505 0.898 -4.276 1.00 98.25 296 SER A N 1
ATOM 2237 C CA . SER A 1 296 ? 2.740 1.487 -4.818 1.00 98.25 296 SER A CA 1
ATOM 2238 C C . SER A 1 296 ? 3.670 0.426 -5.422 1.00 98.25 296 SER A C 1
ATOM 2240 O O . SER A 1 296 ? 4.178 0.600 -6.528 1.00 98.25 296 SER A O 1
ATOM 2242 N N . ALA A 1 297 ? 3.839 -0.726 -4.761 1.00 97.69 297 ALA A N 1
ATOM 2243 C CA . ALA A 1 297 ? 4.638 -1.834 -5.288 1.00 97.69 297 ALA A CA 1
ATOM 2244 C C . ALA A 1 297 ? 4.045 -2.448 -6.574 1.00 97.69 297 ALA A C 1
ATOM 2246 O O . ALA A 1 297 ? 4.793 -2.814 -7.484 1.00 97.69 297 ALA A O 1
ATOM 2247 N N . LYS A 1 298 ? 2.710 -2.533 -6.694 1.00 97.88 298 LYS A N 1
ATOM 2248 C CA . LYS A 1 298 ? 2.041 -2.936 -7.946 1.00 97.88 298 LYS A CA 1
ATOM 2249 C C . LYS A 1 298 ? 2.299 -1.928 -9.070 1.00 97.88 298 LYS A C 1
ATOM 2251 O O . LYS A 1 298 ? 2.595 -2.355 -10.184 1.00 97.88 298 LYS A O 1
ATOM 2256 N N . HIS A 1 299 ? 2.240 -0.627 -8.781 1.00 98.19 299 HIS A N 1
ATOM 2257 C CA . HIS A 1 299 ? 2.520 0.419 -9.767 1.00 98.19 299 HIS A CA 1
ATOM 2258 C C . HIS A 1 299 ? 3.967 0.345 -10.283 1.00 98.19 299 HIS A C 1
ATOM 2260 O O . HIS A 1 299 ? 4.176 0.206 -11.489 1.00 98.19 299 HIS A O 1
ATOM 2266 N N . LEU A 1 300 ? 4.955 0.273 -9.381 1.00 98.19 300 LEU A N 1
ATOM 2267 C CA . LEU A 1 300 ? 6.366 0.079 -9.746 1.00 98.19 300 LEU A CA 1
ATOM 2268 C C . LEU A 1 300 ? 6.581 -1.192 -10.584 1.00 98.19 300 LEU A C 1
ATOM 2270 O O . LEU A 1 300 ? 7.366 -1.197 -11.528 1.00 98.19 300 LEU A O 1
ATOM 2274 N N . ARG A 1 301 ? 5.849 -2.279 -10.301 1.00 98.25 301 ARG A N 1
ATOM 2275 C CA . ARG A 1 301 ? 5.906 -3.509 -11.110 1.00 98.25 301 ARG A CA 1
ATOM 2276 C C . ARG A 1 301 ? 5.409 -3.291 -12.541 1.00 98.25 301 ARG A C 1
ATOM 2278 O O . ARG A 1 301 ? 6.002 -3.838 -13.471 1.00 98.25 301 ARG A O 1
ATOM 2285 N N . THR A 1 302 ? 4.342 -2.509 -12.725 1.00 98.00 302 THR A N 1
ATOM 2286 C CA . THR A 1 302 ? 3.859 -2.145 -14.067 1.00 98.00 302 THR A CA 1
ATOM 2287 C C . THR A 1 302 ? 4.845 -1.235 -14.798 1.00 98.00 302 THR A C 1
ATOM 2289 O O . THR A 1 302 ? 5.136 -1.490 -15.962 1.00 98.00 302 THR A O 1
ATOM 2292 N N . GLU A 1 303 ? 5.446 -0.262 -14.110 1.00 98.25 303 GLU A N 1
ATOM 2293 C CA . GLU A 1 303 ? 6.468 0.630 -14.670 1.00 98.25 303 GLU A CA 1
ATOM 2294 C C . GLU A 1 303 ? 7.730 -0.135 -15.108 1.00 98.25 303 GLU A C 1
ATOM 2296 O O . GLU A 1 303 ? 8.196 0.004 -16.236 1.00 98.25 303 GLU A O 1
ATOM 2301 N N . VAL A 1 304 ? 8.246 -1.046 -14.276 1.00 98.31 304 VAL A N 1
ATOM 2302 C CA . VAL A 1 304 ? 9.381 -1.912 -14.645 1.00 98.31 304 VAL A CA 1
ATOM 2303 C C . VAL A 1 304 ? 9.056 -2.775 -15.871 1.00 98.31 304 VAL A C 1
ATOM 2305 O O . VAL A 1 304 ? 9.926 -2.997 -16.718 1.00 98.31 304 VAL A O 1
ATOM 2308 N N . SER A 1 305 ? 7.810 -3.240 -16.016 1.00 97.75 305 SER A N 1
ATOM 2309 C CA . SER A 1 305 ? 7.378 -3.985 -17.203 1.00 97.75 305 SER A CA 1
ATOM 2310 C C . SER A 1 305 ? 7.350 -3.103 -18.459 1.00 97.75 305 SER A C 1
ATOM 2312 O O . SER A 1 305 ? 7.895 -3.510 -19.489 1.00 97.75 305 SER A O 1
ATOM 2314 N N . THR A 1 306 ? 6.806 -1.881 -18.388 1.00 98.38 306 THR A N 1
ATOM 2315 C CA . THR A 1 306 ? 6.789 -0.960 -19.538 1.00 98.38 306 THR A CA 1
ATOM 2316 C C . THR A 1 306 ? 8.199 -0.525 -19.937 1.00 98.38 306 THR A C 1
ATOM 2318 O O . THR A 1 306 ? 8.533 -0.587 -21.121 1.00 98.38 306 THR A O 1
ATOM 2321 N N . LEU A 1 307 ? 9.066 -0.197 -18.973 1.00 98.44 307 LEU A N 1
ATOM 2322 C CA . LEU A 1 307 ? 10.479 0.121 -19.205 1.00 98.44 307 LEU A CA 1
ATOM 2323 C C . LEU A 1 307 ? 11.254 -1.056 -19.816 1.00 98.44 307 LEU A C 1
ATOM 2325 O O . LEU A 1 307 ? 12.082 -0.859 -20.707 1.00 98.44 307 LEU A O 1
ATOM 2329 N N . THR A 1 308 ? 10.965 -2.294 -19.401 1.00 98.12 308 THR A N 1
ATOM 2330 C CA . THR A 1 308 ? 11.582 -3.496 -19.991 1.00 98.12 308 THR A CA 1
ATOM 2331 C C . THR A 1 308 ? 11.205 -3.646 -21.467 1.00 98.12 308 THR A C 1
ATOM 2333 O O . THR A 1 308 ? 12.084 -3.889 -22.300 1.00 98.12 308 THR A O 1
ATOM 2336 N N . ASN A 1 309 ? 9.932 -3.423 -21.808 1.00 98.12 309 ASN A N 1
ATOM 2337 C CA . ASN A 1 309 ? 9.447 -3.459 -23.189 1.00 98.12 309 ASN A CA 1
ATOM 2338 C C . ASN A 1 309 ? 10.057 -2.322 -24.032 1.00 98.12 309 ASN A C 1
ATOM 2340 O O . ASN A 1 309 ? 10.549 -2.565 -25.134 1.00 98.12 309 ASN A O 1
ATOM 2344 N N . GLN A 1 310 ? 10.115 -1.096 -23.499 1.00 98.31 310 GLN A N 1
ATOM 2345 C CA . GLN A 1 310 ? 10.773 0.042 -24.158 1.00 98.31 310 GLN A CA 1
ATOM 2346 C C . GLN A 1 310 ? 12.263 -0.230 -24.418 1.00 98.31 310 GLN A C 1
ATOM 2348 O O . GLN A 1 310 ? 12.755 0.013 -25.522 1.00 98.31 310 GLN A O 1
ATOM 2353 N N . ARG A 1 311 ? 12.979 -0.809 -23.443 1.00 98.44 311 ARG A N 1
ATOM 2354 C CA . ARG A 1 311 ? 14.380 -1.227 -23.600 1.00 98.44 311 ARG A CA 1
ATOM 2355 C C . ARG A 1 311 ? 14.539 -2.266 -24.711 1.00 98.44 311 ARG A C 1
ATOM 2357 O O . ARG A 1 311 ? 15.491 -2.176 -25.485 1.00 98.44 311 ARG A O 1
ATOM 2364 N N . GLN A 1 312 ? 13.628 -3.234 -24.819 1.00 98.50 312 GLN A N 1
ATOM 2365 C CA . GLN A 1 312 ? 13.652 -4.233 -25.893 1.00 98.50 312 GLN A CA 1
ATOM 2366 C C . GLN A 1 312 ? 13.450 -3.589 -27.275 1.00 98.50 312 GLN A C 1
ATOM 2368 O O . GLN A 1 312 ? 14.216 -3.883 -28.193 1.00 98.50 312 GLN A O 1
ATOM 2373 N N . VAL A 1 313 ? 12.498 -2.658 -27.412 1.00 98.62 313 VAL A N 1
ATOM 2374 C CA . VAL A 1 313 ? 12.275 -1.898 -28.658 1.00 98.62 313 VAL A CA 1
ATOM 2375 C C . VAL A 1 313 ? 13.497 -1.047 -29.024 1.00 98.62 313 VAL A C 1
ATOM 2377 O O . VAL A 1 313 ? 13.933 -1.071 -30.172 1.00 98.62 313 VAL A O 1
ATOM 2380 N N . SER A 1 314 ? 14.104 -0.354 -28.059 1.00 98.50 314 SER A N 1
ATOM 2381 C CA . SER A 1 314 ? 15.334 0.421 -28.280 1.00 98.50 314 SER A CA 1
ATOM 2382 C C . SER A 1 314 ? 16.511 -0.476 -28.702 1.00 98.50 314 SER A C 1
ATOM 2384 O O . SER A 1 314 ? 17.216 -0.176 -29.664 1.00 98.50 314 SER A O 1
ATOM 2386 N N . THR A 1 315 ? 16.663 -1.650 -28.078 1.00 98.56 315 THR A N 1
ATOM 2387 C CA . THR A 1 315 ? 17.686 -2.649 -28.451 1.00 98.56 315 THR A CA 1
ATOM 2388 C C . THR A 1 315 ? 17.495 -3.146 -29.892 1.00 98.56 315 THR A C 1
ATOM 2390 O O . THR A 1 315 ? 18.465 -3.305 -30.634 1.00 98.56 315 THR A O 1
ATOM 2393 N N . GLU A 1 316 ? 16.245 -3.356 -30.315 1.00 98.50 316 GLU A N 1
ATOM 2394 C CA . GLU A 1 316 ? 15.890 -3.710 -31.694 1.00 98.50 316 GLU A CA 1
ATOM 2395 C C . GLU A 1 316 ? 16.249 -2.591 -32.687 1.00 98.50 316 GLU A C 1
ATOM 2397 O O . GLU A 1 316 ? 16.823 -2.851 -33.745 1.00 98.50 316 GLU A O 1
ATOM 2402 N N . GLN A 1 317 ? 15.955 -1.334 -32.338 1.00 98.44 317 GLN A N 1
ATOM 2403 C CA . GLN A 1 317 ? 16.295 -0.165 -33.153 1.00 98.44 317 GLN A CA 1
ATOM 2404 C C . GLN A 1 317 ? 17.812 0.003 -33.308 1.00 98.44 317 GLN A C 1
ATOM 2406 O O . GLN A 1 317 ? 18.287 0.179 -34.431 1.00 98.44 317 GLN A O 1
ATOM 2411 N N . VAL A 1 318 ? 18.582 -0.124 -32.221 1.00 98.56 318 VAL A N 1
ATOM 2412 C CA . VAL A 1 318 ? 20.053 -0.071 -32.256 1.00 98.56 318 VAL A CA 1
ATOM 2413 C C . VAL A 1 318 ? 20.618 -1.165 -33.164 1.00 98.56 318 VAL A C 1
ATOM 2415 O O . VAL A 1 318 ? 21.470 -0.871 -34.000 1.00 98.56 318 VAL A O 1
ATOM 2418 N N . ARG A 1 319 ? 20.103 -2.401 -33.089 1.00 98.62 319 ARG A N 1
ATOM 2419 C CA . ARG A 1 319 ? 20.553 -3.492 -33.971 1.00 98.62 319 ARG A CA 1
ATOM 2420 C C . ARG A 1 319 ? 20.254 -3.208 -35.445 1.00 98.62 319 ARG A C 1
ATOM 2422 O O . ARG A 1 319 ? 21.116 -3.410 -36.293 1.00 98.62 319 ARG A O 1
ATOM 2429 N N . LYS A 1 320 ? 19.067 -2.677 -35.760 1.00 98.69 320 LYS A N 1
ATOM 2430 C CA . LYS A 1 320 ? 18.708 -2.268 -37.131 1.00 98.69 320 LYS A CA 1
ATOM 2431 C C . LYS A 1 320 ? 19.612 -1.152 -37.661 1.00 98.69 320 LYS A C 1
ATOM 2433 O O . LYS A 1 320 ? 19.994 -1.191 -38.826 1.00 98.69 320 LYS A O 1
ATOM 2438 N N . LEU A 1 321 ? 19.975 -0.177 -36.825 1.00 98.50 321 LEU A N 1
ATOM 2439 C CA . LEU A 1 321 ? 20.924 0.878 -37.198 1.00 98.50 321 LEU A CA 1
ATOM 2440 C C . LEU A 1 321 ? 22.343 0.329 -37.403 1.00 98.50 321 LEU A C 1
ATOM 2442 O O . LEU A 1 321 ? 23.001 0.720 -38.362 1.00 98.50 321 LEU A O 1
ATOM 2446 N N . MET A 1 322 ? 22.785 -0.610 -36.562 1.00 98.44 322 MET A N 1
ATOM 2447 C CA . MET A 1 322 ? 24.084 -1.275 -36.697 1.00 98.44 322 MET A CA 1
ATOM 2448 C C . MET A 1 322 ? 24.185 -2.074 -38.006 1.00 98.44 322 MET A C 1
ATOM 2450 O O . MET A 1 322 ? 25.161 -1.911 -38.734 1.00 98.44 322 MET A O 1
ATOM 2454 N N . ASN A 1 323 ? 23.152 -2.845 -38.363 1.00 98.50 323 ASN A N 1
ATOM 2455 C CA . ASN A 1 323 ? 23.109 -3.573 -39.637 1.00 98.50 323 ASN A CA 1
ATOM 2456 C C . ASN A 1 323 ? 23.158 -2.616 -40.842 1.00 98.50 323 ASN A C 1
ATOM 2458 O O . ASN A 1 323 ? 23.952 -2.820 -41.756 1.00 98.50 323 ASN A O 1
ATOM 2462 N N . ARG A 1 324 ? 22.376 -1.524 -40.819 1.00 98.56 324 ARG A N 1
ATOM 2463 C CA . ARG A 1 324 ? 22.398 -0.496 -41.879 1.00 98.56 324 ARG A CA 1
ATOM 2464 C C . ARG A 1 324 ? 23.762 0.189 -42.012 1.00 98.56 324 ARG A C 1
ATOM 2466 O O . ARG A 1 324 ? 24.159 0.545 -43.118 1.00 98.56 324 ARG A O 1
ATOM 2473 N N . LEU A 1 325 ? 24.476 0.387 -40.902 1.00 98.38 325 LEU A N 1
ATOM 2474 C CA . LEU A 1 325 ? 25.840 0.919 -40.913 1.00 98.38 325 LEU A CA 1
ATOM 2475 C C . LEU A 1 325 ? 26.822 -0.082 -41.542 1.00 98.38 325 LEU A C 1
ATOM 2477 O O . LEU A 1 325 ? 27.663 0.314 -42.344 1.00 98.38 325 LEU A O 1
ATOM 2481 N N . GLU A 1 326 ? 26.693 -1.375 -41.236 1.00 98.44 326 GLU A N 1
ATOM 2482 C CA . GLU A 1 326 ? 27.512 -2.431 -41.842 1.00 98.44 326 GLU A CA 1
ATOM 2483 C C . GLU A 1 326 ? 27.262 -2.558 -43.358 1.00 98.44 326 GLU A C 1
ATOM 2485 O O . GLU A 1 326 ? 28.212 -2.641 -44.137 1.00 98.44 326 GLU A O 1
ATOM 2490 N N . GLU A 1 327 ? 26.001 -2.505 -43.794 1.00 98.62 327 GLU A N 1
ATOM 2491 C CA . GLU A 1 327 ? 25.611 -2.448 -45.211 1.00 98.62 327 GLU A CA 1
ATOM 2492 C C . GLU A 1 327 ? 26.193 -1.210 -45.911 1.00 98.62 327 GLU A C 1
ATOM 2494 O O . GLU A 1 327 ? 26.789 -1.326 -46.984 1.00 98.62 327 GLU A O 1
ATOM 2499 N N . SER A 1 328 ? 26.094 -0.034 -45.280 1.00 98.56 328 SER A N 1
ATOM 2500 C CA . SER A 1 328 ? 26.668 1.211 -45.802 1.00 98.56 328 SER A CA 1
ATOM 2501 C C . SER A 1 328 ? 28.193 1.149 -45.925 1.00 98.56 328 SER A C 1
ATOM 2503 O O . SER A 1 328 ? 28.744 1.698 -46.879 1.00 98.56 328 SER A O 1
ATOM 2505 N N . ASN A 1 329 ? 28.881 0.478 -44.996 1.00 98.25 329 ASN A N 1
ATOM 2506 C CA . ASN A 1 329 ? 30.329 0.281 -45.067 1.00 98.25 329 ASN A CA 1
ATOM 2507 C C . ASN A 1 329 ? 30.702 -0.666 -46.217 1.00 98.25 329 ASN A C 1
ATOM 2509 O O . ASN A 1 329 ? 31.556 -0.318 -47.023 1.00 98.25 329 ASN A O 1
ATOM 2513 N N . LYS A 1 330 ? 30.001 -1.794 -46.389 1.00 98.38 330 LYS A N 1
ATOM 2514 C CA . LYS A 1 330 ? 30.212 -2.699 -47.541 1.00 98.38 330 LYS A CA 1
ATOM 2515 C C . LYS A 1 330 ? 29.991 -1.990 -48.882 1.00 98.38 330 LYS A C 1
ATOM 2517 O O . LYS A 1 330 ? 30.743 -2.207 -49.832 1.00 98.38 330 LYS A O 1
ATOM 2522 N N . MET A 1 331 ? 28.985 -1.116 -48.959 1.00 98.38 331 MET A N 1
ATOM 2523 C CA . MET A 1 331 ? 28.730 -0.303 -50.150 1.00 98.38 331 MET A CA 1
ATOM 2524 C C . MET A 1 331 ? 29.853 0.712 -50.403 1.00 98.38 331 MET A C 1
ATOM 2526 O O . MET A 1 331 ? 30.301 0.843 -51.540 1.00 98.38 331 MET A O 1
ATOM 2530 N N . ARG A 1 332 ? 30.352 1.385 -49.357 1.00 98.56 332 ARG A N 1
ATOM 2531 C CA . ARG A 1 332 ? 31.522 2.276 -49.436 1.00 98.56 332 ARG A CA 1
ATOM 2532 C C . ARG A 1 332 ? 32.753 1.534 -49.961 1.00 98.56 332 ARG A C 1
ATOM 2534 O O . ARG A 1 332 ? 33.377 2.019 -50.896 1.00 98.56 332 ARG A O 1
ATOM 2541 N N . ASP A 1 333 ? 33.063 0.367 -49.403 1.00 98.25 333 ASP A N 1
ATOM 2542 C CA . ASP A 1 333 ? 34.242 -0.428 -49.771 1.00 98.25 333 ASP A CA 1
ATOM 2543 C C . ASP A 1 333 ? 34.174 -0.880 -51.243 1.00 98.25 333 ASP A C 1
ATOM 2545 O O . ASP A 1 333 ? 35.174 -0.863 -51.960 1.00 98.25 333 ASP A O 1
ATOM 2549 N N . THR A 1 334 ? 32.968 -1.214 -51.719 1.00 98.50 334 THR A N 1
ATOM 2550 C CA . THR A 1 334 ? 32.711 -1.535 -53.134 1.00 98.50 334 THR A CA 1
ATOM 2551 C C . THR A 1 334 ? 32.947 -0.316 -54.032 1.00 98.50 334 THR A C 1
ATOM 2553 O O . THR A 1 334 ? 33.665 -0.412 -55.023 1.00 98.50 334 THR A O 1
ATOM 2556 N N . LEU A 1 335 ? 32.416 0.855 -53.660 1.00 98.19 335 LEU A N 1
ATOM 2557 C CA . LEU A 1 335 ? 32.612 2.102 -54.410 1.00 98.19 335 LEU A CA 1
ATOM 2558 C C . LEU A 1 335 ? 34.078 2.569 -54.420 1.00 98.19 335 LEU A C 1
ATOM 2560 O O . LEU A 1 335 ? 34.526 3.156 -55.403 1.00 98.19 335 LEU A O 1
ATOM 2564 N N . GLU A 1 336 ? 34.838 2.308 -53.356 1.00 98.38 336 GLU A N 1
ATOM 2565 C CA . GLU A 1 336 ? 36.275 2.604 -53.270 1.00 98.38 336 GLU A CA 1
ATOM 2566 C C . GLU A 1 336 ? 37.096 1.705 -54.217 1.00 98.38 336 GLU A C 1
ATOM 2568 O O . GLU A 1 336 ? 38.006 2.181 -54.908 1.00 98.38 336 GLU A O 1
ATOM 2573 N N . LEU A 1 337 ? 36.725 0.424 -54.333 1.00 98.44 337 LEU A N 1
ATOM 2574 C CA . LEU A 1 337 ? 37.296 -0.510 -55.309 1.00 98.44 337 LEU A CA 1
ATOM 2575 C C . LEU A 1 337 ? 36.946 -0.129 -56.760 1.00 98.44 337 LEU A C 1
ATOM 2577 O O . LEU A 1 337 ? 37.831 -0.125 -57.624 1.00 98.44 337 LEU A O 1
ATOM 2581 N N . ASP A 1 338 ? 35.691 0.241 -57.026 1.00 98.38 338 ASP A N 1
ATOM 2582 C CA . ASP A 1 338 ? 35.244 0.715 -58.342 1.00 98.38 338 ASP A CA 1
ATOM 2583 C C . ASP A 1 338 ? 35.982 2.001 -58.747 1.00 98.38 338 ASP A C 1
ATOM 2585 O O . ASP A 1 338 ? 36.465 2.113 -59.876 1.00 98.38 338 ASP A O 1
ATOM 2589 N N . LEU A 1 339 ? 36.152 2.948 -57.815 1.00 98.31 339 LEU A N 1
ATOM 2590 C CA . LEU A 1 339 ? 36.903 4.188 -58.033 1.00 98.31 339 LEU A CA 1
ATOM 2591 C C . LEU A 1 339 ? 38.378 3.910 -58.362 1.00 98.31 339 LEU A C 1
ATOM 2593 O O . LEU A 1 339 ? 38.928 4.517 -59.283 1.00 98.31 339 LEU A O 1
ATOM 2597 N N . SER A 1 340 ? 39.007 2.972 -57.648 1.00 98.00 340 SER A N 1
ATOM 2598 C CA . SER A 1 340 ? 40.395 2.554 -57.894 1.00 98.00 340 SER A CA 1
ATOM 2599 C C . SER A 1 340 ? 40.547 1.922 -59.282 1.00 98.00 340 SER A C 1
ATOM 2601 O O . SER A 1 340 ? 41.434 2.293 -60.054 1.00 98.00 340 SER A O 1
ATOM 2603 N N . THR A 1 341 ? 39.619 1.035 -59.646 1.00 98.44 341 THR A N 1
ATOM 2604 C CA . THR A 1 341 ? 39.575 0.372 -60.958 1.00 98.44 341 THR A CA 1
ATOM 2605 C C . THR A 1 341 ? 39.355 1.378 -62.094 1.00 98.44 341 THR A C 1
ATOM 2607 O O . THR A 1 341 ? 40.047 1.342 -63.118 1.00 98.44 341 THR A O 1
ATOM 2610 N N . ALA A 1 342 ? 38.443 2.337 -61.905 1.00 97.56 342 ALA A N 1
ATOM 2611 C CA . ALA A 1 342 ? 38.206 3.423 -62.847 1.00 97.56 342 ALA A CA 1
ATOM 2612 C C . ALA A 1 342 ? 39.455 4.309 -63.008 1.00 97.56 342 ALA A C 1
ATOM 2614 O O . ALA A 1 342 ? 39.836 4.624 -64.139 1.00 97.56 342 ALA A O 1
ATOM 2615 N N . HIS A 1 343 ? 40.144 4.645 -61.913 1.00 98.31 343 HIS A N 1
ATOM 2616 C CA . HIS A 1 343 ? 41.380 5.427 -61.941 1.00 98.31 343 HIS A CA 1
ATOM 2617 C C . HIS A 1 343 ? 42.500 4.709 -62.710 1.00 98.31 343 HIS A C 1
ATOM 2619 O O . HIS A 1 343 ? 43.135 5.314 -63.576 1.00 98.31 343 HIS A O 1
ATOM 2625 N N . GLU A 1 344 ? 42.690 3.403 -62.496 1.00 98.19 344 GLU A N 1
ATOM 2626 C CA . GLU A 1 344 ? 43.631 2.613 -63.298 1.00 98.19 344 GLU A CA 1
ATOM 2627 C C . GLU A 1 344 ? 43.291 2.627 -64.791 1.00 98.19 344 GLU A C 1
ATOM 2629 O O . GLU A 1 344 ? 44.194 2.741 -65.629 1.00 98.19 344 GLU A O 1
ATOM 2634 N N . SER A 1 345 ? 42.005 2.508 -65.139 1.00 97.94 345 SER A N 1
ATOM 2635 C CA . SER A 1 345 ? 41.562 2.522 -66.536 1.00 97.94 345 SER A CA 1
ATOM 2636 C C . SER A 1 345 ? 41.833 3.878 -67.204 1.00 97.94 345 SER A C 1
ATOM 2638 O O . SER A 1 345 ? 42.365 3.919 -68.314 1.00 97.94 345 SER A O 1
ATOM 2640 N N . LEU A 1 346 ? 41.606 4.987 -66.488 1.00 97.62 346 LEU A N 1
ATOM 2641 C CA . LEU A 1 346 ? 41.964 6.334 -66.932 1.00 97.62 346 LEU A CA 1
ATOM 2642 C C . LEU A 1 346 ? 43.477 6.478 -67.121 1.00 97.62 346 LEU A C 1
ATOM 2644 O O . LEU A 1 346 ? 43.915 7.023 -68.133 1.00 97.62 346 LEU A O 1
ATOM 2648 N N . CYS A 1 347 ? 44.295 5.937 -66.213 1.00 98.06 347 CYS A N 1
ATOM 2649 C CA . CYS A 1 347 ? 45.746 5.941 -66.383 1.00 98.06 347 CYS A CA 1
ATOM 2650 C C . CYS A 1 347 ? 46.206 5.109 -67.594 1.00 98.06 347 CYS A C 1
ATOM 2652 O O . CYS A 1 347 ? 47.199 5.468 -68.228 1.00 98.06 347 CYS A O 1
ATOM 2654 N N . LYS A 1 348 ? 45.535 3.998 -67.931 1.00 98.12 348 LYS A N 1
ATOM 2655 C CA . LYS A 1 348 ? 45.818 3.208 -69.149 1.00 98.12 348 LYS A CA 1
ATOM 2656 C C . LYS A 1 348 ? 45.476 4.022 -70.403 1.00 98.12 348 LYS A C 1
ATOM 2658 O O . LYS A 1 348 ? 46.381 4.310 -71.185 1.00 98.12 348 LYS A O 1
ATOM 2663 N N . LEU A 1 349 ? 44.248 4.537 -70.495 1.00 97.94 349 LEU A N 1
ATOM 2664 C CA . LEU A 1 349 ? 43.794 5.403 -71.593 1.00 97.94 349 LEU A CA 1
ATOM 2665 C C . LEU A 1 349 ? 44.669 6.657 -71.768 1.00 97.94 349 LEU A C 1
ATOM 2667 O O . LEU A 1 349 ? 44.944 7.078 -72.889 1.00 97.94 349 LEU A O 1
ATOM 2671 N N . GLN A 1 350 ? 45.160 7.257 -70.679 1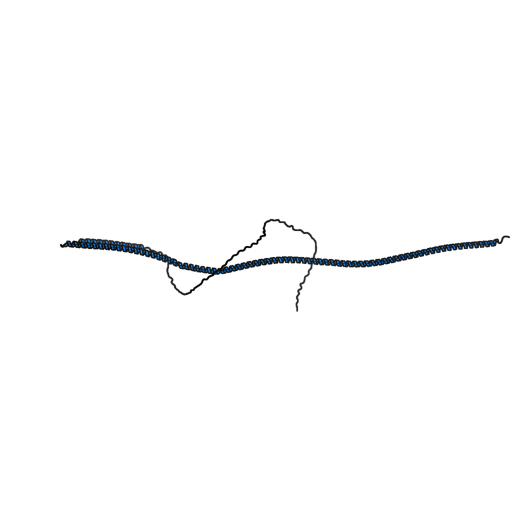.00 97.81 350 GLN A N 1
ATOM 2672 C CA . GLN A 1 350 ? 46.062 8.410 -70.747 1.00 97.81 350 GLN A CA 1
ATOM 2673 C C . GLN A 1 350 ? 47.435 8.056 -71.340 1.00 97.81 350 GLN A C 1
ATOM 2675 O O . GLN A 1 350 ? 47.991 8.873 -72.079 1.00 97.81 350 GLN A O 1
ATOM 2680 N N . ARG A 1 351 ? 47.976 6.862 -71.048 1.00 97.69 351 ARG A N 1
ATOM 2681 C CA . ARG A 1 351 ? 49.220 6.360 -71.662 1.00 97.69 351 ARG A CA 1
ATOM 2682 C C . ARG A 1 351 ? 49.008 6.027 -73.138 1.00 97.69 351 ARG A C 1
ATOM 2684 O O . ARG A 1 351 ? 49.815 6.445 -73.957 1.00 97.69 351 ARG A O 1
ATOM 2691 N N . GLU A 1 352 ? 47.907 5.362 -73.484 1.00 98.06 352 GLU A N 1
ATOM 2692 C CA . GLU A 1 352 ? 47.533 5.058 -74.875 1.00 98.06 352 GLU A CA 1
ATOM 2693 C C . GLU A 1 352 ? 47.363 6.335 -75.707 1.00 98.06 352 GLU A C 1
ATOM 2695 O O . GLU A 1 352 ? 47.943 6.458 -76.783 1.00 98.06 352 GLU A O 1
ATOM 2700 N N . ARG A 1 353 ? 46.659 7.342 -75.174 1.00 98.06 353 ARG A N 1
ATOM 2701 C CA . ARG A 1 353 ? 46.529 8.670 -75.793 1.00 98.06 353 ARG A CA 1
ATOM 2702 C C . ARG A 1 353 ? 47.886 9.342 -76.011 1.00 98.06 353 ARG A C 1
ATOM 2704 O O . ARG A 1 353 ? 48.064 10.022 -77.017 1.00 98.06 353 ARG A O 1
ATOM 2711 N N . GLN A 1 354 ? 48.819 9.202 -75.068 1.00 97.69 354 GLN A N 1
ATOM 2712 C CA . GLN A 1 354 ? 50.159 9.770 -75.205 1.00 97.69 354 GLN A CA 1
ATOM 2713 C C . GLN A 1 354 ? 50.958 9.033 -76.290 1.00 97.69 354 GLN A C 1
ATOM 2715 O O . GLN A 1 354 ? 51.463 9.688 -77.191 1.00 97.69 354 GLN A O 1
ATOM 2720 N N . ALA A 1 355 ? 50.955 7.698 -76.294 1.00 97.56 355 ALA A N 1
ATOM 2721 C CA . ALA A 1 355 ? 51.597 6.898 -77.339 1.00 97.56 355 ALA A CA 1
ATOM 2722 C C . ALA A 1 355 ? 51.026 7.182 -78.743 1.00 97.56 355 ALA A C 1
ATOM 2724 O O . ALA A 1 355 ? 51.785 7.321 -79.697 1.00 97.56 355 ALA A O 1
ATOM 2725 N N . LEU A 1 356 ? 49.702 7.341 -78.873 1.00 97.62 356 LEU A N 1
ATOM 2726 C CA . LEU A 1 356 ? 49.058 7.757 -80.127 1.00 97.62 356 LEU A CA 1
ATOM 2727 C C . LEU A 1 356 ? 49.477 9.167 -80.557 1.00 97.62 356 LEU A C 1
ATOM 2729 O O . LEU A 1 356 ? 49.680 9.410 -81.743 1.00 97.62 356 LEU A O 1
ATOM 2733 N N . LYS A 1 357 ? 49.611 10.103 -79.611 1.00 98.00 357 LYS A N 1
ATOM 2734 C CA . LYS A 1 357 ? 50.092 11.460 -79.898 1.00 98.00 357 LYS A CA 1
ATOM 2735 C C . LYS A 1 357 ? 51.534 11.438 -80.407 1.00 98.00 357 LYS A C 1
ATOM 2737 O O . LYS A 1 357 ? 51.823 12.133 -81.377 1.00 98.00 357 LYS A O 1
ATOM 2742 N N . ASP A 1 358 ? 52.394 10.645 -79.774 1.00 97.31 358 ASP A N 1
ATOM 2743 C CA . ASP A 1 358 ? 53.806 10.525 -80.135 1.00 97.31 358 ASP A CA 1
ATOM 2744 C C . ASP A 1 358 ? 53.958 9.865 -81.521 1.00 97.31 358 ASP A C 1
ATOM 2746 O O . ASP A 1 358 ? 54.633 10.416 -82.390 1.00 97.31 358 ASP A O 1
ATOM 2750 N N . ALA A 1 359 ? 53.200 8.796 -81.798 1.00 96.88 359 ALA A N 1
ATOM 2751 C CA . ALA A 1 359 ? 53.134 8.174 -83.124 1.00 96.88 359 ALA A CA 1
ATOM 2752 C C . ALA A 1 359 ? 52.656 9.148 -84.221 1.00 96.88 359 ALA A C 1
ATOM 2754 O O . ALA A 1 359 ? 53.254 9.215 -85.290 1.00 96.88 359 ALA A O 1
ATOM 2755 N N . VAL A 1 360 ? 51.631 9.968 -83.949 1.00 97.38 360 VAL A N 1
ATOM 2756 C CA . VAL A 1 360 ? 51.164 11.003 -84.893 1.00 97.38 360 VAL A CA 1
ATOM 2757 C C . VAL A 1 360 ? 52.220 12.094 -85.118 1.00 97.38 360 VAL A C 1
ATOM 2759 O O . VAL A 1 360 ? 52.305 12.638 -86.221 1.00 97.38 360 VAL A O 1
ATOM 2762 N N . THR A 1 361 ? 53.041 12.430 -84.115 1.00 96.56 361 THR A N 1
ATOM 2763 C CA . THR A 1 361 ? 54.171 13.346 -84.334 1.00 96.56 361 THR A CA 1
ATOM 2764 C C . THR A 1 361 ? 55.283 12.707 -85.159 1.00 96.56 361 THR A C 1
ATOM 2766 O O . THR A 1 361 ? 55.783 13.370 -86.067 1.00 96.56 361 THR A O 1
ATOM 2769 N N . ASP A 1 362 ? 55.610 11.435 -84.926 1.00 96.88 362 ASP A N 1
ATOM 2770 C CA . ASP A 1 362 ? 56.606 10.697 -85.708 1.00 96.88 362 ASP A CA 1
ATOM 2771 C C . ASP A 1 362 ? 56.170 10.587 -87.178 1.00 96.88 362 ASP A C 1
ATOM 2773 O O . ASP A 1 362 ? 56.901 11.042 -88.062 1.00 96.88 362 ASP A O 1
ATOM 2777 N N . ASP A 1 363 ? 54.936 10.140 -87.442 1.00 96.56 363 ASP A N 1
ATOM 2778 C CA . ASP A 1 363 ? 54.315 10.128 -88.777 1.00 96.56 363 ASP A CA 1
ATOM 2779 C C . ASP A 1 363 ? 54.326 11.523 -89.425 1.00 96.56 363 ASP A C 1
ATOM 2781 O O . ASP A 1 363 ? 54.573 11.666 -90.624 1.00 96.56 363 ASP A O 1
ATOM 2785 N N . GLY A 1 364 ? 54.102 12.583 -88.641 1.00 96.31 364 GLY A N 1
ATOM 2786 C CA . GLY A 1 364 ? 54.185 13.970 -89.099 1.00 96.31 364 GLY A CA 1
ATOM 2787 C C . GLY A 1 364 ? 55.599 14.391 -89.519 1.00 96.31 364 GLY A C 1
ATOM 2788 O O . GLY A 1 364 ? 55.764 15.102 -90.521 1.00 96.31 364 GLY A O 1
ATOM 2789 N N . THR A 1 365 ? 56.632 13.941 -88.799 1.00 96.12 365 THR A N 1
ATOM 2790 C CA . THR A 1 365 ? 58.036 14.173 -89.181 1.00 96.12 365 THR A CA 1
ATOM 2791 C C . THR A 1 365 ? 58.433 13.354 -90.405 1.00 96.12 365 THR A C 1
ATOM 2793 O O . THR A 1 365 ? 59.062 13.900 -91.313 1.00 96.12 365 THR A O 1
ATOM 2796 N N . GLU A 1 366 ? 57.994 12.098 -90.502 1.00 96.25 366 GLU A N 1
ATOM 2797 C CA . GLU A 1 366 ? 58.267 11.219 -91.640 1.00 96.25 366 GLU A CA 1
ATOM 2798 C C . GLU A 1 366 ? 57.556 11.711 -92.907 1.00 96.25 366 GLU A C 1
ATOM 2800 O O . GLU A 1 366 ? 58.179 11.843 -93.959 1.00 96.25 366 GLU A O 1
ATOM 2805 N N . ALA A 1 367 ? 56.290 12.125 -92.812 1.00 95.12 367 ALA A N 1
ATOM 2806 C CA . ALA A 1 367 ? 55.572 12.769 -93.910 1.00 95.12 367 ALA A CA 1
ATOM 2807 C C . ALA A 1 367 ? 56.252 14.074 -94.361 1.00 95.12 367 ALA A C 1
ATOM 2809 O O . ALA A 1 367 ? 56.281 14.381 -95.556 1.00 95.12 367 ALA A O 1
ATOM 2810 N N . SER A 1 368 ? 56.844 14.833 -93.432 1.00 95.00 368 SER A N 1
ATOM 2811 C CA . SER A 1 368 ? 57.639 16.026 -93.755 1.00 95.00 368 SER A CA 1
ATOM 2812 C C . SER A 1 368 ? 58.967 15.665 -94.436 1.00 95.00 368 SER A C 1
ATOM 2814 O O . SER A 1 368 ? 59.347 16.310 -95.415 1.00 95.00 368 SER A O 1
ATOM 2816 N N . ARG A 1 369 ? 59.643 14.598 -93.988 1.00 96.69 369 ARG A N 1
ATOM 281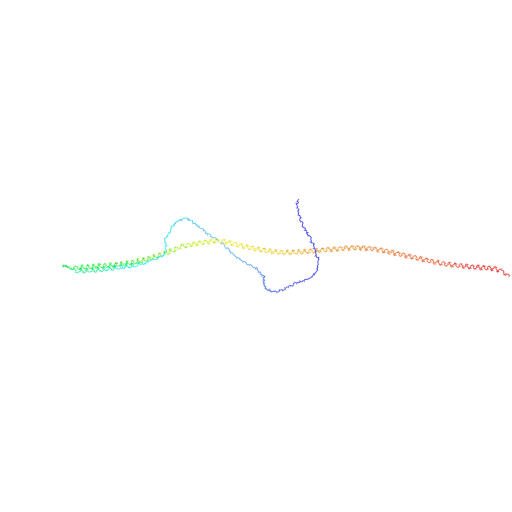7 C CA . ARG A 1 369 ? 60.862 14.053 -94.607 1.00 96.69 369 ARG A CA 1
ATOM 2818 C C . ARG A 1 369 ? 60.592 13.574 -96.034 1.00 96.69 369 ARG A C 1
ATOM 2820 O O . ARG A 1 369 ? 61.308 13.972 -96.950 1.00 96.69 369 ARG A O 1
ATOM 2827 N N . LEU A 1 370 ? 59.534 12.789 -96.233 1.00 96.12 370 LEU A N 1
ATOM 2828 C CA . LEU A 1 370 ? 59.093 12.298 -97.540 1.00 96.12 370 LEU A CA 1
ATOM 2829 C C . LEU A 1 370 ? 58.671 13.448 -98.463 1.00 96.12 370 LEU A C 1
ATOM 2831 O O . LEU A 1 370 ? 59.063 13.460 -99.627 1.00 96.12 370 LEU A O 1
ATOM 2835 N N . ARG A 1 371 ? 57.955 14.462 -97.957 1.00 95.56 371 ARG A N 1
ATOM 2836 C CA . ARG A 1 371 ? 57.614 15.669 -98.732 1.00 95.56 371 ARG A CA 1
ATOM 2837 C C . ARG A 1 371 ? 58.863 16.415 -99.205 1.00 95.56 371 ARG A C 1
ATOM 2839 O O . ARG A 1 371 ? 58.926 16.799 -100.369 1.00 95.56 371 ARG A O 1
ATOM 2846 N N . ASN A 1 372 ? 59.859 16.587 -98.335 1.00 95.12 372 ASN A N 1
ATOM 2847 C CA . ASN A 1 372 ? 61.133 17.207 -98.702 1.00 95.12 372 ASN A CA 1
ATOM 2848 C C . ASN A 1 372 ? 61.904 16.352 -99.719 1.00 95.12 372 ASN A C 1
ATOM 2850 O O . ASN A 1 372 ? 62.437 16.892 -100.682 1.00 95.12 372 ASN A O 1
ATOM 2854 N N . GLN A 1 373 ? 61.910 15.024 -99.563 1.00 95.50 373 GLN A N 1
ATOM 2855 C CA . GLN A 1 373 ? 62.528 14.103 -100.520 1.00 95.50 373 GLN A CA 1
ATOM 2856 C C . GLN A 1 373 ? 61.867 14.186 -101.906 1.00 95.50 373 GLN A C 1
ATOM 2858 O O . GLN A 1 373 ? 62.574 14.286 -102.906 1.00 95.50 373 GLN A O 1
ATOM 2863 N N . VAL A 1 374 ? 60.531 14.219 -101.974 1.00 94.56 374 VAL A N 1
ATOM 2864 C CA . VAL A 1 374 ? 59.778 14.415 -103.226 1.00 94.56 374 VAL A CA 1
ATOM 2865 C C . VAL A 1 374 ? 60.062 15.790 -103.836 1.00 94.56 374 VAL A C 1
ATOM 2867 O O . VAL A 1 374 ? 60.217 15.889 -105.050 1.00 94.56 374 VAL A O 1
ATOM 2870 N N . LEU A 1 375 ? 60.184 16.846 -103.025 1.00 95.75 375 LEU A N 1
ATOM 2871 C CA . LEU A 1 375 ? 60.543 18.181 -103.510 1.00 95.75 375 LEU A CA 1
ATOM 2872 C C . LEU A 1 375 ? 61.954 18.201 -104.123 1.00 95.75 375 LEU A C 1
ATOM 2874 O O . LEU A 1 375 ? 62.118 18.722 -105.223 1.00 95.75 375 LEU A O 1
ATOM 2878 N N . THR A 1 376 ? 62.943 17.585 -103.467 1.00 94.88 376 THR A N 1
ATOM 2879 C CA . THR A 1 376 ? 64.308 17.431 -104.000 1.00 94.88 376 THR A CA 1
ATOM 2880 C C . THR A 1 376 ? 64.322 16.610 -105.289 1.00 94.88 376 THR A C 1
ATOM 2882 O O . THR A 1 376 ? 64.914 17.029 -106.276 1.00 94.88 376 THR A O 1
ATOM 2885 N N . GLN A 1 377 ? 63.604 15.486 -105.342 1.00 94.62 377 GLN A N 1
ATOM 2886 C CA . GLN A 1 377 ? 63.484 14.696 -106.573 1.00 94.62 377 GLN A CA 1
ATOM 2887 C C . GLN A 1 377 ? 62.782 15.483 -107.692 1.00 94.62 377 GLN A C 1
ATOM 2889 O O . GLN A 1 377 ? 63.153 15.368 -108.858 1.00 94.62 377 GLN A O 1
ATOM 2894 N N . SER A 1 378 ? 61.802 16.327 -107.358 1.00 95.06 378 SER A N 1
ATOM 2895 C CA . SER A 1 378 ? 61.131 17.200 -108.323 1.00 95.06 378 SER A CA 1
ATOM 2896 C C . SER A 1 378 ? 62.055 18.293 -108.869 1.00 95.06 378 SER A C 1
ATOM 2898 O O . SER A 1 378 ? 61.947 18.623 -110.051 1.00 95.06 378 SER A O 1
ATOM 2900 N N . THR A 1 379 ? 62.953 18.864 -108.058 1.00 94.38 379 THR A N 1
ATOM 2901 C CA . THR A 1 379 ? 63.939 19.843 -108.545 1.00 94.38 379 THR A CA 1
ATOM 2902 C C . THR A 1 379 ? 65.056 19.162 -109.334 1.00 94.38 379 THR A C 1
ATOM 2904 O O . THR A 1 379 ? 65.425 19.657 -110.397 1.00 94.38 379 THR A O 1
ATOM 2907 N N . GLU A 1 380 ? 65.525 17.986 -108.913 1.00 93.12 380 GLU A N 1
ATOM 2908 C CA . GLU A 1 380 ? 66.451 17.153 -109.690 1.00 93.12 380 GLU A CA 1
ATOM 2909 C C . GLU A 1 380 ? 65.873 16.821 -111.073 1.00 93.12 380 GLU A C 1
ATOM 2911 O O . GLU A 1 380 ? 66.514 17.114 -112.085 1.00 93.12 380 GLU A O 1
ATOM 2916 N N . LEU A 1 381 ? 64.635 16.316 -111.145 1.00 92.31 381 LEU A N 1
ATOM 2917 C CA . LEU A 1 381 ? 63.933 16.051 -112.407 1.00 92.31 381 LEU A CA 1
ATOM 2918 C C . LEU A 1 381 ? 63.767 17.312 -113.266 1.00 92.31 381 LEU A C 1
ATOM 2920 O O . LEU A 1 381 ? 63.924 17.233 -114.487 1.00 92.31 381 LEU A O 1
ATOM 2924 N N . ALA A 1 382 ? 63.512 18.477 -112.662 1.00 92.38 382 ALA A N 1
ATOM 2925 C CA . ALA A 1 382 ? 63.483 19.745 -113.387 1.00 92.38 382 ALA A CA 1
ATOM 2926 C C . ALA A 1 382 ? 64.857 20.078 -114.001 1.00 92.38 382 ALA A C 1
ATOM 2928 O O . ALA A 1 382 ? 64.925 20.363 -115.195 1.00 92.38 382 ALA A O 1
ATOM 2929 N N . THR A 1 383 ? 65.960 19.941 -113.252 1.00 93.19 383 THR A N 1
ATOM 2930 C CA . THR A 1 383 ? 67.317 20.175 -113.794 1.00 93.19 383 THR A CA 1
ATOM 2931 C C . THR A 1 383 ? 67.734 19.145 -114.848 1.00 93.19 383 THR A C 1
ATOM 2933 O O . THR A 1 383 ? 68.443 19.485 -115.792 1.00 93.19 383 THR A O 1
ATOM 2936 N N . VAL A 1 384 ? 67.294 17.886 -114.735 1.00 92.88 384 VAL A N 1
ATOM 2937 C CA . VAL A 1 384 ? 67.510 16.863 -115.773 1.00 92.88 384 VAL A CA 1
ATOM 2938 C C . VAL A 1 384 ? 66.716 17.212 -117.030 1.00 92.88 384 VAL A C 1
ATOM 2940 O O . VAL A 1 384 ? 67.246 17.097 -118.132 1.00 92.88 384 VAL A O 1
ATOM 2943 N N . THR A 1 385 ? 65.485 17.704 -116.878 1.00 92.69 385 THR A N 1
ATOM 2944 C CA . THR A 1 385 ? 64.654 18.174 -117.995 1.00 92.69 385 THR A CA 1
ATOM 2945 C C . THR A 1 385 ? 65.286 19.385 -118.685 1.00 92.69 385 THR A C 1
ATOM 2947 O O . THR A 1 385 ? 65.364 19.409 -119.910 1.00 92.69 385 THR A O 1
ATOM 2950 N N . GLU A 1 386 ? 65.810 20.351 -117.928 1.00 92.00 386 GLU A N 1
ATOM 2951 C CA . GLU A 1 386 ? 66.543 21.509 -118.455 1.00 92.00 386 GLU A CA 1
ATOM 2952 C C . GLU A 1 386 ? 67.827 21.089 -119.190 1.00 92.00 386 GLU A C 1
ATOM 2954 O O . GLU A 1 386 ? 68.055 21.501 -120.328 1.00 92.00 386 GLU A O 1
ATOM 2959 N N . LYS A 1 387 ? 68.634 20.192 -118.603 1.00 92.31 387 LYS A N 1
ATOM 2960 C CA . LYS A 1 387 ? 69.818 19.614 -119.265 1.00 92.31 387 LYS A CA 1
ATOM 2961 C C . LYS A 1 387 ? 69.454 18.878 -120.551 1.00 92.31 387 LYS A C 1
ATOM 2963 O O . LYS A 1 387 ? 70.145 19.045 -121.549 1.00 92.31 387 LYS A O 1
ATOM 2968 N N . LEU A 1 388 ? 68.366 18.108 -120.557 1.00 92.50 388 LEU A N 1
ATOM 2969 C CA . LEU A 1 388 ? 67.879 17.408 -121.745 1.00 92.50 388 LEU A CA 1
ATOM 2970 C C . LEU A 1 388 ? 67.389 18.392 -122.820 1.00 92.50 388 LEU A C 1
ATOM 2972 O O . LEU A 1 388 ? 67.632 18.168 -124.005 1.00 92.50 388 LEU A O 1
ATOM 2976 N N . GLN A 1 389 ? 66.744 19.498 -122.435 1.00 91.56 389 GLN A N 1
ATOM 2977 C CA . GLN A 1 389 ? 66.369 20.576 -123.357 1.00 91.56 389 GLN A CA 1
ATOM 2978 C C . GLN A 1 389 ? 67.606 21.263 -123.954 1.00 91.56 389 GLN A C 1
ATOM 2980 O O . GLN A 1 389 ? 67.663 21.434 -125.173 1.00 91.56 389 GLN A O 1
ATOM 2985 N N . LEU A 1 390 ? 68.612 21.586 -123.134 1.00 91.50 390 LEU A N 1
ATOM 2986 C CA . LEU A 1 390 ? 69.897 22.141 -123.574 1.00 91.50 390 LEU A CA 1
ATOM 2987 C C . LEU A 1 390 ? 70.649 21.179 -124.503 1.00 91.50 390 LEU A C 1
ATOM 2989 O O . LEU A 1 390 ? 71.128 21.599 -125.554 1.00 91.50 390 LEU A O 1
ATOM 2993 N N . GLU A 1 391 ? 70.705 19.886 -124.178 1.00 90.94 391 GLU A N 1
ATOM 2994 C CA . GLU A 1 391 ? 71.317 18.874 -125.042 1.00 90.94 391 GLU A CA 1
ATOM 2995 C C . GLU A 1 391 ? 70.541 18.726 -126.359 1.00 90.94 391 GLU A C 1
ATOM 2997 O O . GLU A 1 391 ? 71.140 18.666 -127.429 1.00 90.94 391 GLU A O 1
ATOM 3002 N N . THR A 1 392 ? 69.206 18.743 -126.317 1.00 90.25 392 THR A N 1
ATOM 3003 C CA . THR A 1 392 ? 68.364 18.699 -127.523 1.00 90.25 392 THR A CA 1
ATOM 3004 C C . THR A 1 392 ? 68.573 19.944 -128.393 1.00 90.25 392 THR A C 1
ATOM 3006 O O . THR A 1 392 ? 68.618 19.836 -129.619 1.00 90.25 392 THR A O 1
ATOM 3009 N N . ALA A 1 393 ? 68.751 21.123 -127.790 1.00 88.44 393 ALA A N 1
ATOM 3010 C CA . ALA A 1 393 ? 69.101 22.350 -128.503 1.00 88.44 393 ALA A CA 1
ATOM 3011 C C . ALA A 1 393 ? 70.509 22.268 -129.123 1.00 88.44 393 ALA A C 1
ATOM 3013 O O . ALA A 1 393 ? 70.670 22.573 -130.303 1.00 88.44 393 ALA A O 1
ATOM 3014 N N . ALA A 1 394 ? 71.503 21.765 -128.385 1.00 88.19 394 ALA A N 1
ATOM 3015 C CA . ALA A 1 394 ? 72.861 21.548 -128.886 1.00 88.19 394 ALA A CA 1
ATOM 3016 C C . ALA A 1 394 ? 72.915 20.497 -130.016 1.00 88.19 394 ALA A C 1
ATOM 3018 O O . ALA A 1 394 ? 73.633 20.671 -131.003 1.00 88.19 394 ALA A O 1
ATOM 3019 N N . ARG A 1 395 ? 72.113 19.426 -129.934 1.00 88.25 395 ARG A N 1
ATOM 3020 C CA . ARG A 1 395 ? 71.944 18.446 -131.022 1.00 88.25 395 ARG A CA 1
ATOM 3021 C C . ARG A 1 395 ? 71.311 19.083 -132.259 1.00 88.25 395 ARG A C 1
ATOM 3023 O O . ARG A 1 395 ? 71.833 18.894 -133.349 1.00 88.25 395 ARG A O 1
ATOM 3030 N N . ARG A 1 396 ? 70.273 19.917 -132.111 1.00 87.69 396 ARG A N 1
ATOM 3031 C CA . ARG A 1 396 ? 69.714 20.687 -133.243 1.00 87.69 396 ARG A CA 1
ATOM 3032 C C . ARG A 1 396 ? 70.749 21.620 -133.866 1.00 87.69 396 ARG A C 1
ATOM 3034 O O . ARG A 1 396 ? 70.869 21.640 -135.084 1.00 87.69 396 ARG A O 1
ATOM 3041 N N . GLN A 1 397 ? 71.532 22.331 -133.055 1.00 89.31 397 GLN A N 1
ATOM 3042 C CA . GLN A 1 397 ? 72.591 23.213 -133.549 1.00 89.31 397 GLN A CA 1
ATOM 3043 C C . GLN A 1 397 ? 73.693 22.432 -134.281 1.00 89.31 397 GLN A C 1
ATOM 3045 O O . GLN A 1 397 ? 74.168 22.876 -135.322 1.00 89.31 397 GLN A O 1
ATOM 3050 N N . THR A 1 398 ? 74.099 21.258 -133.786 1.00 86.19 398 THR A N 1
ATOM 3051 C CA . THR A 1 398 ? 75.087 20.423 -134.490 1.00 86.19 398 THR A CA 1
ATOM 3052 C C . THR A 1 398 ? 74.511 19.793 -135.758 1.00 86.19 398 THR A C 1
ATOM 3054 O O . THR A 1 398 ? 75.204 19.782 -136.769 1.00 86.19 398 THR A O 1
ATOM 3057 N N . GLU A 1 399 ? 73.244 19.366 -135.778 1.00 87.44 399 GLU A N 1
ATOM 3058 C CA . GLU A 1 399 ? 72.537 18.957 -137.003 1.00 87.44 399 GLU A CA 1
ATOM 3059 C C . GLU A 1 399 ? 72.416 20.099 -138.022 1.00 87.44 399 GLU A C 1
ATOM 3061 O O . GLU A 1 399 ? 72.531 19.869 -139.226 1.00 87.44 399 GLU A O 1
ATOM 3066 N N . GLU A 1 400 ? 72.193 21.331 -137.565 1.00 85.56 400 GLU A N 1
ATOM 3067 C CA . GLU A 1 400 ? 72.105 22.527 -138.401 1.00 85.56 400 GLU A CA 1
ATOM 3068 C C . GLU A 1 400 ? 73.474 22.920 -138.965 1.00 85.56 400 GLU A C 1
ATOM 3070 O O . GLU A 1 400 ? 73.599 23.054 -140.180 1.00 85.56 400 GLU A O 1
ATOM 3075 N N . MET A 1 401 ? 74.527 22.954 -138.140 1.00 85.88 401 MET A N 1
ATOM 3076 C CA . MET A 1 401 ? 75.909 23.101 -138.610 1.00 85.88 401 MET A CA 1
ATOM 3077 C C . MET A 1 401 ? 76.304 21.979 -139.573 1.00 85.88 401 MET A C 1
ATOM 3079 O O . MET A 1 401 ? 76.976 22.238 -140.563 1.00 85.88 401 MET A O 1
ATOM 3083 N N . LEU A 1 402 ? 75.886 20.732 -139.336 1.00 85.19 402 LEU A N 1
ATOM 3084 C CA . LEU A 1 402 ? 76.189 19.612 -140.229 1.00 85.19 402 LEU A CA 1
ATOM 3085 C C . LEU A 1 402 ? 75.417 19.728 -141.551 1.00 85.19 402 LEU A C 1
ATOM 3087 O O . LEU A 1 402 ? 75.967 19.430 -142.610 1.00 85.19 402 LEU A O 1
ATOM 3091 N N . ARG A 1 403 ? 74.172 20.221 -141.517 1.00 82.69 403 ARG A N 1
ATOM 3092 C CA . ARG A 1 403 ? 73.368 20.566 -142.700 1.00 82.69 403 ARG A CA 1
ATOM 3093 C C . ARG A 1 403 ? 73.996 21.736 -143.471 1.00 82.69 403 ARG A C 1
ATOM 3095 O O . ARG A 1 403 ? 74.053 21.674 -144.697 1.00 82.69 403 ARG A O 1
ATOM 3102 N N . GLU A 1 404 ? 74.544 22.738 -142.785 1.00 82.31 404 GLU A N 1
ATOM 3103 C CA . GLU A 1 404 ? 75.258 23.862 -143.398 1.00 82.31 404 GLU A CA 1
ATOM 3104 C C . GLU A 1 404 ? 76.617 23.439 -143.974 1.00 82.31 404 GLU A C 1
ATOM 3106 O O . GLU A 1 404 ? 76.911 23.749 -145.122 1.00 82.31 404 GLU A O 1
ATOM 3111 N N . VAL A 1 405 ? 77.424 22.658 -143.253 1.00 83.12 405 VAL A N 1
ATOM 3112 C CA . VAL A 1 405 ? 78.686 22.084 -143.754 1.00 83.12 405 VAL A CA 1
ATOM 3113 C C . VAL A 1 405 ? 78.421 21.178 -144.952 1.00 83.12 405 VAL A C 1
ATOM 3115 O O . VAL A 1 405 ? 79.152 21.252 -145.935 1.00 83.12 405 VAL A O 1
ATOM 3118 N N . LYS A 1 406 ? 77.347 20.380 -144.934 1.00 81.06 406 LYS A N 1
ATOM 3119 C CA . LYS A 1 406 ? 76.914 19.576 -146.086 1.00 81.06 406 LYS A CA 1
ATOM 3120 C C . LYS A 1 406 ? 76.471 20.460 -147.257 1.00 81.06 406 LYS A C 1
ATOM 3122 O O . LYS A 1 406 ? 76.810 20.147 -148.393 1.00 81.06 406 LYS A O 1
ATOM 3127 N N . SER A 1 407 ? 75.802 21.584 -146.994 1.00 77.38 407 SER A N 1
ATOM 3128 C CA . SER A 1 407 ? 75.474 22.608 -147.999 1.00 77.38 407 SER A CA 1
ATOM 3129 C C . SER A 1 407 ? 76.731 23.274 -148.580 1.00 77.38 407 SER A C 1
ATOM 3131 O O . SER A 1 407 ? 76.861 23.378 -149.795 1.00 77.38 407 SER A O 1
ATOM 3133 N N . ARG A 1 408 ? 77.720 23.624 -147.745 1.00 78.06 408 ARG A N 1
ATOM 3134 C CA . ARG A 1 408 ? 79.027 24.158 -148.165 1.00 78.06 408 ARG A CA 1
ATOM 3135 C C . ARG A 1 408 ? 79.865 23.124 -148.919 1.00 78.06 408 ARG A C 1
ATOM 3137 O O . ARG A 1 408 ? 80.580 23.489 -149.840 1.00 78.06 408 ARG A O 1
ATOM 3144 N N . LEU A 1 409 ? 79.770 21.837 -148.583 1.00 73.38 409 LEU A N 1
ATOM 3145 C CA . LEU A 1 409 ? 80.386 20.741 -149.343 1.00 73.38 409 LEU A CA 1
ATOM 3146 C C . LEU A 1 409 ? 79.696 20.530 -150.691 1.00 73.38 409 LEU A C 1
ATOM 3148 O O . LEU A 1 409 ? 80.379 20.288 -151.681 1.00 73.38 409 LEU A O 1
ATOM 3152 N N . LEU A 1 410 ? 78.370 20.671 -150.755 1.00 71.19 410 LEU A N 1
ATOM 3153 C CA . LEU A 1 410 ? 77.618 20.665 -152.009 1.00 71.19 410 LEU A CA 1
ATOM 3154 C C . LEU A 1 410 ? 77.952 21.893 -152.866 1.00 71.19 410 LEU A C 1
ATOM 3156 O O . LEU A 1 410 ? 78.173 21.732 -154.060 1.00 71.19 410 LEU A O 1
ATOM 3160 N N . SER A 1 411 ? 78.087 23.089 -152.287 1.00 65.94 411 SER A N 1
ATOM 3161 C CA . SER A 1 411 ? 78.486 24.293 -153.027 1.00 65.94 411 SER A CA 1
ATOM 3162 C C . SER A 1 411 ? 79.971 24.302 -153.395 1.00 65.94 411 SER A C 1
ATOM 3164 O O . SER A 1 411 ? 80.314 24.801 -154.458 1.00 65.94 411 SER A O 1
ATOM 3166 N N . LEU A 1 412 ? 80.856 23.677 -152.610 1.00 62.88 412 LEU A N 1
ATOM 3167 C CA . LEU A 1 412 ? 82.243 23.396 -152.998 1.00 62.88 412 LEU A CA 1
ATOM 3168 C C . LEU A 1 412 ? 82.325 22.311 -154.072 1.00 62.88 412 LEU A C 1
ATOM 3170 O O . LEU A 1 412 ? 83.151 22.425 -154.967 1.00 62.88 412 LEU A O 1
ATOM 3174 N N . SER A 1 413 ? 81.465 21.292 -154.043 1.00 57.03 413 SER A N 1
ATOM 3175 C CA . SER A 1 413 ? 81.329 20.318 -155.132 1.00 57.03 413 SER A CA 1
ATOM 3176 C C . SER A 1 413 ? 80.834 21.001 -156.409 1.00 57.03 413 SER A C 1
ATOM 3178 O O . SER A 1 413 ? 81.397 20.765 -157.476 1.00 57.03 413 SER A O 1
ATOM 3180 N N . HIS A 1 414 ? 79.877 21.926 -156.294 1.00 55.56 414 HIS A N 1
ATOM 3181 C CA . HIS A 1 414 ? 79.399 22.751 -157.399 1.00 55.56 414 HIS A CA 1
ATOM 3182 C C . HIS A 1 414 ? 80.497 23.697 -157.909 1.00 55.56 414 HIS A C 1
ATOM 3184 O O . HIS A 1 414 ? 80.774 23.717 -159.100 1.00 55.56 414 HIS A O 1
ATOM 3190 N N . ASN A 1 415 ? 81.223 24.386 -157.027 1.00 52.81 415 ASN A N 1
ATOM 3191 C CA . ASN A 1 415 ? 82.337 25.265 -157.393 1.00 52.81 415 ASN A CA 1
ATOM 3192 C C . ASN A 1 415 ? 83.553 24.503 -157.931 1.00 52.81 415 ASN A C 1
ATOM 3194 O O . ASN A 1 415 ? 84.282 25.045 -158.750 1.00 52.81 415 ASN A O 1
ATOM 3198 N N . LYS A 1 416 ? 83.767 23.241 -157.543 1.00 52.59 416 LYS A N 1
ATOM 3199 C CA . LYS A 1 416 ? 84.791 22.369 -158.138 1.00 52.59 416 LYS A CA 1
ATOM 3200 C C . LYS A 1 416 ? 84.342 21.848 -159.508 1.00 52.59 416 LYS A C 1
ATOM 3202 O O . LYS A 1 416 ? 85.169 21.746 -160.407 1.00 52.59 416 LYS A O 1
ATOM 3207 N N . SER A 1 417 ? 83.038 21.628 -159.699 1.00 50.16 417 SER A N 1
ATOM 3208 C CA . SER A 1 417 ? 82.437 21.401 -161.019 1.00 50.16 417 SER A CA 1
ATOM 3209 C C . SER A 1 417 ? 82.539 22.642 -161.917 1.00 50.16 417 SER A C 1
ATOM 3211 O O . SER A 1 417 ? 82.822 22.501 -163.098 1.00 50.16 417 SER A O 1
ATOM 3213 N N . VAL A 1 418 ? 82.375 23.854 -161.375 1.00 53.31 418 VAL A N 1
ATOM 3214 C CA . VAL A 1 418 ? 82.496 25.126 -162.113 1.00 53.31 418 VAL A CA 1
ATOM 3215 C C . VAL A 1 418 ? 83.961 25.481 -162.394 1.00 53.31 418 VAL A C 1
ATOM 3217 O O . VAL A 1 418 ? 84.282 25.885 -163.505 1.00 53.31 418 VAL A O 1
ATOM 3220 N N . ALA A 1 419 ? 84.883 25.254 -161.455 1.00 46.97 419 ALA A N 1
ATOM 3221 C CA . ALA A 1 419 ? 86.321 25.432 -161.676 1.00 46.97 419 ALA A CA 1
ATOM 3222 C C . ALA A 1 419 ? 86.887 24.422 -162.692 1.00 46.97 419 ALA A C 1
ATOM 3224 O O . ALA A 1 419 ? 87.790 24.760 -163.449 1.00 46.97 419 ALA A O 1
ATOM 3225 N N . SER A 1 420 ? 86.314 23.214 -162.771 1.00 45.44 420 SER A N 1
ATOM 3226 C CA . SER A 1 420 ? 86.618 22.250 -163.838 1.00 45.44 420 SER A CA 1
ATOM 3227 C C . SER A 1 420 ? 86.015 22.624 -165.202 1.00 45.44 420 SER A C 1
ATOM 3229 O O . SER A 1 420 ? 86.336 21.966 -166.188 1.00 45.44 420 SER A O 1
ATOM 3231 N N . VAL A 1 421 ? 85.150 23.643 -165.271 1.00 51.62 421 VAL A N 1
ATOM 3232 C CA . VAL A 1 421 ? 84.523 24.147 -166.509 1.00 51.62 421 VAL A CA 1
ATOM 3233 C C . VAL A 1 421 ? 85.127 25.490 -166.947 1.00 51.62 421 VAL A C 1
ATOM 3235 O O . VAL A 1 421 ? 85.270 25.729 -168.140 1.00 51.62 421 VAL A O 1
ATOM 3238 N N . LEU A 1 422 ? 85.559 26.344 -166.012 1.00 43.59 422 LEU A N 1
ATOM 3239 C CA . LEU A 1 422 ? 86.197 27.638 -166.306 1.00 43.59 422 LEU A CA 1
ATOM 3240 C C . LEU A 1 422 ? 87.705 27.561 -166.609 1.00 43.59 422 LEU A C 1
ATOM 3242 O O . LEU A 1 422 ? 88.310 28.577 -166.930 1.00 43.59 422 LEU A O 1
ATOM 3246 N N . GLY A 1 423 ? 88.310 26.372 -166.571 1.00 42.22 423 GLY A N 1
ATOM 3247 C CA . GLY A 1 423 ? 89.676 26.137 -167.061 1.00 42.22 423 GLY A CA 1
ATOM 3248 C C . GLY A 1 423 ? 89.786 25.906 -168.577 1.00 42.22 423 GLY A C 1
ATOM 3249 O O . GLY A 1 423 ? 90.811 25.397 -169.019 1.00 42.22 423 GLY A O 1
ATOM 3250 N N . ALA A 1 424 ? 88.733 26.193 -169.355 1.00 45.34 424 ALA A N 1
ATOM 3251 C CA . ALA A 1 424 ? 88.601 25.777 -170.758 1.00 45.34 424 ALA A CA 1
ATOM 3252 C C . ALA A 1 424 ? 88.149 26.891 -171.735 1.00 45.34 424 ALA A C 1
ATOM 3254 O O . ALA A 1 424 ? 87.657 26.579 -172.818 1.00 45.34 424 ALA A O 1
ATOM 3255 N N . ALA A 1 425 ? 88.290 28.174 -171.377 1.00 41.50 425 ALA A N 1
ATOM 3256 C CA . ALA A 1 425 ? 88.044 29.303 -172.287 1.00 41.50 425 ALA A CA 1
ATOM 3257 C C . ALA A 1 425 ? 88.895 30.531 -171.902 1.00 41.50 425 ALA A C 1
ATOM 3259 O O . ALA A 1 425 ? 88.777 31.009 -170.772 1.00 41.50 425 ALA A O 1
ATOM 3260 N N . GLY A 1 426 ? 89.717 31.038 -172.833 1.00 39.41 426 GLY A N 1
ATOM 3261 C CA . GLY A 1 426 ? 90.650 32.155 -172.628 1.00 39.41 426 GLY A CA 1
ATOM 3262 C C . GLY A 1 426 ? 92.129 31.740 -172.704 1.00 39.41 426 GLY A C 1
ATOM 3263 O O . GLY A 1 426 ? 92.705 31.454 -171.656 1.00 39.41 426 GLY A O 1
ATOM 3264 N N . GLU A 1 427 ? 92.853 31.694 -173.834 1.00 35.19 427 GLU A N 1
ATOM 3265 C CA . GLU A 1 427 ? 92.569 31.966 -175.275 1.00 35.19 427 GLU A CA 1
ATOM 3266 C C . GLU A 1 427 ? 91.498 33.009 -175.637 1.00 35.19 427 GLU A C 1
ATOM 3268 O O . GLU A 1 427 ? 90.296 32.659 -175.652 1.00 35.19 427 GLU A O 1
#

Secondary structure (DSSP, 8-state):
-------PPP--------------------PPP----------------------------------------------------------------------SHHHHHHHHHHHHHHHHHHHHHHHHHHHHHHHHHHHHHHTS---------HHHHHHHHHHHHHHHHHHHHHHHHHHHHHHHHHHHHHHHHHHHHHHHHHHHHHHHHHHHHHHHHHHHHHTHHHHHHHHHHHHHHHHHHHHHHHHHHHHHHHHHHHHHHHHHHHHHHHHHHHHHHHHHHHHHHHHHHHHHHHHHHHHHHHHHHHHHHHHHHHHHHHHHHHHHHHHHHHHHHHHHHHHHHHHHHHHHHHHHHHHHHHHHHHHHHHHHHHHHHHHHHHHHHHHHHHHHHHHHHHHHHHHHHHHHHHHHHHHHHHHHHHHHHHTS---

Solvent-accessible surface area (backbone ato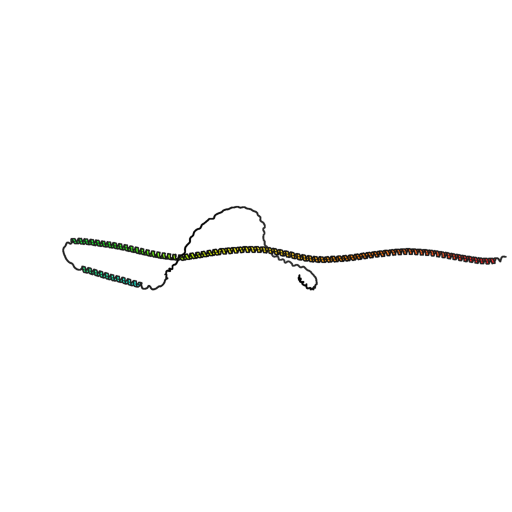ms only — not comparable to full-atom values): 26266 Å² total; per-residue (Å²): 134,88,82,91,88,83,90,84,80,84,82,86,86,85,90,84,88,89,81,90,88,78,90,84,85,90,80,94,84,78,87,80,83,85,85,80,89,79,84,84,84,85,90,86,88,86,85,87,87,81,89,80,91,83,88,81,89,82,89,86,90,82,88,82,88,85,83,86,84,91,82,83,84,85,84,90,80,84,87,89,79,90,82,84,88,84,92,81,89,81,83,88,86,84,84,83,90,82,92,75,90,94,75,73,73,66,59,59,56,47,53,55,50,51,54,51,51,52,51,53,53,55,51,48,56,52,48,54,55,51,51,53,56,50,51,54,50,55,57,64,62,70,78,65,79,85,89,84,90,79,98,69,77,65,79,57,59,61,52,52,57,54,48,51,54,51,53,51,54,48,49,51,55,48,50,51,51,49,50,55,49,50,49,52,50,48,56,50,50,52,50,50,49,52,52,50,51,54,47,53,52,49,52,52,49,54,48,50,56,47,54,52,52,51,51,52,52,54,54,58,59,63,49,51,62,59,56,48,51,54,49,51,51,52,51,52,51,53,51,51,51,52,52,51,50,65,58,46,51,58,53,53,50,52,52,48,52,53,51,49,54,54,50,50,52,52,52,52,52,56,48,52,55,51,52,52,51,50,52,49,53,52,49,53,53,52,49,51,54,50,51,52,52,50,50,52,52,52,50,52,53,51,50,55,51,53,51,50,52,51,52,52,52,50,53,52,50,52,51,55,52,51,52,53,50,52,53,52,48,55,50,49,57,50,53,53,51,51,50,50,54,50,50,52,50,50,54,48,53,53,49,52,54,48,53,52,51,50,50,54,49,51,53,51,50,50,53,49,51,52,52,50,50,52,50,51,53,52,50,51,51,48,53,51,50,50,50,49,49,52,50,52,50,51,49,51,51,50,53,48,50,49,51,47,51,51,47,52,48,50,51,47,51,48,50,51,54,45,54,71,57,65,78,74,73,78,132

Radius of gyration: 112.08 Å; Cα contacts (8 Å, |Δi|>4): 0; chains: 1; bounding box: 212×81×353 Å

Mean predicted aligned error: 21.95 Å

pLDDT: mean 72.82, std 22.54, range [29.36, 98.69]